Protein AF-0000000079815537 (afdb_homodimer)

InterPro domains:
  IPR002641 Patatin-like phospholipase domain [PF01734] (12-201)
  IPR002641 Patatin-like phospholipase domain [PS51635] (12-202)
  IPR016035 Acyl transferase/acyl hydrolase/lysophospholipase [SSF52151] (8-311)

Secondary structure (DSSP, 8-state):
----TTPPEEEEEE---GGGGHHHHHHHHHHHTTSSS-GGGG-SEEEE-THHHHHHHHHHTT--HHHHHHHHHHHHHHHHGGGTHHHH--GGGSS-HHHHHHHHHHHHHHHHHHHHHHHTT-BGGG-SSEEEEEEEETTTTEEEEEE-S-STT--SGGGSBHHHHHHHHH-----S-SS-TTS------THHHHSSTHHHHHHIIIIIS---GGGEEEEEE---EE--S-GGGTTSS-HHHHHHHHHHHHHHHHHHHHHHHHHTTTSSS--EEEE--EE-GGGTT--HHHHHHHHHHHHHHHHHHHHHHHHHHHSSSPPPPP--SS--/----TTPPEEEEEE---GGGGHHHHHHHHHHHTTSSS-GGGG-SEEEE-THHHHHHHHHHTT--HHHHHHHHHHHHHHHHSTTTHHHH--GGGSS-HHHHHHHHHHHHHHHHHHHHHHHTT-BGGG-SSEEEEEEEETTTTEEEEEE-S-STT--SGGGSBHHHHHHHHH-----S-SS-TTS------THHHHSSTHHHHHHIIIIIS---GGGEEEEEE---EE--S-GGGGGGS-HHHHHHHHHHHHHHHHHHHHHHHHHTTTSSS--EEEE--EE-GGGTT--HHHHHHHHHHHHHHHHHHHHHHHHHHHSSSPPPPP--SS--

Structure (mmCIF, N/CA/C/O backbone):
data_AF-0000000079815537-model_v1
#
loop_
_entity.id
_entity.type
_entity.pdbx_description
1 polymer 'Patatin-like phospholipase'
#
loop_
_atom_site.group_PDB
_atom_site.id
_atom_site.type_symbol
_atom_site.label_atom_id
_atom_site.label_alt_id
_atom_site.label_comp_id
_atom_site.label_asym_id
_atom_site.label_entity_id
_atom_site.label_seq_id
_atom_site.pdbx_PDB_ins_code
_atom_site.Cartn_x
_atom_site.Cartn_y
_atom_site.Cartn_z
_atom_site.occupancy
_atom_site.B_iso_or_equiv
_atom_site.auth_seq_id
_atom_site.auth_comp_id
_atom_site.auth_asym_id
_atom_site.auth_atom_id
_atom_site.pdbx_PDB_model_num
ATOM 1 N N . MET A 1 1 ? -26.375 -17.391 -9.938 1 33.81 1 MET A N 1
ATOM 2 C CA . MET A 1 1 ? -25.391 -18.281 -9.344 1 33.81 1 MET A CA 1
ATOM 3 C C . MET A 1 1 ? -25.594 -18.391 -7.836 1 33.81 1 MET A C 1
ATOM 5 O O . MET A 1 1 ? -25.844 -17.391 -7.16 1 33.81 1 MET A O 1
ATOM 9 N N . GLN A 1 2 ? -26.219 -19.375 -7.316 1 37.03 2 GLN A N 1
ATOM 10 C CA . GLN A 1 2 ? -26.547 -19.547 -5.906 1 37.03 2 GLN A CA 1
ATOM 11 C C . GLN A 1 2 ? -25.406 -19.078 -5.008 1 37.03 2 GLN A C 1
ATOM 13 O O . GLN A 1 2 ? -24.297 -19.594 -5.078 1 37.03 2 GLN A O 1
ATOM 18 N N . ASP A 1 3 ? -25.234 -17.828 -4.73 1 46.03 3 ASP A N 1
ATOM 19 C CA . ASP A 1 3 ? -24.312 -17.188 -3.795 1 46.03 3 ASP A CA 1
ATOM 20 C C . ASP A 1 3 ? -24.109 -18.047 -2.553 1 46.03 3 ASP A C 1
ATOM 22 O O . ASP A 1 3 ? -25.016 -18.203 -1.741 1 46.03 3 ASP A O 1
ATOM 26 N N . ASP A 1 4 ? -23.578 -19.25 -2.703 1 54.28 4 ASP A N 1
ATOM 27 C CA . ASP A 1 4 ? -23.312 -20.125 -1.562 1 54.28 4 ASP A CA 1
ATOM 28 C C . ASP A 1 4 ? -22.719 -19.344 -0.396 1 54.28 4 ASP A C 1
ATOM 30 O O . ASP A 1 4 ? -21.609 -18.812 -0.5 1 54.28 4 ASP A O 1
ATOM 34 N N . GLN A 1 5 ? -23.547 -18.766 0.473 1 61.19 5 GLN A N 1
ATOM 35 C CA . GLN A 1 5 ? -23.312 -17.969 1.667 1 61.19 5 GLN A CA 1
ATOM 36 C C . GLN A 1 5 ? -22.062 -18.453 2.42 1 61.19 5 GLN A C 1
ATOM 38 O O . GLN A 1 5 ? -21.453 -17.688 3.154 1 61.19 5 GLN A O 1
ATOM 43 N N . ASP A 1 6 ? -21.594 -19.688 2.15 1 68.62 6 ASP A N 1
ATOM 44 C CA . ASP A 1 6 ? -20.531 -20.234 2.982 1 68.62 6 ASP A CA 1
ATOM 45 C C . ASP A 1 6 ? -19.219 -20.344 2.203 1 68.62 6 ASP A C 1
ATOM 47 O O . ASP A 1 6 ? -18.219 -20.812 2.732 1 68.62 6 ASP A O 1
ATOM 51 N N . LYS A 1 7 ? -19.281 -19.719 0.992 1 87.06 7 LYS A N 1
ATOM 52 C CA . LYS A 1 7 ? -18.094 -19.906 0.176 1 87.06 7 LYS A CA 1
ATOM 53 C C . LYS A 1 7 ? -17 -18.906 0.561 1 87.06 7 LYS A C 1
ATOM 55 O O . LYS A 1 7 ? -17.281 -17.719 0.742 1 87.06 7 LYS A O 1
ATOM 60 N N . SER A 1 8 ? -15.758 -19.531 0.809 1 94.62 8 SER A N 1
ATOM 61 C CA . SER A 1 8 ? -14.57 -18.703 1.051 1 94.62 8 SER A CA 1
ATOM 62 C C . SER A 1 8 ? -13.727 -18.562 -0.21 1 94.62 8 SER A C 1
ATOM 64 O O . SER A 1 8 ? -13.773 -19.422 -1.093 1 94.62 8 SER A O 1
ATOM 66 N N . TYR A 1 9 ? -13.109 -17.469 -0.404 1 98.19 9 TYR A N 1
ATOM 67 C CA . TYR A 1 9 ? -12.156 -17.234 -1.479 1 98.19 9 TYR A CA 1
ATOM 68 C C . TYR A 1 9 ? -10.727 -17.297 -0.962 1 98.19 9 TYR A C 1
ATOM 70 O O . TYR A 1 9 ? -10.367 -16.594 -0.01 1 98.19 9 TYR A O 1
ATOM 78 N N . ARG A 1 10 ? -9.969 -18.156 -1.58 1 98.75 10 ARG A N 1
ATOM 79 C CA . ARG A 1 10 ? -8.609 -18.422 -1.104 1 98.75 10 ARG A CA 1
ATOM 80 C C . ARG A 1 10 ? -7.578 -17.719 -1.975 1 98.75 10 ARG A C 1
ATOM 82 O O . ARG A 1 10 ? -7.562 -17.891 -3.195 1 98.75 10 ARG A O 1
ATOM 89 N N . ILE A 1 11 ? -6.676 -16.938 -1.297 1 98.88 11 ILE A N 1
ATOM 90 C CA . ILE A 1 11 ? -5.656 -16.156 -1.987 1 98.88 11 ILE A CA 1
ATOM 91 C C . ILE A 1 11 ? -4.27 -16.594 -1.531 1 98.88 11 ILE A C 1
ATOM 93 O O . ILE A 1 11 ? -4.023 -16.75 -0.333 1 98.88 11 ILE A O 1
ATOM 97 N N . LEU A 1 12 ? -3.363 -16.875 -2.488 1 98.88 12 LEU A N 1
ATOM 98 C CA . LEU A 1 12 ? -1.956 -17.125 -2.203 1 98.88 12 LEU A CA 1
ATOM 99 C C . LEU A 1 12 ? -1.1 -15.914 -2.549 1 98.88 12 LEU A C 1
ATOM 101 O O . LEU A 1 12 ? -1.173 -15.391 -3.666 1 98.88 12 LEU A O 1
ATOM 105 N N . CYS A 1 13 ? -0.386 -15.422 -1.585 1 98.69 13 CYS A N 1
ATOM 106 C CA . CYS A 1 13 ? 0.53 -14.305 -1.8 1 98.69 13 CYS A CA 1
ATOM 107 C C . CYS A 1 13 ? 1.974 -14.734 -1.564 1 98.69 13 CYS A C 1
ATOM 109 O O . CYS A 1 13 ? 2.293 -15.312 -0.522 1 98.69 13 CYS A O 1
ATOM 111 N N . LEU A 1 14 ? 2.848 -14.398 -2.527 1 97.62 14 LEU A N 1
ATOM 112 C CA . LEU A 1 14 ? 4.25 -14.789 -2.473 1 97.62 14 LEU A CA 1
ATOM 113 C C . LEU A 1 14 ? 5.164 -13.578 -2.58 1 97.62 14 LEU A C 1
ATOM 115 O O . LEU A 1 14 ? 5.148 -12.867 -3.592 1 97.62 14 LEU A O 1
ATOM 119 N N . ASP A 1 15 ? 6.035 -13.367 -1.575 1 94.56 15 ASP A N 1
ATOM 120 C CA . ASP A 1 15 ? 6.914 -12.211 -1.509 1 94.56 15 ASP A CA 1
ATOM 121 C C . ASP A 1 15 ? 8.047 -12.32 -2.525 1 94.56 15 ASP A C 1
ATOM 123 O O . ASP A 1 15 ? 8.391 -13.422 -2.969 1 94.56 15 ASP A O 1
ATO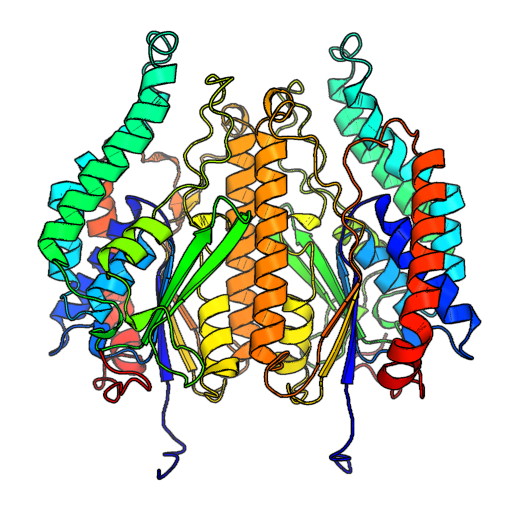M 127 N N . GLY A 1 16 ? 8.586 -11.172 -2.789 1 90 16 GLY A N 1
ATOM 128 C CA . GLY A 1 16 ? 9.875 -11.156 -3.459 1 90 16 GLY A CA 1
ATOM 129 C C . GLY A 1 16 ? 11.031 -11.461 -2.525 1 90 16 GLY A C 1
ATOM 130 O O . GLY A 1 16 ? 10.875 -11.453 -1.303 1 90 16 GLY A O 1
ATOM 131 N N . GLY A 1 17 ? 12.211 -11.797 -3.225 1 84.81 17 GLY A N 1
ATOM 132 C CA . GLY A 1 17 ? 13.352 -12.078 -2.361 1 84.81 17 GLY A CA 1
ATOM 133 C C . GLY A 1 17 ? 14.5 -12.75 -3.086 1 84.81 17 GLY A C 1
ATOM 134 O O . GLY A 1 17 ? 15.344 -13.398 -2.457 1 84.81 17 GLY A O 1
ATOM 135 N N . GLY A 1 18 ? 14.508 -12.695 -4.375 1 82.69 18 GLY A N 1
ATOM 136 C CA . GLY A 1 18 ? 15.586 -13.305 -5.137 1 82.69 18 GLY A CA 1
ATOM 137 C C . GLY A 1 18 ? 15.734 -14.789 -4.887 1 82.69 18 GLY A C 1
ATOM 138 O O . GLY A 1 18 ? 14.758 -15.539 -4.984 1 82.69 18 GLY A O 1
ATOM 139 N N . ILE A 1 19 ? 16.922 -15.188 -4.57 1 81.88 19 ILE A N 1
ATOM 140 C CA . ILE A 1 19 ? 17.219 -16.609 -4.402 1 81.88 19 ILE A CA 1
ATOM 141 C C . ILE A 1 19 ? 16.469 -17.156 -3.199 1 81.88 19 ILE A C 1
ATOM 143 O O . ILE A 1 19 ? 16.266 -18.375 -3.086 1 81.88 19 ILE A O 1
ATOM 147 N N . ARG A 1 20 ? 16.062 -16.281 -2.365 1 87.25 20 ARG A N 1
ATOM 148 C CA . ARG A 1 20 ? 15.328 -16.719 -1.181 1 87.25 20 ARG A CA 1
ATOM 149 C C . ARG A 1 20 ? 13.953 -17.25 -1.553 1 87.25 20 ARG A C 1
ATOM 151 O O . ARG A 1 20 ? 13.25 -17.812 -0.712 1 87.25 20 ARG A O 1
ATOM 158 N N . GLY A 1 21 ? 13.609 -17.109 -2.795 1 90.94 21 GLY A N 1
ATOM 159 C CA . GLY A 1 21 ? 12.398 -17.703 -3.32 1 90.94 21 GLY A CA 1
ATOM 160 C C . GLY A 1 21 ? 12.367 -19.219 -3.188 1 90.94 21 GLY A C 1
ATOM 161 O O . GLY A 1 21 ? 11.312 -19.844 -3.305 1 90.94 21 GLY A O 1
ATOM 162 N N . VAL A 1 22 ? 13.516 -19.766 -2.873 1 92.25 22 VAL A N 1
ATOM 163 C CA . VAL A 1 22 ? 13.602 -21.203 -2.623 1 92.25 22 VAL A CA 1
ATOM 164 C C . VAL A 1 22 ? 12.703 -21.578 -1.444 1 92.25 22 VAL A C 1
ATOM 166 O O . VAL A 1 22 ? 12.086 -22.641 -1.435 1 92.25 22 VAL A O 1
ATOM 169 N N . PHE A 1 23 ? 12.57 -20.719 -0.513 1 93.75 23 PHE A N 1
ATOM 170 C CA . PHE A 1 23 ? 11.789 -21.016 0.679 1 93.75 23 PHE A CA 1
ATOM 171 C C . PHE A 1 23 ? 10.32 -21.219 0.323 1 93.75 23 PHE A C 1
ATOM 173 O O . PHE A 1 23 ? 9.766 -22.297 0.548 1 93.75 23 PHE A O 1
ATOM 180 N N . PRO A 1 24 ? 9.641 -20.25 -0.268 1 96.75 24 PRO A N 1
ATOM 181 C CA . PRO A 1 24 ? 8.234 -20.484 -0.599 1 96.75 24 PRO A CA 1
ATOM 182 C C . PRO A 1 24 ? 8.055 -21.625 -1.597 1 96.75 24 PRO A C 1
ATOM 184 O O . PRO A 1 24 ? 7.062 -22.359 -1.525 1 96.75 24 PRO A O 1
ATOM 187 N N . ALA A 1 25 ? 8.969 -21.812 -2.504 1 96.88 25 ALA A N 1
ATOM 188 C CA . ALA A 1 25 ? 8.867 -22.922 -3.445 1 96.88 25 ALA A CA 1
ATOM 189 C C . ALA A 1 25 ? 8.93 -24.266 -2.719 1 96.88 25 ALA A C 1
ATOM 191 O O . ALA A 1 25 ? 8.109 -25.156 -2.965 1 96.88 25 ALA A O 1
ATOM 192 N N . ALA A 1 26 ? 9.875 -24.375 -1.815 1 96.94 26 ALA A N 1
ATOM 193 C CA . ALA A 1 26 ? 10.047 -25.609 -1.061 1 96.94 26 ALA A CA 1
ATOM 194 C C . ALA A 1 26 ? 8.883 -25.828 -0.103 1 96.94 26 ALA A C 1
ATOM 196 O O . ALA A 1 26 ? 8.43 -26.969 0.079 1 96.94 26 ALA A O 1
ATOM 197 N N . PHE A 1 27 ? 8.438 -24.766 0.521 1 97.69 27 PHE A N 1
ATOM 198 C CA . PHE A 1 27 ? 7.293 -24.828 1.426 1 97.69 27 PHE A CA 1
ATOM 199 C C . PHE A 1 27 ? 6.062 -25.375 0.71 1 97.69 27 PHE A C 1
ATOM 201 O O . PHE A 1 27 ? 5.43 -26.312 1.185 1 97.69 27 PHE A O 1
ATOM 208 N N . LEU A 1 28 ? 5.781 -24.875 -0.439 1 98.31 28 LEU A N 1
ATOM 209 C CA . LEU A 1 28 ? 4.621 -25.281 -1.219 1 98.31 28 LEU A CA 1
ATOM 210 C C . LEU A 1 28 ? 4.809 -26.703 -1.761 1 98.31 28 LEU A C 1
ATOM 212 O O . LEU A 1 28 ? 3.854 -27.484 -1.825 1 98.31 28 LEU A O 1
ATOM 216 N N . ALA A 1 29 ? 6.039 -27 -2.189 1 97.88 29 ALA A N 1
ATOM 217 C CA . ALA A 1 29 ? 6.32 -28.344 -2.695 1 97.88 29 ALA A CA 1
ATOM 218 C C . ALA A 1 29 ? 6.059 -29.391 -1.625 1 97.88 29 ALA A C 1
ATOM 220 O O . ALA A 1 29 ? 5.492 -30.453 -1.912 1 97.88 29 ALA A O 1
ATOM 221 N N . ARG A 1 30 ? 6.473 -29.031 -0.446 1 97.06 30 ARG A N 1
ATOM 222 C CA . ARG A 1 30 ? 6.254 -29.969 0.653 1 97.06 30 ARG A CA 1
ATOM 223 C C . ARG A 1 30 ? 4.766 -30.141 0.937 1 97.06 30 ARG A C 1
ATOM 225 O O . ARG A 1 30 ? 4.289 -31.266 1.127 1 97.06 30 ARG A O 1
ATOM 232 N N . LEU A 1 31 ? 4.02 -29.109 1.004 1 97.56 31 LEU A N 1
ATOM 233 C CA . LEU A 1 31 ? 2.576 -29.172 1.209 1 97.56 31 LEU A CA 1
ATOM 234 C C . LEU A 1 31 ? 1.911 -29.984 0.1 1 97.56 31 LEU A C 1
ATOM 236 O O . LEU A 1 31 ? 0.981 -30.75 0.358 1 97.56 31 LEU A O 1
ATOM 240 N N . GLU A 1 32 ? 2.383 -29.734 -1.065 1 96.94 32 GLU A N 1
ATOM 241 C CA . GLU A 1 32 ? 1.809 -30.359 -2.258 1 96.94 32 GLU A CA 1
ATOM 242 C C . GLU A 1 32 ? 1.885 -31.875 -2.182 1 96.94 32 GLU A C 1
ATOM 244 O O . GLU A 1 32 ? 1.058 -32.562 -2.771 1 96.94 32 GLU A O 1
ATOM 249 N N . GLU A 1 33 ? 2.824 -32.438 -1.496 1 95.31 33 GLU A N 1
ATOM 250 C CA . GLU A 1 33 ? 2.975 -33.875 -1.329 1 95.31 33 GLU A CA 1
ATOM 251 C C . GLU A 1 33 ? 1.778 -34.469 -0.593 1 95.31 33 GLU A C 1
ATOM 253 O O . GLU A 1 33 ? 1.546 -35.688 -0.654 1 95.31 33 GLU A O 1
ATOM 258 N N . TYR A 1 34 ? 1.045 -33.656 0.079 1 93.38 34 TYR A N 1
ATOM 259 C CA . TYR A 1 34 ? -0.023 -34.156 0.931 1 93.38 34 TYR A CA 1
ATOM 260 C C . TYR A 1 34 ? -1.39 -33.906 0.312 1 93.38 34 TYR A C 1
ATOM 262 O O . TYR A 1 34 ? -2.42 -34.062 0.966 1 93.38 34 TYR A O 1
ATOM 270 N N . ILE A 1 35 ? -1.403 -33.375 -0.85 1 92.25 35 ILE A N 1
ATOM 271 C CA . ILE A 1 35 ? -2.68 -33.062 -1.495 1 92.25 35 ILE A CA 1
ATOM 272 C C . ILE A 1 35 ? -2.711 -33.688 -2.885 1 92.25 35 ILE A C 1
ATOM 274 O O . ILE A 1 35 ? -1.675 -34.125 -3.412 1 92.25 35 ILE A O 1
ATOM 278 N N . GLU A 1 36 ? -3.834 -33.75 -3.586 1 88.06 36 GLU A N 1
ATOM 279 C CA . GLU A 1 36 ? -4.07 -34.594 -4.75 1 88.06 36 GLU A CA 1
ATOM 280 C C . GLU A 1 36 ? -3.861 -33.844 -6.051 1 88.06 36 GLU A C 1
ATOM 282 O O . GLU A 1 36 ? -3.689 -34.438 -7.113 1 88.06 36 GLU A O 1
ATOM 287 N N . HIS A 1 37 ? -3.943 -32.531 -6.008 1 88.81 37 HIS A N 1
ATOM 288 C CA . HIS A 1 37 ? -3.852 -31.688 -7.188 1 88.81 37 HIS A CA 1
ATOM 289 C C . HIS A 1 37 ? -2.711 -30.688 -7.055 1 88.81 37 HIS A C 1
ATOM 291 O O . HIS A 1 37 ? -2.234 -30.422 -5.949 1 88.81 37 HIS A O 1
ATOM 297 N N . PRO A 1 38 ? -2.287 -30.219 -8.258 1 94.12 38 PRO A N 1
ATOM 298 C CA . PRO A 1 38 ? -1.325 -29.125 -8.148 1 94.12 38 PRO A CA 1
ATOM 299 C C . PRO A 1 38 ? -1.799 -28.016 -7.203 1 94.12 38 PRO A C 1
ATOM 301 O O . PRO A 1 38 ? -2.965 -27.625 -7.25 1 94.12 38 PRO A O 1
ATOM 304 N N . ILE A 1 39 ? -0.929 -27.578 -6.379 1 97.69 39 ILE A N 1
ATOM 305 C CA . ILE A 1 39 ? -1.314 -26.75 -5.242 1 97.69 39 ILE A CA 1
ATOM 306 C C . ILE A 1 39 ? -1.902 -25.438 -5.734 1 97.69 39 ILE A C 1
ATOM 308 O O . ILE A 1 39 ? -2.764 -24.844 -5.078 1 97.69 39 ILE A O 1
ATOM 312 N N . GLY A 1 40 ? -1.471 -24.938 -6.93 1 97.88 40 GLY A N 1
ATOM 313 C CA . GLY A 1 40 ? -2.023 -23.719 -7.492 1 97.88 40 GLY A CA 1
ATOM 314 C C . GLY A 1 40 ? -3.527 -23.781 -7.688 1 97.88 40 GLY A C 1
ATOM 315 O O . GLY A 1 40 ? -4.203 -22.75 -7.656 1 97.88 40 GLY A O 1
ATOM 316 N N . GLN A 1 41 ? -4.102 -24.953 -7.832 1 97 41 GLN A N 1
ATOM 317 C CA . GLN A 1 41 ? -5.516 -25.156 -8.133 1 97 41 GLN A CA 1
ATOM 318 C C . GLN A 1 41 ? -6.371 -25 -6.879 1 97 41 GLN A C 1
ATOM 320 O O . GLN A 1 41 ? -7.602 -24.969 -6.957 1 97 41 GLN A O 1
ATOM 325 N N . TYR A 1 42 ? -5.793 -24.906 -5.793 1 97.94 42 TYR A N 1
ATOM 326 C CA . TYR A 1 42 ? -6.547 -24.781 -4.555 1 97.94 42 TYR A CA 1
ATOM 327 C C . TYR A 1 42 ? -6.777 -23.312 -4.207 1 97.94 42 TYR A C 1
ATOM 329 O O . TYR A 1 42 ? -7.473 -23 -3.238 1 97.94 42 TYR A O 1
ATOM 337 N N . PHE A 1 43 ? -6.215 -22.406 -5.016 1 98.62 43 PHE A N 1
ATOM 338 C CA . PHE A 1 43 ? -6.363 -20.969 -4.773 1 98.62 43 PHE A CA 1
ATOM 339 C C . PHE A 1 43 ? -7.207 -20.328 -5.863 1 98.62 43 PHE A C 1
ATOM 341 O O . PHE A 1 43 ? -7.133 -20.719 -7.031 1 98.62 43 PHE A O 1
ATOM 348 N N . ASP A 1 44 ? -8 -19.344 -5.457 1 98.69 44 ASP A N 1
ATOM 349 C CA . ASP A 1 44 ? -8.828 -18.578 -6.391 1 98.69 44 ASP A CA 1
ATOM 350 C C . ASP A 1 44 ? -8.016 -17.453 -7.043 1 98.69 44 ASP A C 1
ATOM 352 O O . ASP A 1 44 ? -8.344 -17.016 -8.148 1 98.69 44 ASP A O 1
ATOM 356 N N . LEU A 1 45 ? -7.031 -17 -6.375 1 98.81 45 LEU A N 1
ATOM 357 C CA . LEU A 1 45 ? -6.141 -15.93 -6.816 1 98.81 45 LEU A CA 1
ATOM 358 C C . LEU A 1 45 ? -4.73 -16.141 -6.27 1 98.81 45 LEU A C 1
ATOM 360 O O . LEU A 1 45 ? -4.562 -16.484 -5.098 1 98.81 45 LEU A O 1
ATOM 364 N N . ILE A 1 46 ? -3.715 -16 -7.117 1 98.88 46 ILE A N 1
ATOM 365 C CA . ILE A 1 46 ? -2.32 -16.047 -6.695 1 98.88 46 ILE A CA 1
ATOM 366 C C . ILE A 1 46 ? -1.627 -14.734 -7.066 1 98.88 46 ILE A C 1
ATOM 368 O O . ILE A 1 46 ? -1.695 -14.297 -8.211 1 98.88 46 ILE A O 1
ATOM 372 N N . ALA A 1 47 ? -1.054 -14.078 -6.105 1 98.62 47 ALA A N 1
ATOM 373 C CA . ALA A 1 47 ? -0.248 -12.875 -6.305 1 98.62 47 ALA A CA 1
ATOM 374 C C . ALA A 1 47 ? 1.205 -13.117 -5.906 1 98.62 47 ALA A C 1
ATOM 376 O O . ALA A 1 47 ? 1.478 -13.773 -4.898 1 98.62 47 ALA A O 1
ATOM 377 N N . GLY A 1 48 ? 2.117 -12.602 -6.719 1 97.44 48 GLY A N 1
ATOM 378 C CA . GLY A 1 48 ? 3.529 -12.75 -6.406 1 97.44 48 GLY A CA 1
ATOM 379 C C . GLY A 1 48 ? 4.383 -11.633 -6.969 1 97.44 48 GLY A C 1
ATOM 380 O O . GLY A 1 48 ? 4.109 -11.117 -8.055 1 97.44 48 GLY A O 1
ATOM 381 N N . THR A 1 49 ? 5.383 -11.352 -6.238 1 93.94 49 THR A N 1
ATOM 382 C CA . THR A 1 49 ? 6.316 -10.305 -6.656 1 93.94 49 THR A CA 1
ATOM 383 C C . THR A 1 49 ? 7.723 -10.875 -6.82 1 93.94 49 THR A C 1
ATOM 385 O O . THR A 1 49 ? 8.219 -11.578 -5.945 1 93.94 49 THR A O 1
ATOM 388 N N . SER A 1 50 ? 8.414 -10.438 -7.941 1 91.12 50 SER A N 1
ATOM 389 C CA . SER A 1 50 ? 9.773 -10.898 -8.211 1 91.12 50 SER A CA 1
ATOM 390 C C . SER A 1 50 ? 9.844 -12.422 -8.211 1 91.12 50 SER A C 1
ATOM 392 O O . SER A 1 50 ? 9.125 -13.086 -8.969 1 91.12 50 SER A O 1
ATOM 394 N N . THR A 1 51 ? 10.68 -12.969 -7.367 1 91.62 51 THR A N 1
ATOM 395 C CA . THR A 1 51 ? 10.75 -14.422 -7.336 1 91.62 51 THR A CA 1
ATOM 396 C C . THR A 1 51 ? 9.391 -15.023 -7 1 91.62 51 THR A C 1
ATOM 398 O O . THR A 1 51 ? 9.023 -16.078 -7.527 1 91.62 51 THR A O 1
ATOM 401 N N . GLY A 1 52 ? 8.617 -14.352 -6.16 1 95.56 52 GLY A N 1
ATOM 402 C CA . GLY A 1 52 ? 7.254 -14.789 -5.91 1 95.56 52 GLY A CA 1
ATOM 403 C C . GLY A 1 52 ? 6.375 -14.742 -7.148 1 95.56 52 GLY A C 1
ATOM 404 O O . GLY A 1 52 ? 5.461 -15.555 -7.297 1 95.56 52 GLY A O 1
ATOM 405 N N . GLY A 1 53 ? 6.648 -13.734 -7.961 1 96.44 53 GLY A N 1
ATOM 406 C CA . GLY A 1 53 ? 5.945 -13.648 -9.227 1 96.44 53 GLY A CA 1
ATOM 407 C C . GLY A 1 53 ? 6.266 -14.797 -10.172 1 96.44 53 GLY A C 1
ATOM 408 O O . GLY A 1 53 ? 5.375 -15.305 -10.852 1 96.44 53 GLY A O 1
ATOM 409 N N . ILE A 1 54 ? 7.488 -15.211 -10.188 1 95.44 54 ILE A N 1
ATOM 410 C CA . ILE A 1 54 ? 7.898 -16.359 -10.992 1 95.44 54 ILE A CA 1
ATOM 411 C C . ILE A 1 54 ? 7.152 -17.609 -10.531 1 95.44 54 ILE A C 1
ATOM 413 O O . ILE A 1 54 ? 6.586 -18.328 -11.352 1 95.44 54 ILE A O 1
ATOM 417 N N . ILE A 1 55 ? 7.125 -17.797 -9.234 1 97.94 55 ILE A N 1
ATOM 418 C CA . ILE A 1 55 ? 6.438 -18.953 -8.664 1 97.94 55 ILE A CA 1
ATOM 419 C C . ILE A 1 55 ? 4.949 -18.891 -8.984 1 97.94 55 ILE A C 1
ATOM 421 O O . ILE A 1 55 ? 4.348 -19.875 -9.398 1 97.94 55 ILE A O 1
ATOM 425 N N . ALA A 1 56 ? 4.375 -17.703 -8.867 1 98.69 56 ALA A N 1
ATOM 426 C CA . ALA A 1 56 ? 2.951 -17.5 -9.125 1 98.69 56 ALA A CA 1
ATOM 427 C C . ALA A 1 56 ? 2.598 -17.844 -10.57 1 98.69 56 ALA A C 1
ATOM 429 O O . ALA A 1 56 ? 1.618 -18.547 -10.828 1 98.69 56 ALA A O 1
ATOM 430 N N . VAL A 1 57 ? 3.422 -17.359 -11.461 1 98.44 57 VAL A N 1
ATOM 431 C CA . VAL A 1 57 ? 3.184 -17.609 -12.875 1 98.44 57 VAL A CA 1
ATOM 432 C C . VAL A 1 57 ? 3.252 -19.109 -13.148 1 98.44 57 VAL A C 1
ATOM 434 O O . VAL A 1 57 ? 2.381 -19.672 -13.82 1 98.44 57 VAL A O 1
ATOM 437 N N . GLY A 1 58 ? 4.262 -19.766 -12.617 1 98.12 58 GLY A N 1
ATOM 438 C CA . GLY A 1 58 ? 4.383 -21.203 -12.781 1 98.12 58 GLY A CA 1
ATOM 439 C C . GLY A 1 58 ? 3.184 -21.969 -12.25 1 98.12 58 GLY A C 1
ATOM 440 O O . GLY A 1 58 ? 2.629 -22.828 -12.938 1 98.12 58 GLY A O 1
ATOM 441 N N . LEU A 1 59 ? 2.754 -21.641 -11.023 1 98.56 59 LEU A N 1
ATOM 442 C CA . LEU A 1 59 ? 1.608 -22.297 -10.406 1 98.56 59 LEU A CA 1
ATOM 443 C C . LEU A 1 59 ? 0.344 -22.078 -11.227 1 98.56 59 LEU A C 1
ATOM 445 O O . LEU A 1 59 ? -0.44 -23 -11.438 1 98.56 59 LEU A O 1
ATOM 449 N N . GLY A 1 60 ? 0.148 -20.844 -11.664 1 98.31 60 GLY A N 1
ATOM 450 C CA . GLY A 1 60 ? -1.028 -20.516 -12.453 1 98.31 60 GLY A CA 1
ATOM 451 C C . GLY A 1 60 ? -1.117 -21.312 -13.742 1 98.31 60 GLY A C 1
ATOM 452 O O . GLY A 1 60 ? -2.213 -21.641 -14.195 1 98.31 60 GLY A O 1
ATOM 453 N N . LEU A 1 61 ? 0.018 -21.594 -14.312 1 97.62 61 LEU A N 1
ATOM 454 C CA . LEU A 1 61 ? 0.055 -22.297 -15.594 1 97.62 61 LEU A CA 1
ATOM 455 C C . LEU A 1 61 ? 0.046 -23.797 -15.391 1 97.62 61 LEU A C 1
ATOM 457 O O . LEU A 1 61 ? 0.229 -24.562 -16.344 1 97.62 61 LEU A O 1
ATOM 461 N N . GLY A 1 62 ? -0.083 -24.234 -14.164 1 95.69 62 GLY A N 1
ATOM 462 C CA . GLY A 1 62 ? -0.35 -25.641 -13.891 1 95.69 62 GLY A CA 1
ATOM 463 C C . GLY A 1 62 ? 0.889 -26.406 -13.477 1 95.69 62 GLY A C 1
ATOM 464 O O . GLY A 1 62 ? 0.834 -27.625 -13.289 1 95.69 62 GLY A O 1
ATOM 465 N N . LEU A 1 63 ? 1.985 -25.734 -13.344 1 96.38 63 LEU A N 1
ATOM 466 C CA . LEU A 1 63 ? 3.174 -26.406 -12.844 1 96.38 63 LEU A CA 1
ATOM 467 C C . LEU A 1 63 ? 3.023 -26.75 -11.367 1 96.38 63 LEU A C 1
ATOM 469 O O . LEU A 1 63 ? 2.428 -25.984 -10.609 1 96.38 63 LEU A O 1
ATOM 473 N N . SER A 1 64 ? 3.631 -27.922 -11.055 1 96.75 64 SER A N 1
ATOM 474 C CA . SER A 1 64 ? 3.674 -28.25 -9.633 1 96.75 64 SER A CA 1
ATOM 475 C C . SER A 1 64 ? 4.719 -27.406 -8.906 1 96.75 64 SER A C 1
ATOM 477 O O . SER A 1 64 ? 5.676 -26.938 -9.516 1 96.75 64 SER A O 1
ATOM 479 N N . ALA A 1 65 ? 4.465 -27.219 -7.602 1 97.62 65 ALA A N 1
ATOM 480 C CA . ALA A 1 65 ? 5.461 -26.516 -6.801 1 97.62 65 ALA A CA 1
ATOM 481 C C . ALA A 1 65 ? 6.809 -27.234 -6.848 1 97.62 65 ALA A C 1
ATOM 483 O O . ALA A 1 65 ? 7.863 -26.594 -6.828 1 97.62 65 ALA A O 1
ATOM 484 N N . ASN A 1 66 ? 6.762 -28.516 -6.93 1 95.44 66 ASN A N 1
ATOM 485 C CA . ASN A 1 66 ? 7.984 -29.312 -7.004 1 95.44 66 ASN A CA 1
ATOM 486 C C . ASN A 1 66 ? 8.758 -29.016 -8.289 1 95.44 66 ASN A C 1
ATOM 488 O O . ASN A 1 66 ? 9.992 -28.922 -8.266 1 95.44 66 ASN A O 1
ATOM 492 N N . GLU A 1 67 ? 8.086 -28.938 -9.391 1 94.81 67 GLU A N 1
ATOM 493 C CA . GLU A 1 67 ? 8.734 -28.562 -10.648 1 94.81 67 GLU A CA 1
ATOM 494 C C . GLU A 1 67 ? 9.391 -27.188 -10.555 1 94.81 67 GLU A C 1
ATOM 496 O O . GLU A 1 67 ? 10.5 -27 -11.062 1 94.81 67 GLU A O 1
ATOM 501 N N . ILE A 1 68 ? 8.742 -26.312 -9.914 1 95.62 68 ILE A N 1
ATOM 502 C CA . ILE A 1 68 ? 9.258 -24.953 -9.758 1 95.62 68 ILE A CA 1
ATOM 503 C C . ILE A 1 68 ? 10.484 -24.969 -8.844 1 95.62 68 ILE A C 1
ATOM 505 O O . ILE A 1 68 ? 11.484 -24.312 -9.125 1 95.62 68 ILE A O 1
ATOM 509 N N . LEU A 1 69 ? 10.383 -25.703 -7.766 1 95.44 69 LEU A N 1
ATOM 510 C CA . LEU A 1 69 ? 11.5 -25.844 -6.836 1 95.44 69 LEU A CA 1
ATOM 511 C C . LEU A 1 69 ? 12.742 -26.359 -7.543 1 95.44 69 LEU A C 1
ATOM 513 O O . LEU A 1 69 ? 13.852 -25.891 -7.297 1 95.44 69 LEU A O 1
ATOM 517 N N . LYS A 1 70 ? 12.609 -27.281 -8.398 1 93.38 70 LYS A N 1
ATOM 518 C CA . LYS A 1 70 ? 13.719 -27.859 -9.148 1 93.38 70 LYS A CA 1
ATOM 519 C C . LYS A 1 70 ? 14.422 -26.797 -9.984 1 93.38 70 LYS A C 1
ATOM 521 O O . LYS A 1 70 ? 15.648 -26.812 -10.117 1 93.38 70 LYS A O 1
ATOM 526 N N . LEU A 1 71 ? 13.625 -25.906 -10.523 1 88.88 71 LEU A N 1
ATOM 527 C CA . LEU A 1 71 ? 14.211 -24.797 -11.266 1 88.88 71 LEU A CA 1
ATOM 528 C C . LEU A 1 71 ? 15.156 -24 -10.383 1 88.88 71 LEU A C 1
ATOM 530 O O . LEU A 1 71 ? 16.266 -23.641 -10.812 1 88.88 71 LEU A O 1
ATOM 534 N N . TYR A 1 72 ? 14.781 -23.719 -9.18 1 87.88 72 TYR A N 1
ATOM 535 C CA . TYR A 1 72 ? 15.602 -22.938 -8.258 1 87.88 72 TYR A CA 1
ATOM 536 C C . TYR A 1 72 ? 16.828 -23.734 -7.824 1 87.88 72 TYR A C 1
ATOM 538 O O . TYR A 1 72 ? 17.922 -23.172 -7.672 1 87.88 72 TYR A O 1
ATOM 546 N N . GLU A 1 73 ? 16.656 -24.984 -7.629 1 89.06 73 GLU A N 1
ATOM 547 C CA . GLU A 1 73 ? 17.766 -25.844 -7.188 1 89.06 73 GLU A CA 1
ATOM 548 C C . GLU A 1 73 ? 18.812 -26.016 -8.289 1 89.06 73 GLU A C 1
ATOM 550 O O . GLU A 1 73 ? 20.016 -25.984 -8.031 1 89.06 73 GLU A O 1
ATOM 555 N N . GLU A 1 74 ? 18.359 -26.156 -9.453 1 87.12 74 GLU A N 1
ATOM 556 C CA . GLU A 1 74 ? 19.25 -26.484 -10.555 1 87.12 74 GLU A CA 1
ATOM 557 C C . GLU A 1 74 ? 19.844 -25.219 -11.18 1 87.12 74 GLU A C 1
ATOM 559 O O . GLU A 1 74 ? 21.016 -25.203 -11.555 1 87.12 74 GLU A O 1
ATOM 564 N N . ARG A 1 75 ? 19.047 -24.156 -11.266 1 83.56 75 ARG A N 1
ATOM 565 C CA . ARG A 1 75 ? 19.484 -22.984 -12.023 1 83.56 75 ARG A CA 1
ATOM 566 C C . ARG A 1 75 ? 19.672 -21.781 -11.102 1 83.56 75 ARG A C 1
ATOM 568 O O . ARG A 1 75 ? 20.312 -20.797 -11.492 1 83.56 75 ARG A O 1
ATOM 575 N N . GLY A 1 76 ? 19.141 -21.828 -9.945 1 78.12 76 GLY A N 1
ATOM 576 C CA . GLY A 1 76 ? 19.156 -20.719 -9 1 78.12 76 GLY A CA 1
ATOM 577 C C . GLY A 1 76 ? 20.547 -20.156 -8.758 1 78.12 76 GLY A C 1
ATOM 578 O O . GLY A 1 76 ? 20.75 -18.953 -8.891 1 78.12 76 GLY A O 1
ATOM 579 N N . PRO A 1 77 ? 21.516 -21.047 -8.438 1 72.44 77 PRO A N 1
ATOM 580 C CA . PRO A 1 77 ? 22.859 -20.531 -8.172 1 72.44 77 PRO A CA 1
ATOM 581 C C . PRO A 1 77 ? 23.438 -19.734 -9.344 1 72.44 77 PRO A C 1
ATOM 583 O O . PRO A 1 77 ? 24.109 -18.719 -9.133 1 72.44 77 PRO A O 1
ATOM 586 N N . ALA A 1 78 ? 23.156 -20.156 -10.508 1 69.62 78 ALA A N 1
ATOM 587 C CA . ALA A 1 78 ? 23.688 -19.484 -11.695 1 69.62 78 ALA A CA 1
ATOM 588 C C . ALA A 1 78 ? 22.953 -18.172 -11.945 1 69.62 78 ALA A C 1
ATOM 590 O O . ALA A 1 78 ? 23.562 -17.203 -12.422 1 69.62 78 ALA A O 1
ATOM 591 N N . ILE A 1 79 ? 21.688 -18.141 -11.602 1 68.5 79 ILE A N 1
ATOM 592 C CA . ILE A 1 79 ? 20.828 -17 -11.914 1 68.5 79 ILE A CA 1
ATOM 593 C C . ILE A 1 79 ? 20.984 -15.922 -10.852 1 68.5 79 ILE A C 1
ATOM 595 O O . ILE A 1 79 ? 21.031 -14.734 -11.172 1 68.5 79 ILE A O 1
ATOM 599 N N . PHE A 1 80 ? 21.141 -16.438 -9.602 1 64.44 80 PHE A N 1
ATOM 600 C CA . PHE A 1 80 ? 21.078 -15.461 -8.531 1 64.44 80 PHE A CA 1
ATOM 601 C C . PHE A 1 80 ? 22.469 -15.25 -7.926 1 64.44 80 PHE A C 1
ATOM 603 O O . PHE A 1 80 ? 22.609 -14.523 -6.934 1 64.44 80 PHE A O 1
ATOM 610 N N . ASP A 1 81 ? 23.656 -16.125 -8.227 1 54.69 81 ASP A N 1
ATOM 611 C CA . ASP A 1 81 ? 25.031 -16.062 -7.727 1 54.69 81 ASP A CA 1
ATOM 612 C C . ASP A 1 81 ? 25.578 -14.648 -7.859 1 54.69 81 ASP A C 1
ATOM 614 O O . ASP A 1 81 ? 26.328 -14.18 -6.996 1 54.69 81 ASP A O 1
ATOM 618 N N . GLN A 1 82 ? 25.562 -14.195 -9.031 1 43.91 82 GLN A N 1
ATOM 619 C CA . GLN A 1 82 ? 26.406 -13.023 -9.219 1 43.91 82 GLN A CA 1
ATOM 620 C C . GLN A 1 82 ? 25.891 -11.828 -8.422 1 43.91 82 GLN A C 1
ATOM 622 O O . GLN A 1 82 ? 26.562 -10.805 -8.328 1 43.91 82 GLN A O 1
ATOM 627 N N . GLN A 1 83 ? 24.859 -12.047 -7.852 1 40.22 83 GLN A N 1
ATOM 628 C CA . GLN A 1 83 ? 24.375 -10.93 -7.051 1 40.22 83 GLN A CA 1
ATOM 629 C C . GLN A 1 83 ? 25.203 -10.758 -5.781 1 40.22 83 GLN A C 1
ATOM 631 O O . GLN A 1 83 ? 25.328 -9.641 -5.266 1 40.22 83 GLN A O 1
ATOM 636 N N . HIS A 1 84 ? 25.844 -11.852 -5.234 1 39.53 84 HIS A N 1
ATOM 637 C CA . HIS A 1 84 ? 26.609 -11.797 -3.992 1 39.53 84 HIS A CA 1
ATOM 638 C C . HIS A 1 84 ? 28.078 -11.508 -4.266 1 39.53 84 HIS A C 1
ATOM 640 O O . HIS A 1 84 ? 28.859 -11.305 -3.332 1 39.53 84 HIS A O 1
ATOM 646 N N . GLY A 1 85 ? 28.703 -11.852 -5.48 1 33.56 85 GLY A N 1
ATOM 647 C CA . GLY A 1 85 ? 30.156 -11.789 -5.559 1 33.56 85 GLY A CA 1
ATOM 648 C C . GLY A 1 85 ? 30.719 -10.43 -5.215 1 33.56 85 GLY A C 1
ATOM 649 O O . GLY A 1 85 ? 31.938 -10.234 -5.188 1 33.56 85 GLY A O 1
ATOM 650 N N . THR A 1 86 ? 29.922 -9.477 -5.402 1 32.56 86 THR A N 1
ATOM 651 C CA . THR A 1 86 ? 30.641 -8.219 -5.285 1 32.56 86 THR A CA 1
ATOM 652 C C . THR A 1 86 ? 30.969 -7.918 -3.822 1 32.56 86 THR A C 1
ATOM 654 O O . THR A 1 86 ? 31.547 -6.875 -3.51 1 32.56 86 THR A O 1
ATOM 657 N N . ILE A 1 87 ? 30.438 -8.648 -2.887 1 30.52 87 ILE A N 1
ATOM 658 C CA . ILE A 1 87 ? 30.922 -8.234 -1.577 1 30.52 87 ILE A CA 1
ATOM 659 C C . ILE A 1 87 ? 32.406 -8.641 -1.43 1 30.52 87 ILE A C 1
ATOM 661 O O . ILE A 1 87 ? 33.156 -7.965 -0.74 1 30.52 87 ILE A O 1
ATOM 665 N N . GLY A 1 88 ? 32.906 -9.828 -1.849 1 30.3 88 GLY A N 1
ATOM 666 C CA . GLY A 1 88 ? 34.281 -10.188 -1.547 1 30.3 88 GLY A CA 1
ATOM 667 C C . GLY A 1 88 ? 35.281 -9.398 -2.359 1 30.3 88 GLY A C 1
ATOM 668 O O . GLY A 1 88 ? 36.406 -9.195 -1.92 1 30.3 88 GLY A O 1
ATOM 669 N N . ASN A 1 89 ? 35.438 -9.523 -3.686 1 28.06 89 ASN A N 1
ATOM 670 C CA . ASN A 1 89 ? 36.656 -9.062 -4.355 1 28.06 89 ASN A CA 1
ATOM 671 C C . ASN A 1 89 ? 36.594 -7.562 -4.621 1 28.06 89 ASN A C 1
ATOM 673 O O . ASN A 1 89 ? 35.938 -7.109 -5.559 1 28.06 89 ASN A O 1
ATOM 677 N N . TRP A 1 90 ? 36.781 -6.703 -3.711 1 30.05 90 TRP A N 1
ATOM 678 C CA . TRP A 1 90 ? 37 -5.262 -3.699 1 30.05 90 TRP A CA 1
ATOM 679 C C . TRP A 1 90 ? 37.969 -4.844 -4.812 1 30.05 90 TRP A C 1
ATOM 681 O O . TRP A 1 90 ? 37.781 -3.785 -5.426 1 30.05 90 TRP A O 1
ATOM 691 N N . LEU A 1 91 ? 39.219 -5.574 -4.965 1 28.48 91 LEU A N 1
ATOM 692 C CA . LEU A 1 91 ? 40.344 -5.188 -5.805 1 28.48 91 LEU A CA 1
ATOM 693 C C . LEU A 1 91 ? 39.938 -5.121 -7.27 1 28.48 91 LEU A C 1
ATOM 695 O O . LEU A 1 91 ? 40.438 -4.289 -8.023 1 28.48 91 LEU A O 1
ATOM 699 N N . ARG A 1 92 ? 39.375 -6.129 -7.867 1 30.17 92 ARG A N 1
ATOM 700 C CA . ARG A 1 92 ? 39.219 -6.148 -9.32 1 30.17 92 ARG A CA 1
ATOM 701 C C . ARG A 1 92 ? 38.062 -5.238 -9.766 1 30.17 92 ARG A C 1
ATOM 703 O O . ARG A 1 92 ? 37.438 -5.48 -10.797 1 30.17 92 ARG A O 1
ATOM 710 N N . GLN A 1 93 ? 37.594 -4.324 -9.055 1 31.09 93 GLN A N 1
ATOM 711 C CA . GLN A 1 93 ? 36.344 -3.557 -9.156 1 31.09 93 GLN A CA 1
ATOM 712 C C . GLN A 1 93 ? 36.438 -2.5 -10.258 1 31.09 93 GLN A C 1
ATOM 714 O O . GLN A 1 93 ? 35.469 -1.859 -10.594 1 31.09 93 GLN A O 1
ATOM 719 N N . ARG A 1 94 ? 37.625 -1.906 -10.422 1 34.78 94 ARG A N 1
ATOM 720 C CA . ARG A 1 94 ? 37.781 -0.863 -11.438 1 34.78 94 ARG A CA 1
ATOM 721 C C . ARG A 1 94 ? 37.344 -1.372 -12.812 1 34.78 94 ARG A C 1
ATOM 723 O O . ARG A 1 94 ? 36.938 -0.588 -13.664 1 34.78 94 ARG A O 1
ATOM 730 N N . TRP A 1 95 ? 37.906 -2.463 -13.227 1 29.44 95 TRP A N 1
ATOM 731 C CA . TRP A 1 95 ? 37.656 -2.975 -14.57 1 29.44 95 TRP A CA 1
ATOM 732 C C . TRP A 1 95 ? 36.219 -3.453 -14.727 1 29.44 95 TRP A C 1
ATOM 734 O O . TRP A 1 95 ? 35.781 -3.775 -15.836 1 29.44 95 TRP A O 1
ATOM 744 N N . ARG A 1 96 ? 35.344 -3.754 -13.609 1 33.91 96 ARG A N 1
ATOM 745 C CA . ARG A 1 96 ? 34.062 -4.469 -13.695 1 33.91 96 ARG A CA 1
ATOM 746 C C . ARG A 1 96 ? 32.906 -3.496 -13.789 1 33.91 96 ARG A C 1
ATOM 748 O O . ARG A 1 96 ? 31.75 -3.898 -13.672 1 33.91 96 ARG A O 1
ATOM 755 N N . SER A 1 97 ? 33 -2.307 -13.789 1 35.88 97 SER A N 1
ATOM 756 C CA . SER A 1 97 ? 31.906 -1.385 -14.047 1 35.88 97 SER A CA 1
ATOM 757 C C . SER A 1 97 ? 31.094 -1.81 -15.266 1 35.88 97 SER A C 1
ATOM 759 O O . SER A 1 97 ? 29.859 -1.748 -15.266 1 35.88 97 SER A O 1
ATOM 761 N N . ALA A 1 98 ? 31.734 -2.068 -16.328 1 34.69 98 ALA A N 1
ATOM 762 C CA . ALA A 1 98 ? 31.156 -2.604 -17.562 1 34.69 98 ALA A CA 1
ATOM 763 C C . ALA A 1 98 ? 30.531 -3.973 -17.328 1 34.69 98 ALA A C 1
ATOM 765 O O . ALA A 1 98 ? 29.531 -4.324 -17.969 1 34.69 98 ALA A O 1
ATOM 766 N N . ARG A 1 99 ? 30.938 -4.727 -16.375 1 36.09 99 ARG A N 1
ATOM 767 C CA . ARG A 1 99 ? 30.516 -6.09 -16.094 1 36.09 99 ARG A CA 1
ATOM 768 C C . ARG A 1 99 ? 29.219 -6.102 -15.281 1 36.09 99 ARG A C 1
ATOM 770 O O . ARG A 1 99 ? 28.438 -7.051 -15.359 1 36.09 99 ARG A O 1
ATOM 777 N N . HIS A 1 100 ? 29 -5.086 -14.414 1 40.62 100 HIS A N 1
ATOM 778 C CA . HIS A 1 100 ? 27.75 -5.004 -13.664 1 40.62 100 HIS A CA 1
ATOM 779 C C . HIS A 1 100 ? 26.547 -4.844 -14.594 1 40.62 100 HIS A C 1
ATOM 781 O O . HIS A 1 100 ? 25.5 -5.453 -14.375 1 40.62 100 HIS A O 1
ATOM 787 N N . TRP A 1 101 ? 26.766 -3.869 -15.602 1 40.72 101 TRP A N 1
ATOM 788 C CA . TRP A 1 101 ? 25.75 -3.822 -16.656 1 40.72 101 TRP A CA 1
ATOM 789 C C . TRP A 1 101 ? 25.672 -5.152 -17.391 1 40.72 101 TRP A C 1
ATOM 791 O O . TRP A 1 101 ? 24.578 -5.621 -17.734 1 40.72 101 TRP A O 1
ATOM 801 N N . VAL A 1 102 ? 26.859 -5.707 -17.531 1 38.22 102 VAL A N 1
ATOM 802 C CA . VAL A 1 102 ? 26.938 -6.992 -18.219 1 38.22 102 VAL A CA 1
ATOM 803 C C . VAL A 1 102 ? 26.406 -8.094 -17.312 1 38.22 102 VAL A C 1
ATOM 805 O O . VAL A 1 102 ? 25.75 -9.031 -17.766 1 38.22 102 VAL A O 1
ATOM 808 N N . GLY A 1 103 ? 26.609 -7.992 -16.016 1 39.53 103 GLY A N 1
ATOM 809 C CA . GLY A 1 103 ? 26.125 -8.969 -15.062 1 39.53 103 GLY A CA 1
ATOM 810 C C . GLY A 1 103 ? 24.609 -9 -14.969 1 39.53 103 GLY A C 1
ATOM 811 O O . GLY A 1 103 ? 24 -10.07 -15.023 1 39.53 103 GLY A O 1
ATOM 812 N N . SER A 1 104 ? 24.047 -7.676 -14.906 1 54.12 104 SER A N 1
ATOM 813 C CA . SER A 1 104 ? 22.594 -7.605 -14.859 1 54.12 104 SER A CA 1
ATOM 814 C C . SER A 1 104 ? 21.969 -8.148 -16.141 1 54.12 104 SER A C 1
ATOM 816 O O . SER A 1 104 ? 20.984 -8.883 -16.094 1 54.12 104 SER A O 1
ATOM 818 N N . LYS A 1 105 ? 22.797 -7.922 -17.203 1 50.81 105 LYS A N 1
ATOM 819 C CA . LYS A 1 105 ? 22.297 -8.422 -18.484 1 50.81 105 LYS A CA 1
ATOM 820 C C . LYS A 1 105 ? 22.484 -9.938 -18.578 1 50.81 105 LYS A C 1
ATOM 822 O O . LYS A 1 105 ? 21.594 -10.641 -19.078 1 50.81 105 LYS A O 1
ATOM 827 N N . TYR A 1 106 ? 23.516 -10.453 -18.109 1 48.06 106 TYR A N 1
ATOM 828 C CA . TYR A 1 106 ? 23.797 -11.883 -18.125 1 48.06 106 TYR A CA 1
ATOM 829 C C . TYR A 1 106 ? 22.812 -12.633 -17.219 1 48.06 106 TYR A C 1
ATOM 831 O O . TYR A 1 106 ? 22.281 -13.672 -17.609 1 48.06 106 TYR A O 1
ATOM 839 N N . GLU A 1 107 ? 22.531 -12.07 -16.156 1 65.94 107 GLU A N 1
ATOM 840 C CA . GLU A 1 107 ? 21.578 -12.68 -15.219 1 65.94 107 GLU A CA 1
ATOM 841 C C . GLU A 1 107 ? 20.172 -12.711 -15.812 1 65.94 107 GLU A C 1
ATOM 843 O O . GLU A 1 107 ? 19.453 -13.703 -15.664 1 65.94 107 GLU A O 1
ATOM 848 N N . ALA A 1 108 ? 19.984 -11.719 -16.609 1 76 108 ALA A N 1
ATOM 849 C CA . ALA A 1 108 ? 18.672 -11.672 -17.234 1 76 108 ALA A CA 1
ATOM 850 C C . ALA A 1 108 ? 18.547 -12.695 -18.359 1 76 108 ALA A C 1
ATOM 852 O O . ALA A 1 108 ? 17.516 -13.344 -18.516 1 76 108 ALA A O 1
ATOM 853 N N . THR A 1 109 ? 19.609 -12.891 -19 1 80.62 109 THR A N 1
ATOM 854 C CA . THR A 1 109 ? 19.609 -13.844 -20.094 1 80.62 109 THR A CA 1
ATOM 855 C C . THR A 1 109 ? 19.516 -15.273 -19.578 1 80.62 109 THR A C 1
ATOM 857 O O . THR A 1 109 ? 18.766 -16.094 -20.109 1 80.62 109 THR A O 1
ATOM 860 N N . GLU A 1 110 ? 20.219 -15.57 -18.562 1 83.25 110 GLU A N 1
ATOM 861 C CA . GLU A 1 110 ? 20.188 -16.906 -17.984 1 83.25 110 GLU A CA 1
ATOM 862 C C . GLU A 1 110 ? 18.828 -17.203 -17.359 1 83.25 110 GLU A C 1
ATOM 864 O O . GLU A 1 110 ? 18.328 -18.328 -17.469 1 83.25 110 GLU A O 1
ATOM 869 N N . LEU A 1 111 ? 18.297 -16.219 -16.75 1 86.31 111 LEU A N 1
ATOM 870 C CA . LEU A 1 111 ? 16.969 -16.375 -16.156 1 86.31 111 LEU A CA 1
ATOM 871 C C . LEU A 1 111 ? 15.922 -16.625 -17.234 1 86.31 111 LEU A C 1
ATOM 873 O O . LEU A 1 111 ? 15.07 -17.5 -17.109 1 86.31 111 LEU A O 1
ATOM 877 N N . ARG A 1 112 ? 16.031 -15.875 -18.281 1 90.19 112 ARG A N 1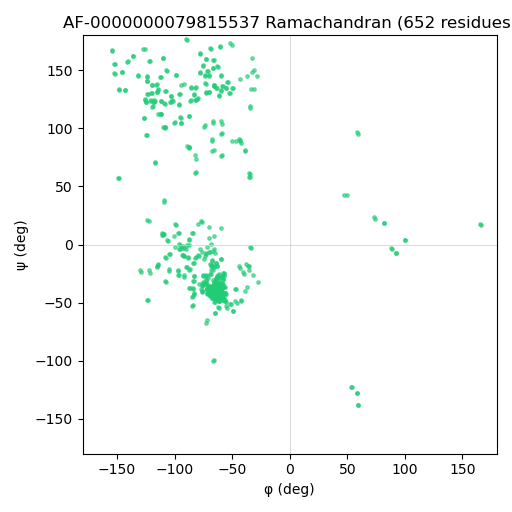
ATOM 878 C CA . ARG A 1 112 ? 15.062 -16.047 -19.359 1 90.19 112 ARG A CA 1
ATOM 879 C C . ARG A 1 112 ? 15.156 -17.453 -19.953 1 90.19 112 ARG A C 1
ATOM 881 O O . ARG A 1 112 ? 14.133 -18.078 -20.219 1 90.19 112 ARG A O 1
ATOM 888 N N . ALA A 1 113 ? 16.328 -17.891 -20.156 1 89.81 113 ALA A N 1
ATOM 889 C CA . ALA A 1 113 ? 16.516 -19.219 -20.719 1 89.81 113 ALA A CA 1
ATOM 890 C C . ALA A 1 113 ? 15.914 -20.297 -19.812 1 89.81 113 ALA A C 1
ATOM 892 O O . ALA A 1 113 ? 15.258 -21.219 -20.297 1 89.81 113 ALA A O 1
ATOM 893 N N . ALA A 1 114 ? 16.156 -20.172 -18.578 1 88.62 114 ALA A N 1
ATOM 894 C CA . ALA A 1 114 ? 15.617 -21.125 -17.609 1 88.62 114 ALA A CA 1
ATOM 895 C C . ALA A 1 114 ? 14.086 -21.109 -17.625 1 88.62 114 ALA A C 1
ATOM 897 O O . ALA A 1 114 ? 13.445 -22.156 -17.609 1 88.62 114 ALA A O 1
ATOM 898 N N . LEU A 1 115 ? 13.539 -19.938 -17.672 1 92.69 115 LEU A N 1
ATOM 899 C CA . LEU A 1 115 ? 12.086 -19.781 -17.641 1 92.69 115 LEU A CA 1
ATOM 900 C C . LEU A 1 115 ? 11.469 -20.266 -18.953 1 92.69 115 LEU A C 1
ATOM 902 O O . LEU A 1 115 ? 10.383 -20.844 -18.953 1 92.69 115 LEU A O 1
ATOM 906 N N . ASP A 1 116 ? 12.195 -20.031 -20.016 1 92.62 116 ASP A N 1
ATOM 907 C CA . ASP A 1 116 ? 11.727 -20.516 -21.312 1 92.62 116 ASP A CA 1
ATOM 908 C C . ASP A 1 116 ? 11.625 -22.031 -21.312 1 92.62 116 ASP A C 1
ATOM 910 O O . ASP A 1 116 ? 10.727 -22.594 -21.953 1 92.62 116 ASP A O 1
ATOM 914 N N . GLY A 1 117 ? 12.516 -22.656 -20.672 1 91.06 117 GLY A N 1
ATOM 915 C CA . GLY A 1 117 ? 12.523 -24.109 -20.594 1 91.06 117 GLY A CA 1
ATOM 916 C C . GLY A 1 117 ? 11.289 -24.688 -19.922 1 91.06 117 GLY A C 1
ATOM 917 O O . GLY A 1 117 ? 10.82 -25.766 -20.266 1 91.06 117 GLY A O 1
ATOM 918 N N . ILE A 1 118 ? 10.711 -23.922 -19 1 91.75 118 ILE A N 1
ATOM 919 C CA . ILE A 1 118 ? 9.625 -24.484 -18.203 1 91.75 118 ILE A CA 1
ATOM 920 C C . ILE A 1 118 ? 8.297 -23.859 -18.625 1 91.75 118 ILE A C 1
ATOM 922 O O . ILE A 1 118 ? 7.25 -24.516 -18.531 1 91.75 118 ILE A O 1
ATOM 926 N N . LEU A 1 119 ? 8.273 -22.641 -19.062 1 95.31 119 LEU A N 1
ATOM 927 C CA . LEU A 1 119 ? 7.039 -21.953 -19.406 1 95.31 119 LEU A CA 1
ATOM 928 C C . LEU A 1 119 ? 6.773 -22.031 -20.906 1 95.31 119 LEU A C 1
ATOM 930 O O . LEU A 1 119 ? 5.629 -21.922 -21.344 1 95.31 119 LEU A O 1
ATOM 934 N N . GLY A 1 120 ? 7.883 -22.172 -21.672 1 93.94 120 GLY A N 1
ATOM 935 C CA . GLY A 1 120 ? 7.734 -22.203 -23.109 1 93.94 120 GLY A CA 1
ATOM 936 C C . GLY A 1 120 ? 7.098 -20.953 -23.688 1 93.94 120 GLY A C 1
ATOM 937 O O . GLY A 1 120 ? 7.449 -19.844 -23.281 1 93.94 120 GLY A O 1
ATOM 938 N N . GLU A 1 121 ? 6.168 -21.156 -24.672 1 96.12 121 GLU A N 1
ATOM 939 C CA . GLU A 1 121 ? 5.523 -20.047 -25.359 1 96.12 121 GLU A CA 1
ATOM 940 C C . GLU A 1 121 ? 4.141 -19.766 -24.766 1 96.12 121 GLU A C 1
ATOM 942 O O . GLU A 1 121 ? 3.314 -19.109 -25.406 1 96.12 121 GLU A O 1
ATOM 947 N N . ARG A 1 122 ? 3.939 -20.281 -23.609 1 97.62 122 ARG A N 1
ATOM 948 C CA . ARG A 1 122 ? 2.631 -20.078 -23 1 97.62 122 ARG A CA 1
ATOM 949 C C . ARG A 1 122 ? 2.395 -18.625 -22.656 1 97.62 122 ARG A C 1
ATOM 951 O O . ARG A 1 122 ? 3.342 -17.875 -22.391 1 97.62 122 ARG A O 1
ATOM 958 N N . ARG A 1 123 ? 1.136 -18.281 -22.672 1 98.06 123 ARG A N 1
ATOM 959 C CA . ARG A 1 123 ? 0.716 -16.922 -22.391 1 98.06 123 ARG A CA 1
ATOM 960 C C . ARG A 1 123 ? -0.005 -16.844 -21.047 1 98.06 123 ARG A C 1
ATOM 962 O O . ARG A 1 123 ? -0.478 -17.859 -20.531 1 98.06 123 ARG A O 1
ATOM 969 N N . LEU A 1 124 ? -0.089 -15.672 -20.484 1 97.62 124 LEU A N 1
ATOM 970 C CA . LEU A 1 124 ? -0.774 -15.461 -19.219 1 97.62 124 LEU A CA 1
ATOM 971 C C . LEU A 1 124 ? -2.229 -15.914 -19.297 1 97.62 124 LEU A C 1
ATOM 973 O O . LEU A 1 124 ? -2.791 -16.406 -18.312 1 97.62 124 LEU A O 1
ATOM 977 N N . GLY A 1 125 ? -2.773 -15.797 -20.5 1 97.88 125 GLY A N 1
ATOM 978 C CA . GLY A 1 125 ? -4.16 -16.172 -20.719 1 97.88 125 GLY A CA 1
ATOM 979 C C . GLY A 1 125 ? -4.402 -17.672 -20.578 1 97.88 125 GLY A C 1
ATOM 980 O O . GLY A 1 125 ? -5.551 -18.109 -20.484 1 97.88 125 GLY A O 1
ATOM 981 N N . GLU A 1 126 ? -3.365 -18.453 -20.547 1 98 126 GLU A N 1
ATOM 982 C CA . GLU A 1 126 ? -3.486 -19.906 -20.406 1 98 126 GLU A CA 1
ATOM 983 C C . GLU A 1 126 ? -3.486 -20.312 -18.938 1 98 126 GLU A C 1
ATOM 985 O O . GLU A 1 126 ? -3.641 -21.484 -18.609 1 98 126 GLU A O 1
ATOM 990 N N . SER A 1 127 ? -3.375 -19.312 -18.031 1 98.06 127 SER A N 1
ATOM 991 C CA . SER A 1 127 ? -3.344 -19.625 -16.609 1 98.06 127 SER A CA 1
ATOM 992 C C . SER A 1 127 ? -4.672 -20.219 -16.141 1 98.06 127 SER A C 1
ATOM 994 O O . SER A 1 127 ? -5.738 -19.719 -16.5 1 98.06 127 SER A O 1
ATOM 996 N N . ALA A 1 128 ? -4.586 -21.25 -15.352 1 97.19 128 ALA A N 1
ATOM 997 C CA . ALA A 1 128 ? -5.77 -21.891 -14.797 1 97.19 128 ALA A CA 1
ATOM 998 C C . ALA A 1 128 ? -6.258 -21.172 -13.547 1 97.19 128 ALA A C 1
ATOM 1000 O O . ALA A 1 128 ? -7.379 -21.391 -13.086 1 97.19 128 ALA A O 1
ATOM 1001 N N . THR A 1 129 ? -5.438 -20.344 -12.969 1 98.25 129 THR A N 1
ATOM 1002 C CA . THR A 1 129 ? -5.746 -19.578 -11.773 1 98.25 129 THR A CA 1
ATOM 1003 C C . THR A 1 129 ? -5.547 -18.094 -12.016 1 98.25 129 THR A C 1
ATOM 1005 O O . THR A 1 129 ? -4.676 -17.688 -12.797 1 98.25 129 THR A O 1
ATOM 1008 N N . ARG A 1 130 ? -6.418 -17.25 -11.375 1 98.75 130 ARG A N 1
ATOM 1009 C CA . ARG A 1 130 ? -6.219 -15.805 -11.469 1 98.75 130 ARG A CA 1
ATOM 1010 C C . ARG A 1 130 ? -4.844 -15.406 -10.938 1 98.75 130 ARG A C 1
ATOM 1012 O O . ARG A 1 130 ? -4.406 -15.906 -9.906 1 98.75 130 ARG A O 1
ATOM 1019 N N . LEU A 1 131 ? -4.191 -14.492 -11.703 1 98.81 131 LEU A N 1
ATOM 1020 C CA . LEU A 1 131 ? -2.846 -14.078 -11.336 1 98.81 131 LEU A CA 1
ATOM 1021 C C . LEU A 1 131 ? -2.771 -12.562 -11.18 1 98.81 131 LEU A C 1
ATOM 1023 O O . LEU A 1 131 ? -3.398 -11.82 -11.938 1 98.81 131 LEU A O 1
ATOM 1027 N N . LEU A 1 132 ? -2.051 -12.109 -10.211 1 98 132 LEU A N 1
ATOM 1028 C CA . LEU A 1 132 ? -1.651 -10.727 -9.969 1 98 132 LEU A CA 1
ATOM 1029 C C . LEU A 1 132 ? -0.139 -10.625 -9.805 1 98 132 LEU A C 1
ATOM 1031 O O . LEU A 1 132 ? 0.406 -11.039 -8.781 1 98 132 LEU A O 1
ATOM 1035 N N . ILE A 1 133 ? 0.57 -10.023 -10.844 1 96.44 133 ILE A N 1
ATOM 1036 C CA . ILE A 1 133 ? 2.029 -10.047 -10.875 1 96.44 133 ILE A CA 1
ATOM 1037 C C . ILE A 1 133 ? 2.568 -8.625 -10.969 1 96.44 133 ILE A C 1
ATOM 1039 O O . ILE A 1 133 ? 2.732 -8.086 -12.07 1 96.44 133 ILE A O 1
ATOM 1043 N N . PRO A 1 134 ? 2.889 -8.039 -9.797 1 93.06 134 PRO A N 1
ATOM 1044 C CA . PRO A 1 134 ? 3.469 -6.691 -9.836 1 93.06 134 PRO A CA 1
ATOM 1045 C C . PRO A 1 134 ? 4.844 -6.66 -10.492 1 93.06 134 PRO A C 1
ATOM 1047 O O . PRO A 1 134 ? 5.652 -7.57 -10.289 1 93.06 134 PRO A O 1
ATOM 1050 N N . ALA A 1 135 ? 5.012 -5.625 -11.328 1 88.12 135 ALA A N 1
ATOM 1051 C CA . ALA A 1 135 ? 6.285 -5.355 -11.984 1 88.12 135 ALA A CA 1
ATOM 1052 C C . ALA A 1 135 ? 6.566 -3.857 -12.047 1 88.12 135 ALA A C 1
ATOM 1054 O O . ALA A 1 135 ? 5.656 -3.043 -11.883 1 88.12 135 ALA A O 1
ATOM 1055 N N . TRP A 1 136 ? 7.836 -3.557 -12.172 1 77.62 136 TRP A N 1
ATOM 1056 C CA . TRP A 1 136 ? 8.227 -2.158 -12.312 1 77.62 136 TRP A CA 1
ATOM 1057 C C . TRP A 1 136 ? 8.391 -1.783 -13.781 1 77.62 136 TRP A C 1
ATOM 1059 O O . TRP A 1 136 ? 9.031 -2.51 -14.547 1 77.62 136 TRP A O 1
ATOM 1069 N N . HIS A 1 137 ? 7.719 -0.676 -14.07 1 70.94 137 HIS A N 1
ATOM 1070 C CA . HIS A 1 137 ? 7.953 -0.1 -15.391 1 70.94 137 HIS A CA 1
ATOM 1071 C C . HIS A 1 137 ? 9.023 0.981 -15.336 1 70.94 137 HIS A C 1
ATOM 1073 O O . HIS A 1 137 ? 8.766 2.1 -14.883 1 70.94 137 HIS A O 1
ATOM 1079 N N . PRO A 1 138 ? 10.18 0.678 -15.797 1 60.53 138 PRO A N 1
ATOM 1080 C CA . PRO A 1 138 ? 11.32 1.561 -15.57 1 60.53 138 PRO A CA 1
ATOM 1081 C C . PRO A 1 138 ? 11.164 2.918 -16.25 1 60.53 138 PRO A C 1
ATOM 1083 O O . PRO A 1 138 ? 11.617 3.936 -15.727 1 60.53 138 PRO A O 1
ATOM 1086 N N . ILE A 1 139 ? 10.516 2.955 -17.391 1 58.88 139 ILE A N 1
ATOM 1087 C CA . ILE A 1 139 ? 10.406 4.199 -18.141 1 58.88 139 ILE A CA 1
ATOM 1088 C C . ILE A 1 139 ? 9.375 5.113 -17.484 1 58.88 139 ILE A C 1
ATOM 1090 O O . ILE A 1 139 ? 9.625 6.301 -17.281 1 58.88 139 ILE A O 1
ATOM 1094 N N . LEU A 1 140 ? 8.367 4.535 -17.078 1 60.19 140 LEU A N 1
ATOM 1095 C CA . LEU A 1 140 ? 7.297 5.352 -16.516 1 60.19 140 LEU A CA 1
ATOM 1096 C C . LEU A 1 140 ? 7.445 5.477 -15.008 1 60.19 140 LEU A C 1
ATOM 1098 O O . LEU A 1 140 ? 6.695 6.219 -14.359 1 60.19 140 LEU A O 1
ATOM 1102 N N . GLU A 1 141 ? 8.445 4.828 -14.492 1 63.75 141 GLU A N 1
ATOM 1103 C CA . GLU A 1 141 ? 8.703 4.836 -13.055 1 63.75 141 GLU A CA 1
ATOM 1104 C C . GLU A 1 141 ? 7.43 4.559 -12.258 1 63.75 141 GLU A C 1
ATOM 1106 O O . GLU A 1 141 ? 7.105 5.289 -11.32 1 63.75 141 GLU A O 1
ATOM 1111 N N . ARG A 1 142 ? 6.742 3.551 -12.875 1 70.31 142 ARG A N 1
ATOM 1112 C CA . ARG A 1 142 ? 5.52 3.182 -12.172 1 70.31 142 ARG A CA 1
ATOM 1113 C C . ARG A 1 142 ? 5.371 1.665 -12.086 1 70.31 142 ARG A C 1
ATOM 1115 O O . ARG A 1 142 ? 6.035 0.931 -12.82 1 70.31 142 ARG A O 1
ATOM 1122 N N . VAL A 1 143 ? 4.5 1.318 -11.141 1 74.88 143 VAL A N 1
ATOM 1123 C CA . VAL A 1 143 ? 4.211 -0.099 -10.945 1 74.88 143 VAL A CA 1
ATOM 1124 C C . VAL A 1 143 ? 3.186 -0.563 -11.977 1 74.88 143 VAL A C 1
ATOM 1126 O O . VAL A 1 143 ? 2.189 0.123 -12.219 1 74.88 143 VAL A O 1
ATOM 1129 N N . TYR A 1 144 ? 3.584 -1.579 -12.688 1 85.31 144 TYR A N 1
ATOM 1130 C CA . TYR A 1 144 ? 2.643 -2.275 -13.555 1 85.31 144 TYR A CA 1
ATOM 1131 C C . TYR A 1 144 ? 2.293 -3.648 -12.992 1 85.31 144 TYR A C 1
ATOM 1133 O O . TYR A 1 144 ? 3.172 -4.379 -12.531 1 85.31 144 TYR A O 1
ATOM 1141 N N . ILE A 1 145 ? 1.025 -3.947 -12.945 1 92.5 145 ILE A N 1
ATOM 1142 C CA . ILE A 1 145 ? 0.599 -5.242 -12.422 1 92.5 145 ILE A CA 1
ATOM 1143 C C . ILE A 1 145 ? 0.017 -6.086 -13.555 1 92.5 145 ILE A C 1
ATOM 1145 O O . ILE A 1 145 ? -1.035 -5.758 -14.102 1 92.5 145 ILE A O 1
ATOM 1149 N N . TYR A 1 146 ? 0.733 -7.195 -13.914 1 94.75 146 TYR A N 1
ATOM 1150 C CA . TYR A 1 146 ? 0.184 -8.164 -14.859 1 94.75 146 TYR A CA 1
ATOM 1151 C C . TYR A 1 146 ? -0.963 -8.945 -14.234 1 94.75 146 TYR A C 1
ATOM 1153 O O . TYR A 1 146 ? -0.851 -9.43 -13.109 1 94.75 146 TYR A O 1
ATOM 1161 N N . LYS A 1 147 ? -2.02 -8.984 -15 1 97.56 147 LYS A N 1
ATOM 1162 C CA . LYS A 1 147 ? -3.211 -9.664 -14.508 1 97.56 147 LYS A CA 1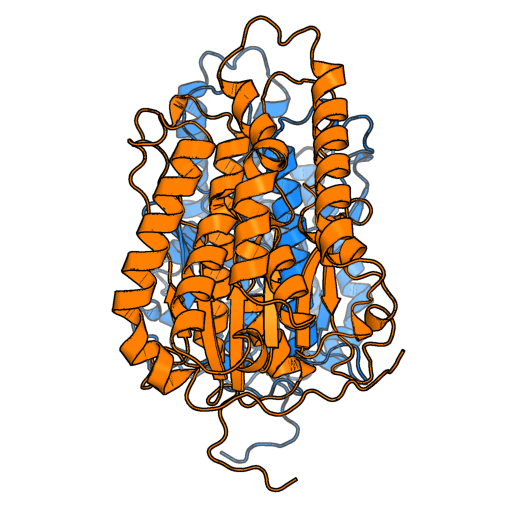
ATOM 1163 C C . LYS A 1 147 ? -3.779 -10.617 -15.555 1 97.56 147 LYS A C 1
ATOM 1165 O O . LYS A 1 147 ? -3.723 -10.328 -16.75 1 97.56 147 LYS A O 1
ATOM 1170 N N . THR A 1 148 ? -4.336 -11.719 -15.062 1 98.31 148 THR A N 1
ATOM 1171 C CA . THR A 1 148 ? -5.184 -12.5 -15.953 1 98.31 148 THR A CA 1
ATOM 1172 C C . THR A 1 148 ? -6.477 -11.758 -16.266 1 98.31 148 THR A C 1
ATOM 1174 O O . THR A 1 148 ? -6.785 -10.742 -15.633 1 98.31 148 THR A O 1
ATOM 1177 N N . ALA A 1 149 ? -7.195 -12.305 -17.25 1 98 149 ALA A N 1
ATOM 1178 C CA . ALA A 1 149 ? -8.438 -11.656 -17.656 1 98 149 ALA A CA 1
ATOM 1179 C C . ALA A 1 149 ? -9.586 -12.031 -16.734 1 98 149 ALA A C 1
ATOM 1181 O O . ALA A 1 149 ? -10.633 -12.508 -17.172 1 98 149 ALA A O 1
ATOM 1182 N N . HIS A 1 150 ? -9.5 -11.711 -15.5 1 98.38 150 HIS A N 1
ATOM 1183 C CA . HIS A 1 150 ? -10.508 -12.102 -14.516 1 98.38 150 HIS A CA 1
ATOM 1184 C C . HIS A 1 150 ? -11.523 -10.992 -14.289 1 98.38 150 HIS A C 1
ATOM 1186 O O . HIS A 1 150 ? -12.266 -11.016 -13.305 1 98.38 150 HIS A O 1
ATOM 1192 N N . HIS A 1 151 ? -11.492 -10 -15.078 1 96.62 151 HIS A N 1
ATOM 1193 C CA . HIS A 1 151 ? -12.477 -8.922 -15.172 1 96.62 151 HIS A CA 1
ATOM 1194 C C . HIS A 1 151 ? -12.625 -8.43 -16.609 1 96.62 151 HIS A C 1
ATOM 1196 O O . HIS A 1 151 ? -11.656 -8.438 -17.375 1 96.62 151 HIS A O 1
ATOM 1202 N N . PRO A 1 152 ? -13.789 -7.977 -17 1 95.62 152 PRO A N 1
ATOM 1203 C CA . PRO A 1 152 ? -14 -7.57 -18.391 1 95.62 152 PRO A CA 1
ATOM 1204 C C . PRO A 1 152 ? -13.062 -6.457 -18.844 1 95.62 152 PRO A C 1
ATOM 1206 O O . PRO A 1 152 ? -12.711 -6.371 -20.016 1 95.62 152 PRO A O 1
ATOM 1209 N N . ARG A 1 153 ? -12.625 -5.676 -18 1 93.19 153 ARG A N 1
ATOM 1210 C CA . ARG A 1 153 ? -11.805 -4.527 -18.359 1 93.19 153 ARG A CA 1
ATOM 1211 C C . ARG A 1 153 ? -10.352 -4.938 -18.562 1 93.19 153 ARG A C 1
ATOM 1213 O O . ARG A 1 153 ? -9.531 -4.137 -19.016 1 93.19 153 ARG A O 1
ATOM 1220 N N . LEU A 1 154 ? -10.047 -6.133 -18.188 1 95.94 154 LEU A N 1
ATOM 1221 C CA . LEU A 1 154 ? -8.672 -6.621 -18.312 1 95.94 154 LEU A CA 1
ATOM 1222 C C . LEU A 1 154 ? -8.453 -7.262 -19.672 1 95.94 154 LEU A C 1
ATOM 1224 O O . LEU A 1 154 ? -8.344 -8.484 -19.781 1 95.94 154 LEU A O 1
ATOM 1228 N N . GLU A 1 155 ? -8.133 -6.434 -20.688 1 95.5 155 GLU A N 1
ATOM 1229 C CA . GLU A 1 155 ? -8.188 -6.859 -22.078 1 95.5 155 GLU A CA 1
ATOM 1230 C C . GLU A 1 155 ? -6.793 -6.969 -22.688 1 95.5 155 GLU A C 1
ATOM 1232 O O . GLU A 1 155 ? -6.645 -7.188 -23.891 1 95.5 155 GLU A O 1
ATOM 1237 N N . THR A 1 156 ? -5.738 -6.848 -21.906 1 93.81 156 THR A N 1
ATOM 1238 C CA . THR A 1 156 ? -4.438 -6.668 -22.547 1 93.81 156 THR A CA 1
ATOM 1239 C C . THR A 1 156 ? -3.467 -7.758 -22.094 1 93.81 156 THR A C 1
ATOM 1241 O O . THR A 1 156 ? -2.896 -8.461 -22.938 1 93.81 156 THR A O 1
ATOM 1244 N N . ASP A 1 157 ? -3.338 -8.047 -20.875 1 95.31 157 ASP A N 1
ATOM 1245 C CA . ASP A 1 157 ? -2.238 -8.828 -20.328 1 95.31 157 ASP A CA 1
ATOM 1246 C C . ASP A 1 157 ? -2.35 -10.297 -20.719 1 95.31 157 ASP A C 1
ATOM 1248 O O . ASP A 1 157 ? -1.339 -10.992 -20.844 1 95.31 157 ASP A O 1
ATOM 1252 N N . PHE A 1 158 ? -3.547 -10.766 -20.953 1 96.31 158 PHE A N 1
ATOM 1253 C CA . PHE A 1 158 ? -3.748 -12.195 -21.172 1 96.31 158 PHE A CA 1
ATOM 1254 C C . PHE A 1 158 ? -3.031 -12.648 -22.438 1 96.31 158 PHE A C 1
ATOM 1256 O O . PHE A 1 158 ? -2.771 -13.844 -22.609 1 96.31 158 PHE A O 1
ATOM 1263 N N . ARG A 1 159 ? -2.627 -11.719 -23.312 1 96.69 159 ARG A N 1
ATOM 1264 C CA . ARG A 1 159 ? -1.981 -12.055 -24.578 1 96.69 159 ARG A CA 1
ATOM 1265 C C . ARG A 1 159 ? -0.465 -12.094 -24.422 1 96.69 159 ARG A C 1
ATOM 1267 O O . ARG A 1 159 ? 0.242 -12.586 -25.312 1 96.69 159 ARG A O 1
ATOM 1274 N N . GLN A 1 160 ? 0.004 -11.656 -23.328 1 96.31 160 GLN A N 1
ATOM 1275 C CA . GLN A 1 160 ? 1.446 -11.578 -23.125 1 96.31 160 GLN A CA 1
ATOM 1276 C C . GLN A 1 160 ? 2.031 -12.945 -22.797 1 96.31 160 GLN A C 1
ATOM 1278 O O . GLN A 1 160 ? 1.361 -13.789 -22.188 1 96.31 160 GLN A O 1
ATOM 1283 N N . LEU A 1 161 ? 3.291 -13.07 -23.25 1 97 161 LEU A N 1
ATOM 1284 C CA . LEU A 1 161 ? 3.998 -14.289 -22.875 1 97 161 LEU A CA 1
ATOM 1285 C C . LEU A 1 161 ? 4.195 -14.352 -21.359 1 97 161 LEU A C 1
ATOM 1287 O O . LEU A 1 161 ? 4.543 -13.352 -20.734 1 97 161 LEU A O 1
ATOM 1291 N N . ALA A 1 162 ? 3.914 -15.531 -20.828 1 97.81 162 ALA A N 1
ATOM 1292 C CA . ALA A 1 162 ? 4.105 -15.727 -19.391 1 97.81 162 ALA A CA 1
ATOM 1293 C C . ALA A 1 162 ? 5.547 -15.43 -18.984 1 97.81 162 ALA A C 1
ATOM 1295 O O . ALA A 1 162 ? 5.789 -14.836 -17.938 1 97.81 162 ALA A O 1
ATOM 1296 N N . VAL A 1 163 ? 6.48 -15.773 -19.844 1 96.44 163 VAL A N 1
ATOM 1297 C CA . VAL A 1 163 ? 7.895 -15.562 -19.562 1 96.44 163 VAL A CA 1
ATOM 1298 C C . VAL A 1 163 ? 8.18 -14.062 -19.484 1 96.44 163 VAL A C 1
ATOM 1300 O O . VAL A 1 163 ? 9.016 -13.625 -18.672 1 96.44 163 VAL A O 1
ATOM 1303 N N . ASP A 1 164 ? 7.512 -13.289 -20.25 1 93.81 164 ASP A N 1
ATOM 1304 C CA . ASP A 1 164 ? 7.715 -11.844 -20.203 1 93.81 164 ASP A CA 1
ATOM 1305 C C . ASP A 1 164 ? 7.23 -11.258 -18.891 1 93.81 164 ASP A C 1
ATOM 1307 O O . ASP A 1 164 ? 7.887 -10.391 -18.312 1 93.81 164 ASP A O 1
ATOM 1311 N N . ALA A 1 165 ? 6.094 -11.719 -18.406 1 93.81 165 ALA A N 1
ATOM 1312 C CA . ALA A 1 165 ? 5.594 -11.273 -17.109 1 93.81 165 ALA A CA 1
ATOM 1313 C C . ALA A 1 165 ? 6.539 -11.68 -15.992 1 93.81 165 ALA A C 1
ATOM 1315 O O . ALA A 1 165 ? 6.824 -10.891 -15.094 1 93.81 165 ALA A O 1
ATOM 1316 N N . ALA A 1 166 ? 7.012 -12.891 -16.078 1 94.19 166 ALA A N 1
ATOM 1317 C CA . ALA A 1 166 ? 7.945 -13.398 -15.086 1 94.19 166 ALA A CA 1
ATOM 1318 C C . ALA A 1 166 ? 9.242 -12.594 -15.086 1 94.19 166 ALA A C 1
ATOM 1320 O O . ALA A 1 166 ? 9.766 -12.242 -14.023 1 94.19 166 ALA A O 1
ATOM 1321 N N . MET A 1 167 ? 9.742 -12.266 -16.266 1 90.38 167 MET A N 1
ATOM 1322 C CA . MET A 1 167 ? 10.961 -11.469 -16.391 1 90.38 167 MET A CA 1
ATOM 1323 C C . MET A 1 167 ? 10.75 -10.055 -15.875 1 90.38 167 MET A C 1
ATOM 1325 O O . MET A 1 167 ? 11.617 -9.492 -15.203 1 90.38 167 MET A O 1
ATOM 1329 N N . ALA A 1 168 ? 9.617 -9.523 -16.172 1 88.19 168 ALA A N 1
ATOM 1330 C CA . ALA A 1 168 ? 9.312 -8.148 -15.781 1 88.19 168 ALA A CA 1
ATOM 1331 C C . ALA A 1 168 ? 9.273 -8.008 -14.258 1 88.19 168 ALA A C 1
ATOM 1333 O O . ALA A 1 168 ? 9.812 -7.051 -13.703 1 88.19 168 ALA A O 1
ATOM 1334 N N . THR A 1 169 ? 8.602 -8.938 -13.594 1 90.38 169 THR A N 1
ATOM 1335 C CA . THR A 1 169 ? 8.477 -8.852 -12.141 1 90.38 169 THR A CA 1
ATOM 1336 C C . THR A 1 169 ? 9.828 -9.086 -11.469 1 90.38 169 THR A C 1
ATOM 1338 O O . THR A 1 169 ? 10.07 -8.578 -10.375 1 90.38 169 THR A O 1
ATOM 1341 N N . ALA A 1 170 ? 10.727 -9.797 -12.109 1 85.06 170 ALA A N 1
ATOM 1342 C CA . ALA A 1 170 ? 12.023 -10.141 -11.531 1 85.06 170 ALA A CA 1
ATOM 1343 C C . ALA A 1 170 ? 13.055 -9.062 -11.82 1 85.06 170 ALA A C 1
ATOM 1345 O O . ALA A 1 170 ? 14.148 -9.062 -11.234 1 85.06 170 ALA A O 1
ATOM 1346 N N . ALA A 1 171 ? 12.656 -8.156 -12.711 1 77.56 171 ALA A N 1
ATOM 1347 C CA . ALA A 1 171 ? 13.609 -7.137 -13.133 1 77.56 171 ALA A CA 1
ATOM 1348 C C . ALA A 1 171 ? 13.836 -6.105 -12.031 1 77.56 171 ALA A C 1
ATOM 1350 O O . ALA A 1 171 ? 12.891 -5.699 -11.352 1 77.56 171 ALA A O 1
ATOM 1351 N N . ALA A 1 172 ? 15.164 -5.848 -11.789 1 63.97 172 ALA A N 1
ATOM 1352 C CA . ALA A 1 172 ? 15.484 -4.781 -10.844 1 63.97 172 ALA A CA 1
ATOM 1353 C C . ALA A 1 172 ? 15.234 -3.408 -11.461 1 63.97 172 ALA A C 1
ATOM 1355 O O . ALA A 1 172 ? 15.391 -3.225 -12.672 1 63.97 172 ALA A O 1
ATOM 1356 N N . PRO A 1 173 ? 14.789 -2.418 -10.609 1 59.19 173 PRO A N 1
ATOM 1357 C CA . PRO A 1 173 ? 14.633 -1.072 -11.164 1 59.19 173 PRO A CA 1
ATOM 1358 C C . PRO A 1 173 ? 15.938 -0.514 -11.727 1 59.19 173 PRO A C 1
ATOM 1360 O O . PRO A 1 173 ? 17 -0.669 -11.109 1 59.19 173 PRO A O 1
ATOM 1363 N N . THR A 1 174 ? 16.234 -0.39 -13.117 1 50.25 174 THR A N 1
ATOM 1364 C CA . THR A 1 174 ? 17.438 0.007 -13.828 1 50.25 174 THR A CA 1
ATOM 1365 C C . THR A 1 174 ? 17.781 1.467 -13.539 1 50.25 174 THR A C 1
ATOM 1367 O O . THR A 1 174 ? 18.781 1.985 -14.039 1 50.25 174 THR A O 1
ATOM 1370 N N . PHE A 1 175 ? 17.125 2.355 -12.898 1 45.97 175 PHE A N 1
ATOM 1371 C CA . PHE A 1 175 ? 17.516 3.758 -12.891 1 45.97 175 PHE A CA 1
ATOM 1372 C C . PHE A 1 175 ? 18.828 3.947 -12.133 1 45.97 175 PHE A C 1
ATOM 1374 O O . PHE A 1 175 ? 19.281 5.078 -11.93 1 45.97 175 PHE A O 1
ATOM 1381 N N . LEU A 1 176 ? 19.359 2.988 -11.664 1 45.47 176 LEU A N 1
ATOM 1382 C CA . LEU A 1 176 ? 20.547 3.312 -10.891 1 45.47 176 LEU A CA 1
ATOM 1383 C C . LEU A 1 176 ? 21.703 3.684 -11.812 1 45.47 176 LEU A C 1
ATOM 1385 O O . LEU A 1 176 ? 22.016 2.947 -12.75 1 45.47 176 LEU A O 1
ATOM 1389 N N . PRO A 1 177 ? 21.875 5.062 -11.867 1 40.12 177 PRO A N 1
ATOM 1390 C CA . PRO A 1 177 ? 23 5.441 -12.719 1 40.12 177 PRO A CA 1
ATOM 1391 C C . PRO A 1 177 ? 24.156 4.441 -12.656 1 40.12 177 PRO A C 1
ATOM 1393 O O . PRO A 1 177 ? 24.453 3.896 -11.586 1 40.12 177 PRO A O 1
ATOM 1396 N N . ALA A 1 178 ? 24.438 3.871 -13.711 1 34.88 178 ALA A N 1
ATOM 1397 C CA . ALA A 1 178 ? 25.625 3.027 -13.93 1 34.88 178 ALA A CA 1
ATOM 1398 C C . ALA A 1 178 ? 26.859 3.664 -13.328 1 34.88 178 ALA A C 1
ATOM 1400 O O . ALA A 1 178 ? 27.953 3.088 -13.391 1 34.88 178 ALA A O 1
ATOM 1401 N N . HIS A 1 179 ? 26.891 4.973 -13.062 1 34.31 179 HIS A N 1
ATOM 1402 C CA . HIS A 1 179 ? 28.25 5.449 -12.875 1 34.31 179 HIS A CA 1
ATOM 1403 C C . HIS A 1 179 ? 28.891 4.84 -11.633 1 34.31 179 HIS A C 1
ATOM 1405 O O . HIS A 1 179 ? 30 4.324 -11.688 1 34.31 179 HIS A O 1
ATOM 1411 N N . ASN A 1 180 ? 28.828 5.828 -10.414 1 32.53 180 ASN A N 1
ATOM 1412 C CA . ASN A 1 180 ? 29.812 5.582 -9.375 1 32.53 180 ASN A CA 1
ATOM 1413 C C . ASN A 1 180 ? 29.578 4.254 -8.672 1 32.53 180 ASN A C 1
ATOM 1415 O O . ASN A 1 180 ? 28.578 4.09 -7.969 1 32.53 180 ASN A O 1
ATOM 1419 N N . THR A 1 181 ? 30.016 3.197 -9.258 1 34.16 181 THR A N 1
ATOM 1420 C CA . THR A 1 181 ? 30.172 1.773 -8.984 1 34.16 181 THR A CA 1
ATOM 1421 C C . THR A 1 181 ? 30.531 1.538 -7.523 1 34.16 181 THR A C 1
ATOM 1423 O O . THR A 1 181 ? 30.75 0.397 -7.109 1 34.16 181 THR A O 1
ATOM 1426 N N . SER A 1 182 ? 31.062 2.588 -6.918 1 32.75 182 SER A N 1
ATOM 1427 C CA . SER A 1 182 ? 31.594 2.121 -5.641 1 32.75 182 SER A CA 1
ATOM 1428 C C . SER A 1 182 ? 30.469 1.589 -4.742 1 32.75 182 SER A C 1
ATOM 1430 O O . SER A 1 182 ? 30.734 0.823 -3.811 1 32.75 182 SER A O 1
ATOM 1432 N N . ASP A 1 183 ? 29.422 2.365 -4.727 1 34.28 183 ASP A N 1
ATOM 1433 C CA . ASP A 1 183 ? 28.484 1.937 -3.682 1 34.28 183 ASP A CA 1
ATOM 1434 C C . ASP A 1 183 ? 27.531 0.875 -4.207 1 34.28 183 ASP A C 1
ATOM 1436 O O . ASP A 1 183 ? 26.797 1.109 -5.18 1 34.28 183 ASP A O 1
ATOM 1440 N N . GLN A 1 184 ? 28 -0.351 -4.203 1 31.83 184 GLN A N 1
ATOM 1441 C CA . GLN A 1 184 ? 27.328 -1.603 -4.543 1 31.83 184 GLN A CA 1
ATOM 1442 C C . GLN A 1 184 ? 25.859 -1.57 -4.137 1 31.83 184 GLN A C 1
ATOM 1444 O O . GLN A 1 184 ? 25.531 -1.586 -2.947 1 31.83 184 GLN A O 1
ATOM 1449 N N . VAL A 1 185 ? 25.156 -0.622 -4.656 1 35.66 185 VAL A N 1
ATOM 1450 C CA . VAL A 1 185 ? 23.75 -0.74 -4.297 1 35.66 185 VAL A CA 1
ATOM 1451 C C . VAL A 1 185 ? 23.156 -1.979 -4.957 1 35.66 185 VAL A C 1
ATOM 1453 O O . VAL A 1 185 ? 23.156 -2.105 -6.184 1 35.66 185 VAL A O 1
ATOM 1456 N N . GLU A 1 186 ? 23.188 -3.062 -4.336 1 36.5 186 GLU A N 1
ATOM 1457 C CA . GLU A 1 186 ? 22.453 -4.281 -4.668 1 36.5 186 GLU A CA 1
ATOM 1458 C C . GLU A 1 186 ? 21.094 -3.963 -5.285 1 36.5 186 GLU A C 1
ATOM 1460 O O . GLU A 1 186 ? 20.5 -2.938 -4.969 1 36.5 186 GLU A O 1
ATOM 1465 N N . LEU A 1 187 ? 20.766 -4.68 -6.41 1 36.38 187 LEU A N 1
ATOM 1466 C CA . LEU A 1 187 ? 19.625 -4.715 -7.316 1 36.38 187 LEU A CA 1
ATOM 1467 C C . LEU A 1 187 ? 18.312 -4.684 -6.543 1 36.38 187 LEU A C 1
ATOM 1469 O O . LEU A 1 187 ? 18.125 -5.469 -5.609 1 36.38 187 LEU A O 1
ATOM 1473 N N . ILE A 1 188 ? 17.859 -3.549 -6.344 1 42 188 ILE A N 1
ATOM 1474 C CA . ILE A 1 188 ? 16.484 -3.365 -5.875 1 42 188 ILE A CA 1
ATOM 1475 C C . ILE A 1 188 ? 15.516 -3.975 -6.879 1 42 188 ILE A C 1
ATOM 1477 O O . ILE A 1 188 ? 15.438 -3.533 -8.031 1 42 188 ILE A O 1
ATOM 1481 N N . ASP A 1 189 ? 15.32 -5.383 -6.965 1 44.59 189 ASP A N 1
ATOM 1482 C CA . ASP A 1 189 ? 14.359 -6.047 -7.836 1 44.59 189 ASP A CA 1
ATOM 1483 C C . ASP A 1 189 ? 12.961 -5.453 -7.664 1 44.59 189 ASP A C 1
ATOM 1485 O O . ASP A 1 189 ? 12.766 -4.547 -6.852 1 44.59 189 ASP A O 1
ATOM 1489 N N . GLY A 1 190 ? 11.914 -5.852 -8.508 1 42.94 190 GLY A N 1
ATOM 1490 C CA . GLY A 1 190 ? 10.516 -5.473 -8.508 1 42.94 190 GLY A CA 1
ATOM 1491 C C . GLY A 1 190 ? 9.953 -5.242 -7.113 1 42.94 190 GLY A C 1
ATOM 1492 O O . GLY A 1 190 ? 8.789 -4.883 -6.961 1 42.94 190 GLY A O 1
ATOM 1493 N N . GLY A 1 191 ? 10.883 -5.48 -6.133 1 47.97 191 GLY A N 1
ATOM 1494 C CA . GLY A 1 191 ? 10.453 -5.449 -4.746 1 47.97 191 GLY A CA 1
ATOM 1495 C C . GLY A 1 191 ? 10.281 -4.043 -4.207 1 47.97 191 GLY A C 1
ATOM 1496 O O . GLY A 1 191 ? 10.117 -3.85 -3 1 47.97 191 GLY A O 1
ATOM 1497 N N . VAL A 1 192 ? 10.617 -3.059 -5.043 1 52.5 192 VAL A N 1
ATOM 1498 C CA . VAL A 1 192 ? 10.609 -1.709 -4.488 1 52.5 192 VAL A CA 1
ATOM 1499 C C . VAL A 1 192 ? 9.195 -1.333 -4.059 1 52.5 192 VAL A C 1
ATOM 1501 O O . VAL A 1 192 ? 9.008 -0.679 -3.027 1 52.5 192 VAL A O 1
ATOM 1504 N N . TRP A 1 193 ? 8.125 -1.919 -4.715 1 59.38 193 TRP A N 1
ATOM 1505 C CA . TRP A 1 193 ? 6.832 -1.309 -4.41 1 59.38 193 TRP A CA 1
ATOM 1506 C C . TRP A 1 193 ? 5.859 -2.342 -3.85 1 59.38 193 TRP A C 1
ATOM 1508 O O . TRP A 1 193 ? 4.871 -1.984 -3.207 1 59.38 193 TRP A O 1
ATOM 1518 N N . ALA A 1 194 ? 6.113 -3.529 -4.133 1 74.06 194 ALA A N 1
ATOM 1519 C CA . ALA A 1 194 ? 5.195 -4.551 -3.637 1 74.06 194 ALA A CA 1
ATOM 1520 C C . ALA A 1 194 ? 5.93 -5.863 -3.365 1 74.06 194 ALA A C 1
ATOM 1522 O O . ALA A 1 194 ? 5.492 -6.926 -3.809 1 74.06 194 ALA A O 1
ATOM 1523 N N . ASN A 1 195 ? 6.902 -5.609 -2.506 1 83 195 ASN A N 1
ATOM 1524 C CA . ASN A 1 195 ? 7.613 -6.844 -2.199 1 83 195 ASN A CA 1
ATOM 1525 C C . ASN A 1 195 ? 6.691 -7.879 -1.558 1 83 195 ASN A C 1
ATOM 1527 O O . ASN A 1 195 ? 6.797 -9.07 -1.845 1 83 195 ASN A O 1
ATOM 1531 N N . ASN A 1 196 ? 5.875 -7.348 -0.686 1 92.38 196 ASN A N 1
ATOM 1532 C CA . ASN A 1 196 ? 4.754 -8.117 -0.156 1 92.38 196 ASN A CA 1
ATOM 1533 C C . ASN A 1 196 ? 3.449 -7.762 -0.866 1 92.38 196 ASN A C 1
ATOM 1535 O O . ASN A 1 196 ? 2.865 -6.707 -0.614 1 92.38 196 ASN A O 1
ATOM 1539 N N . PRO A 1 197 ? 3.002 -8.641 -1.725 1 96 197 PRO A N 1
ATOM 1540 C CA . PRO A 1 197 ? 1.883 -8.25 -2.586 1 96 197 PRO A CA 1
ATOM 1541 C C . PRO A 1 197 ? 0.525 -8.453 -1.916 1 96 197 PRO A C 1
ATOM 1543 O O . PRO A 1 197 ? -0.514 -8.328 -2.568 1 96 197 PRO A O 1
ATOM 1546 N N . ILE A 1 198 ? 0.444 -8.75 -0.633 1 97.75 198 ILE A N 1
ATOM 1547 C CA . ILE A 1 198 ? -0.792 -9.125 0.043 1 97.75 198 ILE A CA 1
ATOM 1548 C C . ILE A 1 198 ? -1.792 -7.977 -0.027 1 97.75 198 ILE A C 1
ATOM 1550 O O . ILE A 1 198 ? -2.992 -8.195 -0.21 1 97.75 198 ILE A O 1
ATOM 1554 N N . GLY A 1 199 ? -1.318 -6.758 0.128 1 96.62 199 GLY A N 1
ATOM 1555 C CA . GLY A 1 199 ? -2.213 -5.617 0.028 1 96.62 199 GLY A CA 1
ATOM 1556 C C . GLY A 1 199 ? -2.869 -5.492 -1.334 1 96.62 199 GLY A C 1
ATOM 1557 O O . GLY A 1 199 ? -4.086 -5.324 -1.429 1 96.62 199 GLY A O 1
ATOM 1558 N N . ALA A 1 200 ? -2.051 -5.578 -2.359 1 96.19 200 ALA A N 1
ATOM 1559 C CA . ALA A 1 200 ? -2.557 -5.5 -3.727 1 96.19 200 ALA A CA 1
ATOM 1560 C C . ALA A 1 200 ? -3.535 -6.637 -4.016 1 96.19 200 ALA A C 1
ATOM 1562 O O . ALA A 1 200 ? -4.551 -6.434 -4.684 1 96.19 200 ALA A O 1
ATOM 1563 N N . ALA A 1 201 ? -3.252 -7.785 -3.48 1 98.44 201 ALA A N 1
ATOM 1564 C CA . ALA A 1 201 ? -4.094 -8.953 -3.725 1 98.44 201 ALA A CA 1
ATOM 1565 C C . ALA A 1 201 ? -5.469 -8.781 -3.086 1 98.44 201 ALA A C 1
ATOM 1567 O O . ALA A 1 201 ? -6.492 -9.047 -3.721 1 98.44 201 ALA A O 1
ATOM 1568 N N . VAL A 1 202 ? -5.492 -8.344 -1.869 1 98.5 202 VAL A N 1
ATOM 1569 C CA . VAL A 1 202 ? -6.758 -8.18 -1.163 1 98.5 202 VAL A CA 1
ATOM 1570 C C . VAL A 1 202 ? -7.551 -7.031 -1.778 1 98.5 202 VAL A C 1
ATOM 1572 O O . VAL A 1 202 ? -8.773 -7.125 -1.937 1 98.5 202 VAL A O 1
ATOM 1575 N N . VAL A 1 203 ? -6.852 -5.98 -2.172 1 97.81 203 VAL A N 1
ATOM 1576 C CA . VAL A 1 203 ? -7.492 -4.863 -2.857 1 97.81 203 VAL A CA 1
ATOM 1577 C C . VAL A 1 203 ? -8.125 -5.348 -4.16 1 97.81 203 VAL A C 1
ATOM 1579 O O . VAL A 1 203 ? -9.258 -4.988 -4.484 1 97.81 203 VAL A O 1
ATOM 1582 N N . GLU A 1 204 ? -7.414 -6.168 -4.891 1 97.88 204 GLU A N 1
ATOM 1583 C CA . GLU A 1 204 ? -7.926 -6.734 -6.133 1 97.88 204 GLU A CA 1
ATOM 1584 C C . GLU A 1 204 ? -9.156 -7.605 -5.879 1 97.88 204 GLU A C 1
ATOM 1586 O O . GLU A 1 204 ? -10.148 -7.508 -6.598 1 97.88 204 GLU A O 1
ATOM 1591 N N . ALA A 1 205 ? -9.109 -8.406 -4.867 1 98.44 205 ALA A N 1
ATOM 1592 C CA . ALA A 1 205 ? -10.188 -9.328 -4.527 1 98.44 205 ALA A CA 1
ATOM 1593 C C . ALA A 1 205 ? -11.461 -8.562 -4.168 1 98.44 205 ALA A C 1
ATOM 1595 O O . ALA A 1 205 ? -12.539 -8.875 -4.676 1 98.44 205 ALA A O 1
ATOM 1596 N N . VAL A 1 206 ? -11.289 -7.52 -3.4 1 97.25 206 VAL A N 1
ATOM 1597 C CA . VAL A 1 206 ? -12.438 -6.777 -2.908 1 97.25 206 VAL A CA 1
ATOM 1598 C C . VAL A 1 206 ? -12.906 -5.781 -3.971 1 97.25 206 VAL A C 1
ATOM 1600 O O . VAL A 1 206 ? -14.102 -5.688 -4.262 1 97.25 206 VAL A O 1
ATOM 1603 N N . GLY A 1 207 ? -12.023 -5.109 -4.605 1 95.94 207 GLY A N 1
ATOM 1604 C CA . GLY A 1 207 ? -12.359 -4.012 -5.496 1 95.94 207 GLY A CA 1
ATOM 1605 C C . GLY A 1 207 ? -12.727 -4.469 -6.895 1 95.94 207 GLY A C 1
ATOM 1606 O O . GLY A 1 207 ? -13.789 -4.113 -7.41 1 95.94 207 GLY A O 1
ATOM 1607 N N . THR A 1 208 ? -11.891 -5.254 -7.5 1 96 208 THR A N 1
ATOM 1608 C CA . THR A 1 208 ? -12.062 -5.66 -8.891 1 96 208 THR A CA 1
ATOM 1609 C C . THR A 1 208 ? -12.984 -6.871 -8.984 1 96 208 THR A C 1
ATOM 1611 O O . THR A 1 208 ? -13.93 -6.883 -9.773 1 96 208 THR A O 1
ATOM 1614 N N . LEU A 1 209 ? -12.742 -7.836 -8.102 1 97.31 209 LEU A N 1
ATOM 1615 C CA . LEU A 1 209 ? -13.469 -9.102 -8.211 1 97.31 209 LEU A CA 1
ATOM 1616 C C . LEU A 1 209 ? -14.766 -9.055 -7.414 1 97.31 209 LEU A C 1
ATOM 1618 O O . LEU A 1 209 ? -15.641 -9.898 -7.602 1 97.31 209 LEU A O 1
ATOM 1622 N N . GLY A 1 210 ? -14.852 -8.109 -6.465 1 95.56 210 GLY A N 1
ATOM 1623 C CA . GLY A 1 210 ? -16.078 -7.922 -5.711 1 95.56 210 GLY A CA 1
ATOM 1624 C C . GLY A 1 210 ? -16.328 -9.023 -4.695 1 95.56 210 GLY A C 1
ATOM 1625 O O . GLY A 1 210 ? -17.469 -9.305 -4.34 1 95.56 210 GLY A O 1
ATOM 1626 N N . TRP A 1 211 ? -15.273 -9.719 -4.25 1 96.75 211 TRP A N 1
ATOM 1627 C CA . TRP A 1 211 ? -15.43 -10.766 -3.248 1 96.75 211 TRP A CA 1
ATOM 1628 C C . TRP A 1 211 ? -15.688 -10.172 -1.87 1 96.75 211 TRP A C 1
ATOM 1630 O O . TRP A 1 211 ? -15.078 -9.164 -1.498 1 96.75 211 TRP A O 1
ATOM 1640 N N . PRO A 1 212 ? -16.609 -10.789 -1.119 1 95.12 212 PRO A N 1
ATOM 1641 C CA . PRO A 1 212 ? -16.812 -10.289 0.244 1 95.12 212 PRO A CA 1
ATOM 1642 C C . PRO A 1 212 ? -15.555 -10.414 1.105 1 95.12 212 PRO A C 1
ATOM 1644 O O . PRO A 1 212 ? -15 -11.508 1.247 1 95.12 212 PRO A O 1
ATOM 1647 N N . ALA A 1 213 ? -15.203 -9.336 1.684 1 95.12 213 ALA A N 1
ATOM 1648 C CA . ALA A 1 213 ? -13.953 -9.258 2.434 1 95.12 213 ALA A CA 1
ATOM 1649 C C . ALA A 1 213 ? -13.93 -10.289 3.561 1 95.12 213 ALA A C 1
ATOM 1651 O O . ALA A 1 213 ? -12.883 -10.891 3.834 1 95.12 213 ALA A O 1
ATOM 1652 N N . LYS A 1 214 ? -15.023 -10.523 4.176 1 93.19 214 LYS A N 1
ATOM 1653 C CA . LYS A 1 214 ? -15.109 -11.398 5.34 1 93.19 214 LYS A CA 1
ATOM 1654 C C . LYS A 1 214 ? -14.961 -12.867 4.941 1 93.19 214 LYS A C 1
ATOM 1656 O O . LYS A 1 214 ? -14.789 -13.734 5.801 1 93.19 214 LYS A O 1
ATOM 1661 N N . ARG A 1 215 ? -14.945 -13.133 3.656 1 96.5 215 ARG A N 1
ATOM 1662 C CA . ARG A 1 215 ? -14.883 -14.508 3.176 1 96.5 215 ARG A CA 1
ATOM 1663 C C . ARG A 1 215 ? -13.523 -14.805 2.549 1 96.5 215 ARG A C 1
ATOM 1665 O O . ARG A 1 215 ? -13.328 -15.852 1.93 1 96.5 215 ARG A O 1
ATOM 1672 N N . LEU A 1 216 ? -12.664 -13.883 2.732 1 98.12 216 LEU A N 1
ATOM 1673 C CA . LEU A 1 216 ? -11.328 -14.078 2.184 1 98.12 216 LEU A CA 1
ATOM 1674 C C . LEU A 1 216 ? -10.453 -14.867 3.154 1 98.12 216 LEU A C 1
ATOM 1676 O O . LEU A 1 216 ? -10.492 -14.633 4.363 1 98.12 216 LEU A O 1
ATOM 1680 N N . LYS A 1 217 ? -9.734 -15.836 2.637 1 98.5 217 LYS A N 1
ATOM 1681 C CA . LYS A 1 217 ? -8.617 -16.516 3.307 1 98.5 217 LYS A CA 1
ATOM 1682 C C . LYS A 1 217 ? -7.316 -16.312 2.535 1 98.5 217 LYS A C 1
ATOM 1684 O O . LYS A 1 217 ? -7.23 -16.672 1.359 1 98.5 217 LYS A O 1
ATOM 1689 N N . VAL A 1 218 ? -6.355 -15.75 3.238 1 98.81 218 VAL A N 1
ATOM 1690 C CA . VAL A 1 218 ? -5.121 -15.391 2.547 1 98.81 218 VAL A CA 1
ATOM 1691 C C . VAL A 1 218 ? -3.947 -16.156 3.16 1 98.81 218 VAL A C 1
ATOM 1693 O O . VAL A 1 218 ? -3.689 -16.047 4.359 1 98.81 218 VAL A O 1
ATOM 1696 N N . LEU A 1 219 ? -3.289 -16.969 2.367 1 98.69 219 LEU A N 1
ATOM 1697 C CA . LEU A 1 219 ? -1.994 -17.531 2.725 1 98.69 219 LEU A CA 1
ATOM 1698 C C . LEU A 1 219 ? -0.855 -16.703 2.148 1 98.69 219 LEU A C 1
ATOM 1700 O O . LEU A 1 219 ? -0.691 -16.625 0.928 1 98.69 219 LEU A O 1
ATOM 1704 N N . SER A 1 220 ? -0.161 -16.031 2.996 1 98 220 SER A N 1
ATOM 1705 C CA . SER A 1 220 ? 0.949 -15.164 2.605 1 98 220 SER A CA 1
ATOM 1706 C C . SER A 1 220 ? 2.287 -15.758 3.037 1 98 220 SER A C 1
ATOM 1708 O O . SER A 1 220 ? 2.512 -15.992 4.227 1 98 220 SER A O 1
ATOM 1710 N N . ILE A 1 221 ? 3.18 -15.992 2.055 1 97.31 221 ILE A N 1
ATOM 1711 C CA . ILE A 1 221 ? 4.449 -16.656 2.344 1 97.31 221 ILE A CA 1
ATOM 1712 C C . ILE A 1 221 ? 5.605 -15.711 2.018 1 97.31 221 ILE A C 1
ATOM 1714 O O . ILE A 1 221 ? 5.707 -15.211 0.896 1 97.31 221 ILE A O 1
ATOM 1718 N N . GLY A 1 222 ? 6.441 -15.477 2.99 1 93.94 222 GLY A N 1
ATOM 1719 C CA . GLY A 1 222 ? 7.625 -14.648 2.812 1 93.94 222 GLY A CA 1
ATOM 1720 C C . GLY A 1 222 ? 8.844 -15.43 2.373 1 93.94 222 GLY A C 1
ATOM 1721 O O . GLY A 1 222 ? 8.734 -16.609 2.033 1 93.94 222 GLY A O 1
ATOM 1722 N N . THR A 1 223 ? 10.023 -14.719 2.098 1 85.44 223 THR A N 1
ATOM 1723 C CA . THR A 1 223 ? 11.273 -15.352 1.674 1 85.44 223 THR A CA 1
ATOM 1724 C C . THR A 1 223 ? 12.312 -15.289 2.785 1 85.44 223 THR A C 1
ATOM 1726 O O . THR A 1 223 ? 13.492 -15.547 2.549 1 85.44 223 THR A O 1
ATOM 1729 N N . ILE A 1 224 ? 12.062 -15.406 3.967 1 66.25 224 ILE A N 1
ATOM 1730 C CA . ILE A 1 224 ? 12.906 -15.383 5.156 1 66.25 224 ILE A CA 1
ATOM 1731 C C . ILE A 1 224 ? 13.641 -14.047 5.242 1 66.25 224 ILE A C 1
ATOM 1733 O O . ILE A 1 224 ? 14.469 -13.734 4.379 1 66.25 224 ILE A O 1
ATOM 1737 N N . ALA A 1 225 ? 13.203 -13.102 5.914 1 56.28 225 ALA A N 1
ATOM 1738 C CA . ALA A 1 225 ? 13.82 -11.789 6.094 1 56.28 225 ALA A CA 1
ATOM 1739 C C . ALA A 1 225 ? 15.117 -11.898 6.883 1 56.28 225 ALA A C 1
ATOM 1741 O O . ALA A 1 225 ? 15.195 -12.633 7.871 1 56.28 225 ALA A O 1
ATOM 1742 N N . GLU A 1 226 ? 16.328 -11.75 6.227 1 48.69 226 GLU A N 1
ATOM 1743 C CA . GLU A 1 226 ? 17.547 -11.703 7.016 1 48.69 226 GLU A CA 1
ATOM 1744 C C . GLU A 1 226 ? 17.516 -10.547 8.016 1 48.69 226 GLU A C 1
ATOM 1746 O O . GLU A 1 226 ? 17.25 -9.406 7.641 1 48.69 226 GLU A O 1
ATOM 1751 N N . VAL A 1 227 ? 17.156 -10.758 9.172 1 42.16 227 VAL A N 1
ATOM 1752 C CA . VAL A 1 227 ? 17.469 -9.695 10.133 1 42.16 227 VAL A CA 1
ATOM 1753 C C . VAL A 1 227 ? 18.938 -9.312 10.023 1 42.16 227 VAL A C 1
ATOM 1755 O O . VAL A 1 227 ? 19.812 -10.172 10.141 1 42.16 227 VAL A O 1
ATOM 1758 N N . ASN A 1 228 ? 19.266 -8.352 9.156 1 41.06 228 ASN A N 1
ATOM 1759 C CA . ASN A 1 228 ? 20.672 -7.957 9.242 1 41.06 228 ASN A CA 1
ATOM 1760 C C . ASN A 1 228 ? 21.203 -8.062 10.664 1 41.06 228 ASN A C 1
ATOM 1762 O O . ASN A 1 228 ? 20.422 -7.996 11.625 1 41.06 228 ASN A O 1
ATOM 1766 N N . ALA A 1 229 ? 22.641 -8.414 10.836 1 37.59 229 ALA A N 1
ATOM 1767 C CA . ALA A 1 229 ? 23.422 -8.328 12.062 1 37.59 229 ALA A CA 1
ATOM 1768 C C . ALA A 1 229 ? 23.031 -7.102 12.883 1 37.59 229 ALA A C 1
ATOM 1770 O O . ALA A 1 229 ? 22.625 -6.086 12.32 1 37.59 229 ALA A O 1
ATOM 1771 N N . PRO A 1 230 ? 23.047 -7.172 14.172 1 37.62 230 PRO A N 1
ATOM 1772 C CA . PRO A 1 230 ? 22.906 -6.039 15.086 1 37.62 230 PRO A CA 1
ATOM 1773 C C . PRO A 1 230 ? 23.469 -4.742 14.508 1 37.62 230 PRO A C 1
ATOM 1775 O O . PRO A 1 230 ? 24.344 -4.777 13.641 1 37.62 230 PRO A O 1
ATOM 1778 N N . PRO A 1 231 ? 22.875 -3.598 14.93 1 37.97 231 PRO A N 1
ATOM 1779 C CA . PRO A 1 231 ? 23.344 -2.236 14.672 1 37.97 231 PRO A CA 1
ATOM 1780 C C . PRO A 1 231 ? 24.875 -2.152 14.57 1 37.97 231 PRO A C 1
ATOM 1782 O O . PRO A 1 231 ? 25.406 -1.157 14.078 1 37.97 231 PRO A O 1
ATOM 1785 N N . ARG A 1 232 ? 25.547 -3.02 15.188 1 35.31 232 ARG A N 1
ATOM 1786 C CA . ARG A 1 232 ? 26.984 -2.801 15.219 1 35.31 232 ARG A CA 1
ATOM 1787 C C . ARG A 1 232 ? 27.594 -2.908 13.82 1 35.31 232 ARG A C 1
ATOM 1789 O O . ARG A 1 232 ? 28.703 -2.428 13.578 1 35.31 232 ARG A O 1
ATOM 1796 N N . TRP A 1 233 ? 27.125 -3.752 13.047 1 35.56 233 TRP A N 1
ATOM 1797 C CA . TRP A 1 233 ? 27.719 -3.848 11.719 1 35.56 233 TRP A CA 1
ATOM 1798 C C . TRP A 1 233 ? 26.938 -3.02 10.711 1 35.56 233 TRP A C 1
ATOM 1800 O O . TRP A 1 233 ? 27.141 -3.154 9.5 1 35.56 233 TRP A O 1
ATOM 1810 N N . ALA A 1 234 ? 25.797 -2.369 11.016 1 43 234 ALA A N 1
ATOM 1811 C CA . ALA A 1 234 ? 25.031 -1.322 10.352 1 43 234 ALA A CA 1
ATOM 1812 C C . ALA A 1 234 ? 25.938 -0.268 9.734 1 43 234 ALA A C 1
ATOM 1814 O O . ALA A 1 234 ? 25.562 0.412 8.781 1 43 234 ALA A O 1
ATOM 1815 N N . GLY A 1 235 ? 27.031 -0.2 10.297 1 43.31 235 GLY A N 1
ATOM 1816 C CA . GLY A 1 235 ? 28.047 0.757 9.883 1 43.31 235 GLY A CA 1
ATOM 1817 C C . GLY A 1 235 ? 28.594 0.474 8.492 1 43.31 235 GLY A C 1
ATOM 1818 O O . GLY A 1 235 ? 29.219 1.342 7.883 1 43.31 235 GLY A O 1
ATOM 1819 N N . LYS A 1 236 ? 28.484 -0.865 7.922 1 51.47 236 LYS A N 1
ATOM 1820 C CA . LYS A 1 236 ? 29.266 -1.117 6.715 1 51.47 236 LYS A CA 1
ATOM 1821 C C . LYS A 1 236 ? 28.375 -1.146 5.477 1 51.47 236 LYS A C 1
ATOM 1823 O O . LYS A 1 236 ? 28.875 -1.148 4.348 1 51.47 236 LYS A O 1
ATOM 1828 N N . LEU A 1 237 ? 27.016 -1.117 5.637 1 57.91 237 LEU A N 1
ATOM 1829 C CA . LEU A 1 237 ? 26.188 -1.132 4.434 1 57.91 237 LEU A CA 1
ATOM 1830 C C . LEU A 1 237 ? 26.078 0.266 3.832 1 57.91 237 LEU A C 1
ATOM 1832 O O . LEU A 1 237 ? 25.969 1.253 4.562 1 57.91 237 LEU A O 1
ATOM 1836 N N . PRO A 1 238 ? 26.25 0.171 2.498 1 64.75 238 PRO A N 1
ATOM 1837 C CA . PRO A 1 238 ? 26 1.461 1.849 1 64.75 238 PRO A CA 1
ATOM 1838 C C . PRO A 1 238 ? 24.641 2.039 2.188 1 64.75 238 PRO A C 1
ATOM 1840 O O . PRO A 1 238 ? 23.703 1.29 2.482 1 64.75 238 PRO A O 1
ATOM 1843 N N . MET A 1 239 ? 24.609 3.18 2.377 1 69.62 239 MET A N 1
ATOM 1844 C CA . MET A 1 239 ? 23.391 3.893 2.758 1 69.62 239 MET A CA 1
ATOM 1845 C C . MET A 1 239 ? 22.219 3.492 1.864 1 69.62 239 MET A C 1
ATOM 1847 O O . MET A 1 239 ? 21.094 3.352 2.338 1 69.62 239 MET A O 1
ATOM 1851 N N . ALA A 1 240 ? 22.453 3.297 0.645 1 72.56 240 ALA A N 1
ATOM 1852 C CA . ALA A 1 240 ? 21.422 2.898 -0.302 1 72.56 240 ALA A CA 1
ATOM 1853 C C . ALA A 1 240 ? 20.797 1.557 0.091 1 72.56 240 ALA A C 1
ATOM 1855 O O . ALA A 1 240 ? 19.594 1.352 -0.061 1 72.56 240 ALA A O 1
ATOM 1856 N N . ALA A 1 241 ? 21.578 0.717 0.622 1 71.94 241 ALA A N 1
ATOM 1857 C CA . ALA A 1 241 ? 21.094 -0.592 1.054 1 71.94 241 ALA A CA 1
ATOM 1858 C C . ALA A 1 241 ? 20.219 -0.47 2.301 1 71.94 241 ALA A C 1
ATOM 1860 O O . ALA A 1 241 ? 19.203 -1.169 2.434 1 71.94 241 ALA A O 1
ATOM 1861 N N . HIS A 1 242 ? 20.625 0.355 3.09 1 72.69 242 HIS A N 1
ATOM 1862 C CA . HIS A 1 242 ? 19.859 0.589 4.301 1 72.69 242 HIS A CA 1
ATOM 1863 C C . HIS A 1 242 ? 18.484 1.177 3.975 1 72.69 242 HIS A C 1
ATOM 1865 O O . HIS A 1 242 ? 17.469 0.729 4.512 1 72.69 242 HIS A O 1
ATOM 1871 N N . VAL A 1 243 ? 18.469 2.086 3.062 1 75.69 243 VAL A N 1
ATOM 1872 C CA . VAL A 1 243 ? 17.234 2.75 2.66 1 75.69 243 VAL A CA 1
ATOM 1873 C C . VAL A 1 243 ? 16.312 1.746 1.986 1 75.69 243 VAL A C 1
ATOM 1875 O O . VAL A 1 243 ? 15.102 1.723 2.264 1 75.69 243 VAL A O 1
ATOM 1878 N N . THR A 1 244 ? 16.844 0.961 1.301 1 78.31 244 THR A N 1
ATOM 1879 C CA . THR A 1 244 ? 16.062 -0.059 0.609 1 78.31 244 THR A CA 1
ATOM 1880 C C . THR A 1 244 ? 15.398 -1 1.607 1 78.31 244 THR A C 1
ATOM 1882 O O . THR A 1 244 ? 14.211 -1.301 1.485 1 78.31 244 THR A O 1
ATOM 1885 N N . ARG A 1 245 ? 16.156 -1.413 2.529 1 76.31 245 ARG A N 1
ATOM 1886 C CA . ARG A 1 245 ? 15.641 -2.328 3.539 1 76.31 245 ARG A CA 1
ATOM 1887 C C . ARG A 1 245 ? 14.5 -1.685 4.328 1 76.31 245 ARG A C 1
ATOM 1889 O O . ARG A 1 245 ? 13.492 -2.334 4.621 1 76.31 245 ARG A O 1
ATOM 1896 N N . LEU A 1 246 ? 14.695 -0.544 4.574 1 76.75 246 LEU A N 1
ATOM 1897 C CA . LEU A 1 246 ? 13.695 0.181 5.352 1 76.75 246 LEU A CA 1
ATOM 1898 C C . LEU A 1 246 ? 12.398 0.319 4.57 1 76.75 246 LEU A C 1
ATOM 1900 O O . LEU A 1 246 ? 11.312 0.087 5.113 1 76.75 246 LEU A O 1
ATOM 1904 N N . PHE A 1 247 ? 12.516 0.653 3.346 1 79.81 247 PHE A N 1
ATOM 1905 C CA . PHE A 1 247 ? 11.336 0.848 2.52 1 79.81 247 PHE A CA 1
ATOM 1906 C C . PHE A 1 247 ? 10.609 -0.475 2.289 1 79.81 247 PHE A C 1
ATOM 1908 O O . PHE A 1 247 ? 9.383 -0.526 2.305 1 79.81 247 PHE A O 1
ATOM 1915 N N . MET A 1 248 ? 11.367 -1.448 2.17 1 80.5 248 MET A N 1
ATOM 1916 C CA . MET A 1 248 ? 10.758 -2.756 1.941 1 80.5 248 MET A CA 1
ATOM 1917 C C . MET A 1 248 ? 10.023 -3.24 3.189 1 80.5 248 MET A C 1
ATOM 1919 O O . MET A 1 248 ? 8.93 -3.797 3.096 1 80.5 248 MET A O 1
ATOM 1923 N N . ALA A 1 249 ? 10.641 -3.07 4.301 1 78.94 249 ALA A N 1
ATOM 1924 C CA . ALA A 1 249 ? 10 -3.441 5.562 1 78.94 249 ALA A CA 1
ATOM 1925 C C . ALA A 1 249 ? 8.727 -2.639 5.785 1 78.94 249 ALA A C 1
ATOM 1927 O O . ALA A 1 249 ? 7.703 -3.191 6.195 1 78.94 249 ALA A O 1
ATOM 1928 N N . GLY A 1 250 ? 8.836 -1.395 5.527 1 81.5 250 GLY A N 1
ATOM 1929 C CA . GLY A 1 250 ? 7.664 -0.54 5.656 1 81.5 250 GLY A CA 1
ATOM 1930 C C . GLY A 1 250 ? 6.543 -0.919 4.707 1 81.5 250 GLY A C 1
ATOM 1931 O O . GLY A 1 250 ? 5.375 -0.953 5.102 1 81.5 250 GLY A O 1
ATOM 1932 N N . GLN A 1 251 ? 6.941 -1.154 3.516 1 84 251 GLN A N 1
ATOM 1933 C CA . GLN A 1 251 ? 5.957 -1.561 2.52 1 84 251 GLN A CA 1
ATOM 1934 C C . GLN A 1 251 ? 5.27 -2.861 2.924 1 84 251 GLN A C 1
ATOM 1936 O O . GLN A 1 251 ? 4.051 -2.996 2.783 1 84 251 GLN A O 1
ATOM 1941 N N . SER A 1 252 ? 6.016 -3.789 3.371 1 86.94 252 SER A N 1
ATOM 1942 C CA . SER A 1 252 ? 5.449 -5.07 3.779 1 86.94 252 SER A CA 1
ATOM 1943 C C . SER A 1 252 ? 4.488 -4.898 4.949 1 86.94 252 SER A C 1
ATOM 1945 O O . SER A 1 252 ? 3.391 -5.465 4.945 1 86.94 252 SER A O 1
ATOM 1947 N N . HIS A 1 253 ? 4.891 -4.191 5.879 1 86.44 253 HIS A N 1
ATOM 1948 C CA . HIS A 1 253 ? 4.043 -3.943 7.039 1 86.44 253 HIS A CA 1
ATOM 1949 C C . HIS A 1 253 ? 2.754 -3.238 6.645 1 86.44 253 HIS A C 1
ATOM 1951 O O . HIS A 1 253 ? 1.671 -3.611 7.102 1 86.44 253 HIS A O 1
ATOM 1957 N N . SER A 1 254 ? 2.883 -2.24 5.812 1 88.94 254 SER A N 1
ATOM 1958 C CA . SER A 1 254 ? 1.71 -1.498 5.359 1 88.94 254 SER A CA 1
ATOM 1959 C C . SER A 1 254 ? 0.773 -2.385 4.547 1 88.94 254 SER A C 1
ATOM 1961 O O . SER A 1 254 ? -0.449 -2.297 4.688 1 88.94 254 SER A O 1
ATOM 1963 N N . ALA A 1 255 ? 1.35 -3.166 3.709 1 92.44 255 ALA A N 1
ATOM 1964 C CA . ALA A 1 255 ? 0.55 -4.078 2.896 1 92.44 255 ALA A CA 1
ATOM 1965 C C . ALA A 1 255 ? -0.215 -5.066 3.775 1 92.44 255 ALA A C 1
ATOM 1967 O O . ALA A 1 255 ? -1.406 -5.305 3.561 1 92.44 255 ALA A O 1
ATOM 1968 N N . LEU A 1 256 ? 0.466 -5.594 4.75 1 93.12 256 LEU A N 1
ATOM 1969 C CA . LEU A 1 256 ? -0.178 -6.508 5.688 1 93.12 256 LEU A CA 1
ATOM 1970 C C . LEU A 1 256 ? -1.268 -5.793 6.48 1 93.12 256 LEU A C 1
ATOM 1972 O O . LEU A 1 256 ? -2.355 -6.34 6.676 1 93.12 256 LEU A O 1
ATOM 1976 N N . GLY A 1 257 ? -0.956 -4.625 6.906 1 92.69 257 GLY A N 1
ATOM 1977 C CA . GLY A 1 257 ? -1.946 -3.838 7.625 1 92.69 257 GLY A CA 1
ATOM 1978 C C . GLY A 1 257 ? -3.205 -3.582 6.816 1 92.69 257 GLY A C 1
ATOM 1979 O O . GLY A 1 257 ? -4.316 -3.721 7.332 1 92.69 257 GLY A O 1
ATOM 1980 N N . ALA A 1 258 ? -3.02 -3.209 5.578 1 94.5 258 ALA A N 1
ATOM 1981 C CA . ALA A 1 258 ? -4.16 -2.965 4.699 1 94.5 258 ALA A CA 1
ATOM 1982 C C . ALA A 1 258 ? -5.008 -4.223 4.539 1 94.5 258 ALA A C 1
ATOM 1984 O O . ALA A 1 258 ? -6.238 -4.164 4.59 1 94.5 258 ALA A O 1
ATOM 1985 N N . ALA A 1 259 ? -4.332 -5.297 4.383 1 97.56 259 ALA A N 1
ATOM 1986 C CA . ALA A 1 259 ? -5.043 -6.566 4.238 1 97.56 259 ALA A CA 1
ATOM 1987 C C . ALA A 1 259 ? -5.828 -6.902 5.504 1 97.56 259 ALA A C 1
ATOM 1989 O O . ALA A 1 259 ? -6.977 -7.34 5.426 1 97.56 259 ALA A O 1
ATOM 1990 N N . LYS A 1 260 ? -5.215 -6.684 6.625 1 96.94 260 LYS A N 1
ATOM 1991 C CA . LYS A 1 260 ? -5.879 -6.961 7.895 1 96.94 260 LYS A CA 1
ATOM 1992 C C . LYS A 1 260 ? -7.109 -6.078 8.078 1 96.94 260 LYS A C 1
ATOM 1994 O O . LYS A 1 260 ? -8.172 -6.555 8.492 1 96.94 260 LYS A O 1
ATOM 1999 N N . ILE A 1 261 ? -6.977 -4.852 7.707 1 96.25 261 ILE A N 1
ATOM 2000 C CA . ILE A 1 261 ? -8.062 -3.893 7.875 1 96.25 261 ILE A CA 1
ATOM 2001 C C . ILE A 1 261 ? -9.227 -4.262 6.953 1 96.25 261 ILE A C 1
ATOM 2003 O O . ILE A 1 261 ? -10.383 -4.262 7.375 1 96.25 261 ILE A O 1
ATOM 2007 N N . LEU A 1 262 ? -8.953 -4.621 5.773 1 97.44 262 LEU A N 1
ATOM 2008 C CA . LEU A 1 262 ? -10.008 -4.91 4.801 1 97.44 262 LEU A CA 1
ATOM 2009 C C . LEU A 1 262 ? -10.711 -6.223 5.137 1 97.44 262 LEU A C 1
ATOM 2011 O O . LEU A 1 262 ? -11.93 -6.32 5.023 1 97.44 262 LEU A O 1
ATOM 2015 N N . THR A 1 263 ? -9.953 -7.191 5.59 1 97.31 263 THR A N 1
ATOM 2016 C CA . THR A 1 263 ? -10.531 -8.508 5.812 1 97.31 263 THR A CA 1
ATOM 2017 C C . THR A 1 263 ? -11.141 -8.609 7.211 1 97.31 263 THR A C 1
ATOM 2019 O O . THR A 1 263 ? -11.922 -9.516 7.492 1 97.31 263 THR A O 1
ATOM 2022 N N . GLY A 1 264 ? -10.672 -7.734 8.07 1 94.62 264 GLY A N 1
ATOM 2023 C CA . GLY A 1 264 ? -11.094 -7.816 9.461 1 94.62 264 GLY A CA 1
ATOM 2024 C C . GLY A 1 264 ? -10.32 -8.852 10.258 1 94.62 264 GLY A C 1
ATOM 2025 O O . GLY A 1 264 ? -10.781 -9.305 11.305 1 94.62 264 GLY A O 1
ATOM 2026 N N . ASP A 1 265 ? -9.18 -9.234 9.742 1 96.31 265 ASP A N 1
ATOM 2027 C CA . ASP A 1 265 ? -8.344 -10.211 10.422 1 96.31 265 ASP A CA 1
ATOM 2028 C C . ASP A 1 265 ? -8.016 -9.758 11.844 1 96.31 265 ASP A C 1
ATOM 2030 O O . ASP A 1 265 ? -7.594 -8.617 12.055 1 96.31 265 ASP A O 1
ATOM 2034 N N . GLY A 1 266 ? -8.141 -10.672 12.758 1 90.25 266 GLY A N 1
ATOM 2035 C CA . GLY A 1 266 ? -7.797 -10.383 14.141 1 90.25 266 GLY A CA 1
ATOM 2036 C C . GLY A 1 266 ? -8.961 -9.828 14.945 1 90.25 266 GLY A C 1
ATOM 2037 O O . GLY A 1 266 ? -8.828 -9.578 16.141 1 90.25 266 GLY A O 1
ATOM 2038 N N . HIS A 1 267 ? -10.023 -9.609 14.336 1 88.56 267 HIS A N 1
ATOM 2039 C CA . HIS A 1 267 ? -11.195 -9.086 15.023 1 88.56 267 HIS A CA 1
ATOM 2040 C C . HIS A 1 267 ? -12.352 -10.086 14.969 1 88.56 267 HIS A C 1
ATOM 2042 O O . HIS A 1 267 ? -13.359 -9.836 14.305 1 88.56 267 HIS A O 1
ATOM 2048 N N . GLY A 1 268 ? -12.219 -11.141 15.68 1 85.44 268 GLY A N 1
ATOM 2049 C CA . GLY A 1 268 ? -13.242 -12.164 15.82 1 85.44 268 GLY A CA 1
ATOM 2050 C C . GLY A 1 268 ? -13.109 -13.281 14.805 1 85.44 268 GLY A C 1
ATOM 2051 O O . GLY A 1 268 ? -13.945 -14.188 14.766 1 85.44 268 GLY A O 1
ATOM 2052 N N . HIS A 1 269 ? -12.234 -13.141 13.867 1 90.12 269 HIS A N 1
ATOM 2053 C CA . HIS A 1 269 ? -11.961 -14.227 12.938 1 90.12 269 HIS A CA 1
ATOM 2054 C C . HIS A 1 269 ? -10.547 -14.125 12.367 1 90.12 269 HIS A C 1
ATOM 2056 O O . HIS A 1 269 ? -9.875 -13.102 12.547 1 90.12 269 HIS A O 1
ATOM 2062 N N . GLN A 1 270 ? -10.062 -15.203 11.703 1 96.06 270 GLN A N 1
ATOM 2063 C CA . GLN A 1 270 ? -8.766 -15.227 11.047 1 96.06 270 GLN A CA 1
ATOM 2064 C C . GLN A 1 270 ? -8.914 -15.297 9.531 1 96.06 270 GLN A C 1
ATOM 2066 O O . GLN A 1 270 ? -9.602 -16.172 9.008 1 96.06 270 GLN A O 1
ATOM 2071 N N . ALA A 1 271 ? -8.336 -14.359 8.906 1 98 271 ALA A N 1
ATOM 2072 C CA . ALA A 1 271 ? -8.406 -14.312 7.445 1 98 271 ALA A CA 1
ATOM 2073 C C . ALA A 1 271 ? -7.02 -14.5 6.828 1 98 271 ALA A C 1
ATOM 2075 O O . ALA A 1 271 ? -6.902 -14.875 5.66 1 98 271 ALA A O 1
ATOM 2076 N N . ILE A 1 272 ? -5.98 -14.281 7.629 1 98.38 272 ILE A N 1
ATOM 2077 C CA . ILE A 1 272 ? -4.641 -14.227 7.055 1 98.38 272 ILE A CA 1
ATOM 2078 C C . ILE A 1 272 ? -3.729 -15.219 7.785 1 98.38 272 ILE A C 1
ATOM 2080 O O . ILE A 1 272 ? -3.68 -15.234 9.016 1 98.38 272 ILE A O 1
ATOM 2084 N N . TRP A 1 273 ? -3.115 -16.078 7.07 1 97.62 273 TRP A N 1
ATOM 2085 C CA . TRP A 1 273 ? -2.043 -16.953 7.52 1 97.62 273 TRP A CA 1
ATOM 2086 C C . TRP A 1 273 ? -0.708 -16.547 6.91 1 97.62 273 TRP A C 1
ATOM 2088 O O . TRP A 1 273 ? -0.435 -16.828 5.742 1 97.62 273 TRP A O 1
ATOM 2098 N N . ARG A 1 274 ? 0.087 -15.852 7.703 1 95.88 274 ARG A N 1
ATOM 2099 C CA . ARG A 1 274 ? 1.39 -15.375 7.246 1 95.88 274 ARG A CA 1
ATOM 2100 C C . ARG A 1 274 ? 2.5 -16.328 7.672 1 95.88 274 ARG A C 1
ATOM 2102 O O . ARG A 1 274 ? 2.633 -16.656 8.852 1 95.88 274 ARG A O 1
ATOM 2109 N N . VAL A 1 275 ? 3.217 -16.875 6.723 1 94.88 275 VAL A N 1
ATOM 2110 C CA . VAL A 1 275 ? 4.375 -17.719 6.961 1 94.88 275 VAL A CA 1
ATOM 2111 C C . VAL A 1 275 ? 5.652 -16.984 6.582 1 94.88 275 VAL A C 1
ATOM 2113 O O . VAL A 1 275 ? 5.941 -16.781 5.398 1 94.88 275 VAL A O 1
ATOM 2116 N N . ASP A 1 276 ? 6.281 -16.5 7.586 1 88.25 276 ASP A N 1
ATOM 2117 C CA . ASP A 1 276 ? 7.527 -15.758 7.383 1 88.25 276 ASP A CA 1
ATOM 2118 C C . ASP A 1 276 ? 8.516 -16.047 8.516 1 88.25 276 ASP A C 1
ATOM 2120 O O . ASP A 1 276 ? 8.117 -16.266 9.656 1 88.25 276 ASP A O 1
ATOM 2124 N N . GLN A 1 277 ? 9.773 -16.344 8.188 1 78.31 277 GLN A N 1
ATOM 2125 C CA . GLN A 1 277 ? 10.773 -16.594 9.219 1 78.31 277 GLN A CA 1
ATOM 2126 C C . GLN A 1 277 ? 11.859 -15.531 9.211 1 78.31 277 GLN A C 1
ATOM 2128 O O . GLN A 1 277 ? 12.133 -14.922 8.172 1 78.31 277 GLN A O 1
ATOM 2133 N N . ILE A 1 278 ? 12.156 -15.055 10.391 1 61.03 278 ILE A N 1
ATOM 2134 C CA . ILE A 1 278 ? 13.336 -14.195 10.531 1 61.03 278 ILE A CA 1
ATOM 2135 C C . ILE A 1 278 ? 14.57 -15.062 10.781 1 61.03 278 ILE A C 1
ATOM 2137 O O . ILE A 1 278 ? 14.578 -15.891 11.688 1 61.03 278 ILE A O 1
ATOM 2141 N N . ALA A 1 279 ? 15.492 -15.094 9.734 1 56.66 279 ALA A N 1
ATOM 2142 C CA . ALA A 1 279 ? 16.703 -15.852 10 1 56.66 279 ALA A CA 1
ATOM 2143 C C . ALA A 1 279 ? 17.766 -14.984 10.688 1 56.66 279 ALA A C 1
ATOM 2145 O O . ALA A 1 279 ? 17.953 -13.82 10.312 1 56.66 279 ALA A O 1
ATOM 2146 N N . PRO A 1 280 ? 18.266 -15.391 11.875 1 48.41 280 PRO A N 1
ATOM 2147 C CA . PRO A 1 280 ? 19.344 -14.641 12.516 1 48.41 280 PRO A CA 1
ATOM 2148 C C . PRO A 1 280 ? 20.531 -14.398 11.594 1 48.41 280 PRO A C 1
ATOM 2150 O O . PRO A 1 280 ? 20.781 -15.195 10.688 1 48.41 280 PRO A O 1
ATOM 2153 N N . SER A 1 281 ? 21.109 -13.102 11.43 1 47.84 281 SER A N 1
ATOM 2154 C CA . SER A 1 281 ? 22.219 -12.633 10.602 1 47.84 281 SER A CA 1
ATOM 2155 C C . SER A 1 281 ? 23.344 -13.648 10.562 1 47.84 281 SER A C 1
ATOM 2157 O O . SER A 1 281 ? 24.078 -13.742 9.578 1 47.84 281 SER A O 1
ATOM 2159 N N . GLY A 1 282 ? 23.672 -14.25 11.484 1 42 282 GLY A N 1
ATOM 2160 C CA . GLY A 1 282 ? 24.984 -14.852 11.703 1 42 282 GLY A CA 1
ATOM 2161 C C . GLY A 1 282 ? 25.266 -16 10.766 1 42 282 GLY A C 1
ATOM 2162 O O . GLY A 1 282 ? 26.406 -16.5 10.719 1 42 282 GLY A O 1
ATOM 2163 N N . ARG A 1 283 ? 24.422 -16.562 10.188 1 43.56 283 ARG A N 1
ATOM 2164 C CA . ARG A 1 283 ? 24.812 -17.844 9.625 1 43.56 283 ARG A CA 1
ATOM 2165 C C . ARG A 1 283 ? 25.125 -17.719 8.141 1 43.56 283 ARG A C 1
ATOM 2167 O O . ARG A 1 283 ? 25.297 -18.734 7.449 1 43.56 283 ARG A O 1
ATOM 2174 N N . TYR A 1 284 ? 24.984 -16.578 7.543 1 45.56 284 TYR A N 1
ATOM 2175 C CA . TYR A 1 284 ? 24.984 -16.578 6.086 1 45.56 284 TYR A CA 1
ATOM 2176 C C . TYR A 1 284 ? 26.406 -16.656 5.539 1 45.56 284 TYR A C 1
ATOM 2178 O O . TYR A 1 284 ? 26.703 -16.062 4.5 1 45.56 284 TYR A O 1
ATOM 2186 N N . THR A 1 285 ? 27.297 -17.031 6.293 1 46.97 285 THR A N 1
ATOM 2187 C CA . THR A 1 285 ? 28.547 -17.312 5.609 1 46.97 285 THR A CA 1
ATOM 2188 C C . THR A 1 285 ? 28.375 -18.406 4.562 1 46.97 285 THR A C 1
ATOM 2190 O O . THR A 1 285 ? 29.359 -18.875 3.979 1 46.97 285 THR A O 1
ATOM 2193 N N . LEU A 1 286 ? 27.172 -18.703 4.246 1 50.69 286 LEU A N 1
ATOM 2194 C CA . LEU A 1 286 ? 27.031 -19.844 3.352 1 50.69 286 LEU A CA 1
ATOM 2195 C C . LEU A 1 286 ? 27.016 -19.391 1.894 1 50.69 286 LEU A C 1
ATOM 2197 O O . LEU A 1 286 ? 26.594 -18.281 1.587 1 50.69 286 LEU A O 1
ATOM 2201 N N . ASP A 1 287 ? 27.688 -20.094 1.043 1 60.12 287 ASP A N 1
ATOM 2202 C CA . ASP A 1 287 ? 27.547 -19.875 -0.396 1 60.12 287 ASP A CA 1
ATOM 2203 C C . ASP A 1 287 ? 26.109 -20.109 -0.854 1 60.12 287 ASP A C 1
ATOM 2205 O O . ASP A 1 287 ? 25.25 -20.453 -0.047 1 60.12 287 ASP A O 1
ATOM 2209 N N . ASN A 1 288 ? 25.797 -19.797 -2.029 1 65.94 288 ASN A N 1
ATOM 2210 C CA . ASN A 1 288 ? 24.438 -19.859 -2.559 1 65.94 288 ASN A CA 1
ATOM 2211 C C . ASN A 1 288 ? 23.844 -21.266 -2.398 1 65.94 288 ASN A C 1
ATOM 2213 O O . ASN A 1 288 ? 22.672 -21.406 -2.084 1 65.94 288 ASN A O 1
ATOM 2217 N N . ALA A 1 289 ? 24.703 -22.219 -2.682 1 66.44 289 ALA A N 1
ATOM 2218 C CA . ALA A 1 289 ? 24.234 -23.594 -2.535 1 66.44 289 ALA A CA 1
ATOM 2219 C C . ALA A 1 289 ? 23.844 -23.891 -1.089 1 66.44 289 ALA A C 1
ATOM 2221 O O . ALA A 1 289 ? 22.828 -24.531 -0.83 1 66.44 289 ALA A O 1
ATOM 2222 N N . GLY A 1 290 ? 24.719 -23.531 -0.214 1 73.06 290 GLY A N 1
ATOM 2223 C CA . GLY A 1 290 ? 24.422 -23.703 1.198 1 73.06 290 GLY A CA 1
ATOM 2224 C C . GLY A 1 290 ? 23.172 -22.969 1.64 1 73.06 290 GLY A C 1
ATOM 2225 O O 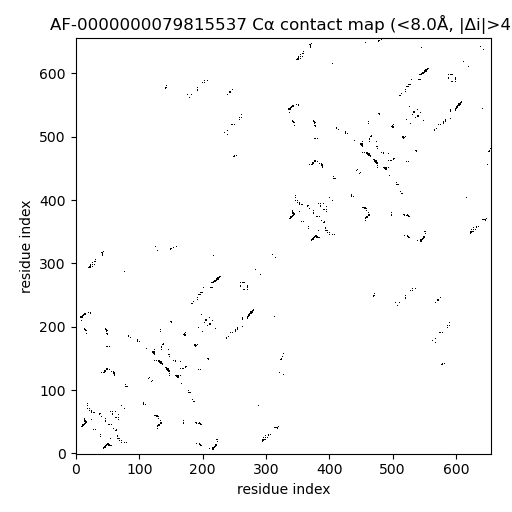. GLY A 1 290 ? 22.375 -23.5 2.414 1 73.06 290 GLY A O 1
ATOM 2226 N N . ARG A 1 291 ? 22.938 -21.844 1.121 1 74.75 291 ARG A N 1
ATOM 2227 C CA . ARG A 1 291 ? 21.75 -21.047 1.435 1 74.75 291 ARG A CA 1
ATOM 2228 C C . ARG A 1 291 ? 20.484 -21.75 0.937 1 74.75 291 ARG A C 1
ATOM 2230 O O . ARG A 1 291 ? 19.469 -21.766 1.625 1 74.75 291 ARG A O 1
ATOM 2237 N N . ILE A 1 292 ? 20.625 -22.328 -0.18 1 82 292 ILE A N 1
ATOM 2238 C CA . ILE A 1 292 ? 19.484 -23.016 -0.779 1 82 292 ILE A CA 1
ATOM 2239 C C . ILE A 1 292 ? 19.094 -24.203 0.086 1 82 292 ILE A C 1
ATOM 2241 O O . ILE A 1 292 ? 17.922 -24.391 0.401 1 82 292 ILE A O 1
ATOM 2245 N N . ALA A 1 293 ? 20.094 -24.984 0.411 1 84.94 293 ALA A N 1
ATOM 2246 C CA . ALA A 1 293 ? 19.828 -26.156 1.229 1 84.94 293 ALA A CA 1
ATOM 2247 C C . ALA A 1 293 ? 19.219 -25.766 2.57 1 84.94 293 ALA A C 1
ATOM 2249 O O . ALA A 1 293 ? 18.266 -26.422 3.039 1 84.94 293 ALA A O 1
ATOM 2250 N N . GLU A 1 294 ? 19.719 -24.812 3.117 1 84.69 294 GLU A N 1
ATOM 2251 C CA . GLU A 1 294 ? 19.203 -24.359 4.402 1 84.69 294 GLU A CA 1
ATOM 2252 C C . GLU A 1 294 ? 17.75 -23.875 4.273 1 84.69 294 GLU A C 1
ATOM 2254 O O . GLU A 1 294 ? 16.906 -24.219 5.098 1 84.69 294 GLU A O 1
ATOM 2259 N N . MET A 1 295 ? 17.469 -23.109 3.301 1 87.38 295 MET A N 1
ATOM 2260 C CA . MET A 1 295 ? 16.125 -22.578 3.094 1 87.38 295 MET A CA 1
ATOM 2261 C C . MET A 1 295 ? 15.133 -23.703 2.828 1 87.38 295 MET A C 1
ATOM 2263 O O . MET A 1 295 ? 14.008 -23.672 3.322 1 87.38 295 MET A O 1
ATOM 2267 N N . LYS A 1 296 ? 15.633 -24.594 2.072 1 91.25 296 LYS A N 1
ATOM 2268 C CA . LYS A 1 296 ? 14.789 -25.75 1.791 1 91.25 296 LYS A CA 1
ATOM 2269 C C . LYS A 1 296 ? 14.445 -26.5 3.072 1 91.25 296 LYS A C 1
ATOM 2271 O O . LYS A 1 296 ? 13.281 -26.859 3.299 1 91.25 296 LYS A O 1
ATOM 2276 N N . ASN A 1 297 ? 15.43 -26.75 3.875 1 91.5 297 ASN A N 1
ATOM 2277 C CA . ASN A 1 297 ? 15.203 -27.484 5.125 1 91.5 297 ASN A CA 1
ATOM 2278 C C . ASN A 1 297 ? 14.25 -26.719 6.043 1 91.5 297 ASN A C 1
ATOM 2280 O O . ASN A 1 297 ? 13.344 -27.328 6.629 1 91.5 297 ASN A O 1
ATOM 2284 N N . ARG A 1 298 ? 14.414 -25.469 6.125 1 90.62 298 ARG A N 1
ATOM 2285 C CA . ARG A 1 298 ? 13.523 -24.641 6.941 1 90.62 298 ARG A CA 1
ATOM 2286 C C . ARG A 1 298 ? 12.094 -24.703 6.414 1 90.62 298 ARG A C 1
ATOM 2288 O O . ARG A 1 298 ? 11.141 -24.781 7.195 1 90.62 298 ARG A O 1
ATOM 2295 N N . ALA A 1 299 ? 12 -24.609 5.145 1 94.25 299 ALA A N 1
ATOM 2296 C CA . ALA A 1 299 ? 10.688 -24.609 4.504 1 94.25 299 ALA A CA 1
ATOM 2297 C C . ALA A 1 299 ? 9.953 -25.922 4.781 1 94.25 299 ALA A C 1
ATOM 2299 O O . ALA A 1 299 ? 8.758 -25.922 5.078 1 94.25 299 ALA A O 1
ATOM 2300 N N . VAL A 1 300 ? 10.688 -27.031 4.707 1 94.12 300 VAL A N 1
ATOM 2301 C CA . VAL A 1 300 ? 10.102 -28.344 4.898 1 94.12 300 VAL A CA 1
ATOM 2302 C C . VAL A 1 300 ? 9.602 -28.484 6.336 1 94.12 300 VAL A C 1
ATOM 2304 O O . VAL A 1 300 ? 8.484 -28.953 6.57 1 94.12 300 VAL A O 1
ATOM 2307 N N . VAL A 1 301 ? 10.359 -28.062 7.297 1 93.75 301 VAL A N 1
ATOM 2308 C CA . VAL A 1 301 ? 9.984 -28.125 8.703 1 93.75 301 VAL A CA 1
ATOM 2309 C C . VAL A 1 301 ? 8.758 -27.25 8.961 1 93.75 301 VAL A C 1
ATOM 2311 O O . VAL A 1 301 ? 7.805 -27.688 9.609 1 93.75 301 VAL A O 1
ATOM 2314 N N . GLU A 1 302 ? 8.797 -26.062 8.383 1 94.31 302 GLU A N 1
ATOM 2315 C CA . GLU A 1 302 ? 7.684 -25.141 8.555 1 94.31 302 GLU A CA 1
ATOM 2316 C C . GLU A 1 302 ? 6.398 -25.688 7.945 1 94.31 302 GLU A C 1
ATOM 2318 O O . GLU A 1 302 ? 5.324 -25.578 8.539 1 94.31 302 GLU A O 1
ATOM 2323 N N . ALA A 1 303 ? 6.512 -26.297 6.777 1 96.06 303 ALA A N 1
ATOM 2324 C CA . ALA A 1 303 ? 5.352 -26.875 6.098 1 96.06 303 ALA A CA 1
ATOM 2325 C C . ALA A 1 303 ? 4.723 -27.984 6.93 1 96.06 303 ALA A C 1
ATOM 2327 O O . ALA A 1 303 ? 3.498 -28.062 7.039 1 96.06 303 ALA A O 1
ATOM 2328 N N . ARG A 1 304 ? 5.535 -28.812 7.504 1 94.62 304 ARG A N 1
ATOM 2329 C CA . ARG A 1 304 ? 5.039 -29.906 8.344 1 94.62 304 ARG A CA 1
ATOM 2330 C C . ARG A 1 304 ? 4.289 -29.375 9.555 1 94.62 304 ARG A C 1
ATOM 2332 O O . ARG A 1 304 ? 3.223 -29.875 9.906 1 94.62 304 ARG A O 1
ATOM 2339 N N . GLU A 1 305 ? 4.844 -28.359 10.109 1 95.19 305 GLU A N 1
ATOM 2340 C CA . GLU A 1 305 ? 4.246 -27.781 11.312 1 95.19 305 GLU A CA 1
ATOM 2341 C C . GLU A 1 305 ? 2.908 -27.125 10.992 1 95.19 305 GLU A C 1
ATOM 2343 O O . GLU A 1 305 ? 1.975 -27.172 11.789 1 95.19 305 GLU A O 1
ATOM 2348 N N . LYS A 1 306 ? 2.807 -26.516 9.852 1 96.06 306 LYS A N 1
ATOM 2349 C CA . LYS A 1 306 ? 1.628 -25.719 9.523 1 96.06 306 LYS A CA 1
ATOM 2350 C C . LYS A 1 306 ? 0.592 -26.562 8.773 1 96.06 306 LYS A C 1
ATOM 2352 O O . LYS A 1 306 ? -0.543 -26.125 8.578 1 96.06 306 LYS A O 1
ATOM 2357 N N . LEU A 1 307 ? 0.928 -27.75 8.383 1 95.56 307 LEU A N 1
ATOM 2358 C CA . LEU A 1 307 ? 0.111 -28.594 7.504 1 95.56 307 LEU A CA 1
ATOM 2359 C C . LEU A 1 307 ? -1.286 -28.781 8.086 1 95.56 307 LEU A C 1
ATOM 2361 O O . LEU A 1 307 ? -2.285 -28.594 7.387 1 95.56 307 LEU A O 1
ATOM 2365 N N . PRO A 1 308 ? -1.472 -29.141 9.352 1 95.19 308 PRO A N 1
ATOM 2366 C CA . PRO A 1 308 ? -2.828 -29.375 9.852 1 95.19 308 PRO A CA 1
ATOM 2367 C C . PRO A 1 308 ? -3.734 -28.156 9.711 1 95.19 308 PRO A C 1
ATOM 2369 O O . PRO A 1 308 ? -4.879 -28.281 9.273 1 95.19 308 PRO A O 1
ATOM 2372 N N . GLU A 1 309 ? -3.221 -27.016 10.023 1 96.25 309 GLU A N 1
ATOM 2373 C CA . GLU A 1 309 ? -3.998 -25.781 9.945 1 96.25 309 GLU A CA 1
ATOM 2374 C C . GLU A 1 309 ? -4.289 -25.406 8.492 1 96.25 309 GLU A C 1
ATOM 2376 O O . GLU A 1 309 ? -5.414 -25.031 8.156 1 96.25 309 GLU A O 1
ATOM 2381 N N . LEU A 1 310 ? -3.293 -25.531 7.656 1 97.06 310 LEU A N 1
ATOM 2382 C CA . LEU A 1 310 ? -3.449 -25.109 6.266 1 97.06 310 LEU A CA 1
ATOM 2383 C C . LEU A 1 310 ? -4.34 -26.078 5.504 1 97.06 310 LEU A C 1
ATOM 2385 O O . LEU A 1 310 ? -5.078 -25.688 4.602 1 97.06 310 LEU A O 1
ATOM 2389 N N . ARG A 1 311 ? -4.273 -27.344 5.863 1 95.06 311 ARG A N 1
ATOM 2390 C CA . ARG A 1 311 ? -5.141 -28.344 5.227 1 95.06 311 ARG A CA 1
ATOM 2391 C C . ARG A 1 311 ? -6.609 -28.016 5.473 1 95.06 311 ARG A C 1
ATOM 2393 O O . ARG A 1 311 ? -7.434 -28.109 4.562 1 95.06 311 ARG A O 1
ATOM 2400 N N . ARG A 1 312 ? -6.91 -27.547 6.641 1 94.56 312 ARG A N 1
ATOM 2401 C CA . ARG A 1 312 ? -8.281 -27.25 7.035 1 94.56 312 ARG A CA 1
ATOM 2402 C C . ARG A 1 312 ? -8.789 -26 6.328 1 94.56 312 ARG A C 1
ATOM 2404 O O . ARG A 1 312 ? -9.977 -25.906 5.992 1 94.56 312 ARG A O 1
ATOM 2411 N N . ASN A 1 313 ? -7.934 -25.078 6.02 1 96.25 313 ASN A N 1
ATOM 2412 C CA . ASN A 1 313 ? -8.391 -23.766 5.578 1 96.25 313 ASN A CA 1
ATOM 2413 C C . ASN A 1 313 ? -8.211 -23.578 4.074 1 96.25 313 ASN A C 1
ATOM 2415 O O . ASN A 1 313 ? -8.922 -22.797 3.451 1 96.25 313 ASN A O 1
ATOM 2419 N N . PHE A 1 314 ? -7.301 -24.391 3.475 1 97.62 314 PHE A N 1
ATOM 2420 C CA . PHE A 1 314 ? -6.969 -24.047 2.094 1 97.62 314 PHE A CA 1
ATOM 2421 C C . PHE A 1 314 ? -7.066 -25.281 1.204 1 97.62 314 PHE A C 1
ATOM 2423 O O . PHE A 1 314 ? -7.262 -25.172 -0.008 1 97.62 314 PHE A O 1
ATOM 2430 N N . PHE A 1 315 ? -6.969 -26.516 1.762 1 96.56 315 PHE A N 1
ATOM 2431 C CA . PHE A 1 315 ? -6.691 -27.641 0.873 1 96.56 315 PHE A CA 1
ATOM 2432 C C . PHE A 1 315 ? -7.766 -28.719 1.005 1 96.56 315 PHE A C 1
ATOM 2434 O O . PHE A 1 315 ? -7.523 -29.891 0.696 1 96.56 315 PHE A O 1
ATOM 2441 N N . ASP A 1 316 ? -8.883 -28.359 1.487 1 92.31 316 ASP A N 1
ATOM 2442 C CA . ASP A 1 316 ? -9.984 -29.312 1.619 1 92.31 316 ASP A CA 1
ATOM 2443 C C . ASP A 1 316 ? -10.531 -29.719 0.25 1 92.31 316 ASP A C 1
ATOM 2445 O O . ASP A 1 316 ? -10.914 -30.875 0.047 1 92.31 316 ASP A O 1
ATOM 2449 N N . LYS A 1 317 ? -10.586 -28.766 -0.625 1 93.5 317 LYS A N 1
ATOM 2450 C CA . LYS A 1 317 ? -11.016 -29 -2 1 93.5 317 LYS A CA 1
ATOM 2451 C C . LYS A 1 317 ? -10.391 -27.984 -2.949 1 93.5 317 LYS A C 1
ATOM 2453 O O . LYS A 1 317 ? -10.023 -26.875 -2.533 1 93.5 317 LYS A O 1
ATOM 2458 N N . PRO A 1 318 ? -10.289 -28.359 -4.18 1 95.69 318 PRO A N 1
ATOM 2459 C CA . PRO A 1 318 ? -9.797 -27.375 -5.145 1 95.69 318 PRO A CA 1
ATOM 2460 C C . PRO A 1 318 ? -10.727 -26.172 -5.289 1 95.69 318 PRO A C 1
ATOM 2462 O O . PRO A 1 318 ? -11.922 -26.281 -4.992 1 95.69 318 PRO A O 1
ATOM 2465 N N . ALA A 1 319 ? -10.133 -25.062 -5.668 1 96.56 319 ALA A N 1
ATOM 2466 C CA . ALA A 1 319 ? -10.93 -23.875 -5.957 1 96.56 319 ALA A CA 1
ATOM 2467 C C . ALA A 1 319 ? -11.805 -24.078 -7.188 1 96.56 319 ALA A C 1
ATOM 2469 O O . ALA A 1 319 ? -11.555 -24.984 -7.988 1 96.56 319 ALA A O 1
ATOM 2470 N N . ASP A 1 320 ? -12.867 -23.281 -7.309 1 95.62 320 ASP A N 1
ATOM 2471 C CA . ASP A 1 320 ? -13.688 -23.328 -8.516 1 95.62 320 ASP A CA 1
ATOM 2472 C C . ASP A 1 320 ? -12.859 -22.984 -9.75 1 95.62 320 ASP A C 1
ATOM 2474 O O . ASP A 1 320 ? -11.961 -22.141 -9.688 1 95.62 320 ASP A O 1
ATOM 2478 N N . LYS A 1 321 ? -13.18 -23.594 -10.828 1 95.62 321 LYS A N 1
ATOM 2479 C CA . LYS A 1 321 ? -12.453 -23.359 -12.07 1 95.62 321 LYS A CA 1
ATOM 2480 C C . LYS A 1 321 ? -12.531 -21.891 -12.477 1 95.62 321 LYS A C 1
ATOM 2482 O O . LYS A 1 321 ? -13.609 -21.297 -12.453 1 95.62 321 LYS A O 1
ATOM 2487 N N . PHE A 1 322 ? -11.469 -21.375 -12.797 1 97.44 322 PHE A N 1
ATOM 2488 C CA . PHE A 1 322 ? -11.383 -20.016 -13.289 1 97.44 322 PHE A CA 1
ATOM 2489 C C . PHE A 1 322 ? -11.766 -19.938 -14.758 1 97.44 322 PHE A C 1
ATOM 2491 O O . PHE A 1 322 ? -11.203 -20.656 -15.594 1 97.44 322 PHE A O 1
ATOM 2498 N N . VAL A 1 323 ? -12.695 -19.094 -15.055 1 96.94 323 VAL A N 1
ATOM 2499 C CA . VAL A 1 323 ? -13.086 -18.828 -16.438 1 96.94 323 VAL A CA 1
ATOM 2500 C C . VAL A 1 323 ? -12.734 -17.391 -16.797 1 96.94 323 VAL A C 1
ATOM 2502 O O . VAL A 1 323 ? -13.344 -16.438 -16.297 1 96.94 323 VAL A O 1
ATOM 2505 N N . PRO A 1 324 ? -11.781 -17.188 -17.688 1 97.69 324 PRO A N 1
ATOM 2506 C CA . PRO A 1 324 ? -11.375 -15.828 -18.062 1 97.69 324 PRO A CA 1
ATOM 2507 C C . PRO A 1 324 ? -12.422 -15.109 -18.906 1 97.69 324 PRO A C 1
ATOM 2509 O O . PRO A 1 324 ? -13.172 -15.75 -19.641 1 97.69 324 PRO A O 1
ATOM 2512 N N . TYR A 1 325 ? -12.492 -13.789 -18.781 1 97.56 325 TYR A N 1
ATOM 2513 C CA . TYR A 1 325 ? -13.414 -12.977 -19.562 1 97.56 325 TYR A CA 1
ATOM 2514 C C . TYR A 1 325 ? -12.938 -12.828 -21 1 97.56 325 TYR A C 1
ATOM 2516 O O . TYR A 1 325 ? -13.742 -12.562 -21.906 1 97.56 325 TYR A O 1
ATOM 2524 N N . HIS A 1 326 ? -11.625 -12.93 -21.203 1 96.44 326 HIS A N 1
ATOM 2525 C CA . HIS A 1 326 ? -11.023 -12.867 -22.531 1 96.44 326 HIS A CA 1
ATOM 2526 C C . HIS A 1 326 ? -10.18 -14.109 -22.797 1 96.44 326 HIS A C 1
ATOM 2528 O O . HIS A 1 326 ? -9.328 -14.477 -22 1 96.44 326 HIS A O 1
ATOM 2534 N N . LEU A 1 327 ? -10.422 -14.695 -23.891 1 93.5 327 LEU A N 1
ATOM 2535 C CA . LEU A 1 327 ? -9.75 -15.938 -24.281 1 93.5 327 LEU A CA 1
ATOM 2536 C C . LEU A 1 327 ? -8.727 -15.688 -25.375 1 93.5 327 LEU A C 1
ATOM 2538 O O . LEU A 1 327 ? -8.867 -14.742 -26.156 1 93.5 327 LEU A O 1
ATOM 2542 N N . LEU A 1 328 ? -7.746 -16.516 -25.281 1 93.5 328 LEU A N 1
ATOM 2543 C CA . LEU A 1 328 ? -6.707 -16.438 -26.312 1 93.5 328 LEU A CA 1
ATOM 2544 C C . LEU A 1 328 ? -7.25 -16.891 -27.672 1 93.5 328 LEU A C 1
ATOM 2546 O O . LEU A 1 328 ? -8.133 -17.734 -27.734 1 93.5 328 LEU A O 1
ATOM 2550 N N . MET B 1 1 ? -30.594 4.262 11.625 1 33.78 1 MET B N 1
ATOM 2551 C CA . MET B 1 1 ? -30.125 5.484 10.984 1 33.78 1 MET B CA 1
ATOM 2552 C C . MET B 1 1 ? -30.469 5.488 9.5 1 33.78 1 MET B C 1
ATOM 2554 O O . MET B 1 1 ? -30.297 4.477 8.82 1 33.78 1 MET B O 1
ATOM 2558 N N . GLN B 1 2 ? -31.484 6.102 9.07 1 36.94 2 GLN B N 1
ATOM 2559 C CA . GLN B 1 2 ? -31.969 6.094 7.688 1 36.94 2 GLN B CA 1
ATOM 2560 C C . GLN B 1 2 ? -30.797 6.133 6.699 1 36.94 2 GLN B C 1
ATOM 2562 O O . GLN B 1 2 ? -30.016 7.082 6.699 1 36.94 2 GLN B O 1
ATOM 2567 N N . ASP B 1 3 ? -30.141 5.094 6.375 1 45.81 3 ASP B N 1
ATOM 2568 C CA . ASP B 1 3 ? -29.109 4.883 5.363 1 45.81 3 ASP B CA 1
ATOM 2569 C C . ASP B 1 3 ? -29.375 5.738 4.125 1 45.81 3 ASP B C 1
ATOM 2571 O O . ASP B 1 3 ? -30.328 5.484 3.379 1 45.81 3 ASP B O 1
ATOM 2575 N N . ASP B 1 4 ? -29.406 7.059 4.254 1 54.31 4 ASP B N 1
ATOM 2576 C CA . ASP B 1 4 ? -29.625 7.938 3.109 1 54.31 4 ASP B CA 1
ATOM 2577 C C . ASP B 1 4 ? -28.812 7.48 1.897 1 54.31 4 ASP B C 1
ATOM 2579 O O . ASP B 1 4 ? -27.578 7.48 1.928 1 54.31 4 ASP B O 1
ATOM 2583 N N . GLN B 1 5 ? -29.375 6.602 1.072 1 60.78 5 GLN B N 1
ATOM 2584 C CA . GLN B 1 5 ? -28.891 5.961 -0.149 1 60.78 5 GLN B CA 1
ATOM 2585 C C . GLN B 1 5 ? -28.031 6.922 -0.971 1 60.78 5 GLN B C 1
ATOM 2587 O O . GLN B 1 5 ? -27.188 6.492 -1.759 1 60.78 5 GLN B O 1
ATOM 2592 N N . ASP B 1 6 ? -28.141 8.25 -0.713 1 68.44 6 ASP B N 1
ATOM 2593 C CA . ASP B 1 6 ? -27.469 9.195 -1.604 1 68.44 6 ASP B CA 1
ATOM 2594 C C . ASP B 1 6 ? -26.281 9.867 -0.907 1 68.44 6 ASP B C 1
ATOM 2596 O O . ASP B 1 6 ? -25.609 10.719 -1.496 1 68.44 6 ASP B O 1
ATOM 2600 N N . LYS B 1 7 ? -26 9.305 0.29 1 86.94 7 LYS B N 1
ATOM 2601 C CA . LYS B 1 7 ? -24.953 10.008 1.031 1 86.94 7 LYS B CA 1
ATOM 2602 C C . LYS B 1 7 ? -23.562 9.578 0.565 1 86.94 7 LYS B C 1
ATOM 2604 O O . LYS B 1 7 ? -23.297 8.391 0.385 1 86.94 7 LYS B O 1
ATOM 2609 N N . SER B 1 8 ? -22.734 10.68 0.254 1 94.62 8 SER B N 1
ATOM 2610 C CA . SER B 1 8 ? -21.328 10.453 -0.071 1 94.62 8 SER B CA 1
ATOM 2611 C C . SER B 1 8 ? -20.422 10.719 1.133 1 94.62 8 SER B C 1
ATOM 2613 O O . SER B 1 8 ? -20.797 11.484 2.029 1 94.62 8 SER B O 1
ATOM 2615 N N . TYR B 1 9 ? -19.391 10 1.269 1 98.19 9 TYR B N 1
ATOM 2616 C CA . TYR B 1 9 ? -18.359 10.211 2.279 1 98.19 9 TYR B CA 1
ATOM 2617 C C . TYR B 1 9 ? -17.141 10.891 1.675 1 98.19 9 TYR B C 1
ATOM 2619 O O . TYR B 1 9 ? -16.562 10.398 0.695 1 98.19 9 TYR B O 1
ATOM 2627 N N . ARG B 1 10 ? -16.781 12.016 2.258 1 98.75 10 ARG B N 1
ATOM 2628 C CA . ARG B 1 10 ? -15.719 12.836 1.7 1 98.75 10 ARG B CA 1
ATOM 2629 C C . ARG B 1 10 ? -14.43 12.664 2.492 1 98.75 10 ARG B C 1
ATOM 2631 O O . ARG B 1 10 ? -14.414 12.844 3.713 1 98.75 10 ARG B O 1
ATOM 2638 N N . ILE B 1 11 ? -13.32 12.344 1.747 1 98.88 11 ILE B N 1
ATOM 2639 C CA . ILE B 1 11 ? -12.023 12.094 2.361 1 98.88 11 ILE B CA 1
ATOM 2640 C C . ILE B 1 11 ? -11 13.094 1.825 1 98.88 11 ILE B C 1
ATOM 2642 O O . ILE B 1 11 ? -10.922 13.328 0.616 1 98.88 11 ILE B O 1
ATOM 2646 N N . LEU B 1 12 ? -10.242 13.75 2.727 1 98.88 12 LEU B N 1
ATOM 2647 C CA . LEU B 1 12 ? -9.109 14.594 2.357 1 98.88 12 LEU B CA 1
ATOM 2648 C C . LEU B 1 12 ? -7.793 13.883 2.629 1 98.88 12 LEU B C 1
ATOM 2650 O O . LEU B 1 12 ? -7.559 13.406 3.74 1 98.88 12 LEU B O 1
ATOM 2654 N N . CYS B 1 13 ? -7.004 13.734 1.611 1 98.69 13 CYS B N 1
ATOM 2655 C CA . CYS B 1 13 ? -5.684 13.133 1.75 1 98.69 13 CYS B CA 1
ATOM 2656 C C . CYS B 1 13 ? -4.59 14.148 1.429 1 98.69 13 CYS B C 1
ATOM 2658 O O . CYS B 1 13 ? -4.621 14.789 0.379 1 98.69 13 CYS B O 1
ATOM 2660 N N . LEU B 1 14 ? -3.59 14.234 2.33 1 97.62 14 LEU B N 1
ATOM 2661 C CA . LEU B 1 14 ? -2.51 15.211 2.193 1 97.62 14 LEU B CA 1
ATOM 2662 C C . LEU B 1 14 ? -1.15 14.516 2.225 1 97.62 14 LEU B C 1
ATOM 2664 O O . LEU B 1 14 ? -0.792 13.891 3.225 1 97.62 14 LEU B O 1
ATOM 2668 N N . ASP B 1 15 ? -0.344 14.695 1.161 1 94.62 15 ASP B N 1
ATOM 2669 C CA . ASP B 1 15 ? 0.952 14.039 1.023 1 94.62 15 ASP B CA 1
ATOM 2670 C C . ASP B 1 15 ? 1.983 14.648 1.968 1 94.62 15 ASP B C 1
ATOM 2672 O O . ASP B 1 15 ? 1.834 15.797 2.4 1 94.62 15 ASP B O 1
ATOM 2676 N N . GLY B 1 16 ? 2.98 13.852 2.188 1 90.06 16 GLY B N 1
ATOM 2677 C CA . GLY B 1 16 ? 4.188 14.422 2.77 1 90.06 16 GLY B CA 1
ATOM 2678 C C . GLY B 1 16 ? 5.035 15.18 1.768 1 90.06 16 GLY B C 1
ATOM 2679 O O . GLY B 1 16 ? 4.805 15.094 0.56 1 90.06 16 GLY B O 1
ATOM 2680 N N . GLY B 1 17 ? 5.992 16 2.389 1 84.88 17 GLY B N 1
ATOM 2681 C CA . GLY B 1 17 ? 6.836 16.734 1.457 1 84.88 17 GLY B CA 1
ATOM 2682 C C . GLY B 1 17 ? 7.617 17.859 2.115 1 84.88 17 GLY B C 1
ATOM 2683 O O . GLY B 1 17 ? 8.039 18.812 1.444 1 84.88 17 GLY B O 1
ATOM 2684 N N . GLY B 1 18 ? 7.734 17.828 3.4 1 82.62 18 GLY B N 1
ATOM 2685 C CA . GLY B 1 18 ? 8.484 18.859 4.105 1 82.62 18 GLY B CA 1
ATOM 2686 C C . GLY B 1 18 ? 7.945 20.266 3.863 1 82.62 18 GLY B C 1
ATOM 2687 O O . GLY B 1 18 ? 6.754 20.516 4.031 1 82.62 18 GLY B O 1
ATOM 2688 N N . ILE B 1 19 ? 8.828 21.141 3.477 1 81.94 19 ILE B N 1
ATOM 2689 C CA . ILE B 1 19 ? 8.461 22.547 3.311 1 81.94 19 ILE B CA 1
ATOM 2690 C C . ILE B 1 19 ? 7.469 22.688 2.162 1 81.94 19 ILE B C 1
ATOM 2692 O O . ILE B 1 19 ? 6.75 23.688 2.078 1 81.94 19 ILE B O 1
ATOM 2696 N N . ARG B 1 20 ? 7.441 21.703 1.35 1 87.19 20 ARG B N 1
ATOM 2697 C CA . ARG B 1 20 ? 6.516 21.766 0.22 1 87.19 20 ARG B CA 1
ATOM 2698 C C . ARG B 1 20 ? 5.07 21.641 0.687 1 87.19 20 ARG B C 1
ATOM 2700 O O . ARG B 1 20 ? 4.141 21.828 -0.098 1 87.19 20 ARG B O 1
ATOM 2707 N N . GLY B 1 21 ? 4.91 21.375 1.944 1 90.88 21 GLY B N 1
ATOM 2708 C CA . GLY B 1 21 ? 3.59 21.391 2.555 1 90.88 21 GLY B CA 1
ATOM 2709 C C . GLY B 1 21 ? 2.898 22.734 2.451 1 90.88 21 GLY B C 1
ATOM 2710 O O . GLY B 1 21 ? 1.685 22.844 2.645 1 90.88 21 GLY B O 1
ATOM 2711 N N . VAL B 1 22 ? 3.66 23.734 2.07 1 92.31 22 VAL B N 1
ATOM 2712 C CA . VAL B 1 22 ? 3.09 25.062 1.838 1 92.31 22 VAL B CA 1
ATOM 2713 C C . VAL B 1 22 ? 2.049 24.984 0.724 1 92.31 22 VAL B C 1
ATOM 2715 O O . VAL B 1 22 ? 1.031 25.688 0.769 1 92.31 22 VAL B O 1
ATOM 2718 N N . PHE B 1 23 ? 2.248 24.141 -0.206 1 93.81 23 PHE B N 1
ATOM 2719 C CA . PHE B 1 23 ? 1.338 24.047 -1.342 1 93.81 23 PHE B CA 1
ATOM 2720 C C . PHE B 1 23 ? -0.046 23.594 -0.891 1 93.81 23 PHE B C 1
ATOM 2722 O O . PHE B 1 23 ? -1.028 24.312 -1.064 1 93.81 23 PHE B O 1
ATOM 2729 N N . PRO B 1 24 ? -0.193 22.438 -0.271 1 96.81 24 PRO B N 1
ATOM 2730 C CA . PRO B 1 24 ? -1.541 22.047 0.152 1 96.81 24 PRO B CA 1
ATOM 2731 C C . PRO B 1 24 ? -2.139 23 1.177 1 96.81 24 PRO B C 1
ATOM 2733 O O . PRO B 1 24 ? -3.35 23.234 1.18 1 96.81 24 PRO B O 1
ATOM 2736 N N . ALA B 1 25 ? -1.341 23.578 2.029 1 96.88 25 ALA B N 1
ATOM 2737 C CA . ALA B 1 25 ? -1.857 24.547 2.99 1 96.88 25 ALA B CA 1
ATOM 2738 C C . ALA B 1 25 ? -2.432 25.781 2.279 1 96.88 25 ALA B C 1
ATOM 2740 O O . ALA B 1 25 ? -3.539 26.219 2.592 1 96.88 25 ALA B O 1
ATOM 2741 N N . ALA B 1 26 ? -1.687 26.281 1.32 1 96.94 26 ALA B N 1
ATOM 2742 C CA . ALA B 1 26 ? -2.123 27.453 0.574 1 96.94 26 ALA B CA 1
ATOM 2743 C C . ALA B 1 26 ? -3.328 27.125 -0.304 1 96.94 26 ALA B C 1
ATOM 2745 O O . ALA B 1 26 ? -4.242 27.953 -0.441 1 96.94 26 ALA B O 1
ATOM 2746 N N . PHE B 1 27 ? -3.297 25.969 -0.918 1 97.69 27 PHE B N 1
ATOM 2747 C CA . PHE B 1 27 ? -4.406 25.5 -1.747 1 97.69 27 PHE B CA 1
ATOM 2748 C C . PHE B 1 27 ? -5.699 25.469 -0.947 1 97.69 27 PHE B C 1
ATOM 2750 O O . PHE B 1 27 ? -6.711 26.031 -1.365 1 97.69 27 PHE B O 1
ATOM 2757 N N . LEU B 1 28 ? -5.668 24.906 0.217 1 98.31 28 LEU B N 1
ATOM 2758 C CA . LEU B 1 28 ? -6.844 24.797 1.074 1 98.31 28 LEU B CA 1
ATOM 2759 C C . LEU B 1 28 ? -7.258 26.156 1.624 1 98.31 28 LEU B C 1
ATOM 2761 O O . LEU B 1 28 ? -8.445 26.438 1.763 1 98.31 28 LEU B O 1
ATOM 2765 N N . ALA B 1 29 ? -6.254 26.969 1.982 1 97.81 29 ALA B N 1
ATOM 2766 C CA . ALA B 1 29 ? -6.555 28.297 2.49 1 97.81 29 ALA B CA 1
ATOM 2767 C C . ALA B 1 29 ? -7.32 29.125 1.455 1 97.81 29 ALA B C 1
ATOM 2769 O O . ALA B 1 29 ? -8.266 29.828 1.795 1 97.81 29 ALA B O 1
ATOM 2770 N N . ARG B 1 30 ? -6.863 28.969 0.247 1 97.06 30 ARG B N 1
ATOM 2771 C CA . ARG B 1 30 ? -7.539 29.703 -0.82 1 97.06 30 ARG B CA 1
ATOM 2772 C C . ARG B 1 30 ? -8.969 29.203 -1.006 1 97.06 30 ARG B C 1
ATOM 2774 O O . ARG B 1 30 ? -9.898 30 -1.149 1 97.06 30 ARG B O 1
ATOM 2781 N N . LEU B 1 31 ? -9.195 27.922 -1.042 1 97.56 31 LEU B N 1
ATOM 2782 C CA . LEU B 1 31 ? -10.531 27.359 -1.153 1 97.56 31 LEU B CA 1
ATOM 2783 C C . LEU B 1 31 ? -11.414 27.812 0.008 1 97.56 31 LEU B C 1
ATOM 2785 O O . LEU B 1 31 ? -12.602 28.094 -0.179 1 97.56 31 LEU B O 1
ATOM 2789 N N . GLU B 1 32 ? -10.805 27.812 1.141 1 96.88 32 GLU B N 1
ATOM 2790 C CA . GLU B 1 32 ? -11.508 28.141 2.375 1 96.88 32 GLU B CA 1
ATOM 2791 C C . GLU B 1 32 ? -12.109 29.547 2.316 1 96.88 32 GLU B C 1
ATOM 2793 O O . GLU B 1 32 ? -13.117 29.812 2.969 1 96.88 32 GLU B O 1
ATOM 2798 N N . GLU B 1 33 ? -11.562 30.453 1.583 1 95.25 33 GLU B N 1
ATOM 2799 C CA . GLU B 1 33 ? -12.062 31.812 1.428 1 95.25 33 GLU B CA 1
ATOM 2800 C C . GLU B 1 33 ? -13.445 31.812 0.778 1 95.25 33 GLU B C 1
ATOM 2802 O O . GLU B 1 33 ? -14.18 32.812 0.869 1 95.25 33 GLU B O 1
ATOM 2807 N N . TYR B 1 34 ? -13.789 30.75 0.144 1 93.38 34 TYR B N 1
ATOM 2808 C CA . TYR B 1 34 ? -15.023 30.734 -0.629 1 93.38 34 TYR B CA 1
ATOM 2809 C C . TYR B 1 34 ? -16.094 29.906 0.072 1 93.38 34 TYR B C 1
ATOM 2811 O O . TYR B 1 34 ? -17.141 29.609 -0.508 1 93.38 34 TYR B O 1
ATOM 2819 N N . ILE B 1 35 ? -15.797 29.422 1.224 1 92.19 35 ILE B N 1
ATOM 2820 C CA . ILE B 1 35 ? -16.766 28.594 1.945 1 92.19 35 ILE B CA 1
ATOM 2821 C C . ILE B 1 35 ? -16.984 29.172 3.342 1 92.19 35 ILE B C 1
ATOM 2823 O O . ILE B 1 35 ? -16.203 30.016 3.807 1 92.19 35 ILE B O 1
ATOM 2827 N N . GLU B 1 36 ? -17.969 28.75 4.113 1 88.12 36 GLU B N 1
ATOM 2828 C CA . GLU B 1 36 ? -18.484 29.422 5.301 1 88.12 36 GLU B CA 1
ATOM 2829 C C . GLU B 1 36 ? -17.875 28.844 6.574 1 88.12 36 GLU B C 1
ATOM 2831 O O . GLU B 1 36 ? -17.922 29.484 7.633 1 88.12 36 GLU B O 1
ATOM 2836 N N . HIS B 1 37 ? -17.391 27.625 6.516 1 89.06 37 HIS B N 1
ATOM 2837 C CA . HIS B 1 37 ? -16.859 26.922 7.676 1 89.06 37 HIS B CA 1
ATOM 2838 C C . HIS B 1 37 ? -15.406 26.516 7.457 1 89.06 37 HIS B C 1
ATOM 2840 O O . HIS B 1 37 ? -14.938 26.469 6.316 1 89.06 37 HIS B O 1
ATOM 2846 N N . PRO B 1 38 ? -14.742 26.312 8.625 1 94.06 38 PRO B N 1
ATOM 2847 C CA . PRO B 1 38 ? -13.406 25.734 8.43 1 94.06 38 PRO B CA 1
ATOM 2848 C C . PRO B 1 38 ? -13.414 24.531 7.508 1 94.06 38 PRO B C 1
ATOM 2850 O O . PRO B 1 38 ? -14.281 23.656 7.625 1 94.06 38 PRO B O 1
ATOM 2853 N N . ILE B 1 39 ? -12.484 24.516 6.621 1 97.69 39 ILE B N 1
ATOM 2854 C CA . ILE B 1 39 ? -12.547 23.578 5.496 1 97.69 39 ILE B CA 1
ATOM 2855 C C . ILE B 1 39 ? -12.469 22.141 6.008 1 97.69 39 ILE B C 1
ATOM 2857 O O . ILE B 1 39 ? -13.023 21.234 5.402 1 97.69 39 ILE B O 1
ATOM 2861 N N . GLY B 1 40 ? -11.789 21.906 7.164 1 97.88 40 GLY B N 1
ATOM 2862 C CA . GLY B 1 40 ? -11.711 20.562 7.738 1 97.88 40 GLY B CA 1
ATOM 2863 C C . GLY B 1 40 ? -13.078 19.969 8.031 1 97.88 40 GLY B C 1
ATOM 2864 O O . GLY B 1 40 ? -13.242 18.75 8.023 1 97.88 40 GLY B O 1
ATOM 2865 N N . GLN B 1 41 ? -14.094 20.781 8.234 1 97 41 GLN B N 1
ATOM 2866 C CA . GLN B 1 41 ? -15.43 20.344 8.625 1 97 41 GLN B CA 1
ATOM 2867 C C . GLN B 1 41 ? -16.203 19.812 7.43 1 97 41 GLN B C 1
ATOM 2869 O O . GLN B 1 41 ? -17.297 19.25 7.59 1 97 41 GLN B O 1
ATOM 2874 N N . TYR B 1 42 ? -15.727 19.969 6.305 1 97.94 42 TYR B N 1
ATOM 2875 C CA . TYR B 1 42 ? -16.422 19.5 5.109 1 97.94 42 TYR B CA 1
ATOM 2876 C C . TYR B 1 42 ? -16.016 18.078 4.758 1 97.94 42 TYR B C 1
ATOM 2878 O O . TYR B 1 42 ? -16.562 17.484 3.83 1 97.94 42 TYR B O 1
ATOM 2886 N N . PHE B 1 43 ? -15.055 17.516 5.52 1 98.56 43 PHE B N 1
ATOM 2887 C CA . PHE B 1 43 ? -14.586 16.172 5.266 1 98.56 43 PHE B CA 1
ATOM 2888 C C . PHE B 1 43 ? -14.984 15.227 6.395 1 98.56 43 PHE B C 1
ATOM 2890 O O . PHE B 1 43 ? -15.023 15.633 7.559 1 98.56 43 PHE B O 1
ATOM 2897 N N . ASP B 1 44 ? -15.289 13.992 6.023 1 98.69 44 ASP B N 1
ATOM 2898 C CA . ASP B 1 44 ? -15.633 12.961 6.992 1 98.69 44 ASP B CA 1
ATOM 2899 C C . ASP B 1 44 ? -14.383 12.312 7.578 1 98.69 44 ASP B C 1
ATOM 2901 O O . ASP B 1 44 ? -14.414 11.781 8.688 1 98.69 44 ASP B O 1
ATOM 2905 N N . LEU B 1 45 ? -13.344 12.32 6.844 1 98.81 45 LEU B N 1
ATOM 2906 C CA . LEU B 1 45 ? -12.047 11.758 7.211 1 98.81 45 LEU B CA 1
ATOM 2907 C C . LEU B 1 45 ? -10.906 12.547 6.578 1 98.81 45 LEU B C 1
ATOM 2909 O O . LEU B 1 45 ? -10.977 12.914 5.402 1 98.81 45 LEU B O 1
ATOM 2913 N N . ILE B 1 46 ? -9.883 12.883 7.359 1 98.88 46 ILE B N 1
ATOM 2914 C CA . ILE B 1 46 ? -8.68 13.531 6.852 1 98.88 46 ILE B CA 1
ATOM 2915 C C . ILE B 1 46 ? -7.461 12.656 7.156 1 98.88 46 ILE B C 1
ATOM 2917 O O . ILE B 1 46 ? -7.258 12.242 8.297 1 98.88 46 ILE B O 1
ATOM 2921 N N . ALA B 1 47 ? -6.715 12.305 6.145 1 98.62 47 ALA B N 1
ATOM 2922 C CA . ALA B 1 47 ? -5.453 11.578 6.277 1 98.62 47 ALA B CA 1
ATOM 2923 C C . ALA B 1 47 ? -4.281 12.422 5.789 1 98.62 47 ALA B C 1
ATOM 2925 O O . ALA B 1 47 ? -4.383 13.109 4.766 1 98.62 47 ALA B O 1
ATOM 2926 N N . GLY B 1 48 ? -3.193 12.383 6.535 1 97.44 48 GLY B N 1
ATOM 2927 C CA . GLY B 1 48 ? -2.01 13.125 6.133 1 97.44 48 GLY B CA 1
ATOM 2928 C C . GLY B 1 48 ? -0.718 12.5 6.629 1 97.44 48 GLY B C 1
ATOM 2929 O O . GLY B 1 48 ? -0.673 11.945 7.723 1 97.44 48 GLY B O 1
ATOM 2930 N N . THR B 1 49 ? 0.257 12.664 5.828 1 93.94 49 THR B N 1
ATOM 2931 C CA . THR B 1 49 ? 1.573 12.141 6.176 1 93.94 49 THR B CA 1
ATOM 2932 C C . THR B 1 49 ? 2.6 13.266 6.262 1 93.94 49 THR B C 1
ATOM 2934 O O . THR B 1 49 ? 2.682 14.109 5.363 1 93.94 49 THR B O 1
ATOM 2937 N N . SER B 1 50 ? 3.475 13.203 7.332 1 91.19 50 SER B N 1
ATOM 2938 C CA . SER B 1 50 ? 4.512 14.219 7.52 1 91.19 50 SER B CA 1
ATOM 2939 C C . SER B 1 50 ? 3.914 15.617 7.539 1 91.19 50 SER B C 1
ATOM 2941 O O . SER B 1 50 ? 3.027 15.914 8.344 1 91.19 50 SER B O 1
ATOM 2943 N N . THR B 1 51 ? 4.375 16.453 6.648 1 91.62 51 THR B N 1
ATOM 2944 C CA . THR B 1 51 ? 3.805 17.797 6.633 1 91.62 51 THR B CA 1
ATOM 2945 C C . THR B 1 51 ? 2.299 17.734 6.395 1 91.62 51 THR B C 1
ATOM 2947 O O . THR B 1 51 ? 1.546 18.531 6.957 1 91.62 51 THR B O 1
ATOM 2950 N N . GLY B 1 52 ? 1.839 16.781 5.594 1 95.5 52 GLY B N 1
ATOM 2951 C CA . GLY B 1 52 ? 0.408 16.578 5.438 1 95.5 52 GLY B CA 1
ATOM 2952 C C . GLY B 1 52 ? -0.28 16.172 6.727 1 95.5 52 GLY B C 1
ATOM 2953 O O . GLY B 1 52 ? -1.445 16.5 6.945 1 95.5 52 GLY B O 1
ATOM 2954 N N . GLY B 1 53 ? 0.464 15.398 7.5 1 96.44 53 GLY B N 1
ATOM 2955 C CA . GLY B 1 53 ? -0.05 15.023 8.812 1 96.44 53 GLY B CA 1
ATOM 2956 C C . GLY B 1 53 ? -0.206 16.203 9.75 1 96.44 53 GLY B C 1
ATOM 2957 O O . GLY B 1 53 ? -1.183 16.297 10.492 1 96.44 53 GLY B O 1
ATOM 2958 N N . ILE B 1 54 ? 0.707 17.125 9.695 1 95.38 54 ILE B N 1
ATOM 2959 C CA . ILE B 1 54 ? 0.625 18.344 10.492 1 95.38 54 ILE B CA 1
ATOM 2960 C C . ILE B 1 54 ? -0.621 19.125 10.102 1 95.38 54 ILE B C 1
ATOM 2962 O O . ILE B 1 54 ? -1.396 19.547 10.961 1 95.38 54 ILE B O 1
ATOM 2966 N N . ILE B 1 55 ? -0.813 19.281 8.805 1 97.94 55 ILE B N 1
ATOM 2967 C CA . ILE B 1 55 ? -1.971 20 8.289 1 97.94 55 ILE B CA 1
ATOM 2968 C C . ILE B 1 55 ? -3.254 19.297 8.711 1 97.94 55 ILE B C 1
ATOM 2970 O O . ILE B 1 55 ? -4.203 19.922 9.18 1 97.94 55 ILE B O 1
ATOM 2974 N N . ALA B 1 56 ? -3.262 17.984 8.617 1 98.69 56 ALA B N 1
ATOM 2975 C CA . ALA B 1 56 ? -4.434 17.172 8.961 1 98.69 56 ALA B CA 1
ATOM 2976 C C . ALA B 1 56 ? -4.805 17.344 10.43 1 98.69 56 ALA B C 1
ATOM 2978 O O . ALA B 1 56 ? -5.973 17.562 10.758 1 98.69 56 ALA B O 1
ATOM 2979 N N . VAL B 1 57 ? -3.797 17.281 11.258 1 98.44 57 VAL B N 1
ATOM 2980 C CA . VAL B 1 57 ? -4.031 17.438 12.688 1 98.44 57 VAL B CA 1
ATOM 2981 C C . VAL B 1 57 ? -4.605 18.812 12.984 1 98.44 57 VAL B C 1
ATOM 2983 O O . VAL B 1 57 ? -5.59 18.938 13.719 1 98.44 57 VAL B O 1
ATOM 2986 N N . GLY B 1 58 ? -4.023 19.844 12.398 1 98.12 58 GLY B N 1
ATOM 2987 C CA . GLY B 1 58 ? -4.535 21.188 12.57 1 98.12 58 GLY B CA 1
ATOM 2988 C C . GLY B 1 58 ? -5.977 21.344 12.125 1 98.12 58 GLY B C 1
ATOM 2989 O O . GLY B 1 58 ? -6.809 21.875 12.859 1 98.12 58 GLY B O 1
ATOM 2990 N N . LEU B 1 59 ? -6.293 20.828 10.93 1 98.56 59 LEU B N 1
ATOM 2991 C CA . LEU B 1 59 ? -7.648 20.922 10.398 1 98.56 59 LEU B CA 1
ATOM 2992 C C . LEU B 1 59 ? -8.633 20.172 11.297 1 98.56 59 LEU B C 1
ATOM 2994 O O . LEU B 1 59 ? -9.727 20.672 11.57 1 98.56 59 LEU B O 1
ATOM 2998 N N . GLY B 1 60 ? -8.25 19 11.719 1 98.31 60 GLY B N 1
ATOM 2999 C CA . GLY B 1 60 ? -9.109 18.203 12.578 1 98.31 60 GLY B CA 1
ATOM 3000 C C . GLY B 1 60 ? -9.453 18.891 13.883 1 98.31 60 GLY B C 1
ATOM 3001 O O . GLY B 1 60 ? -10.555 18.719 14.414 1 98.31 60 GLY B O 1
ATOM 3002 N N . LEU B 1 61 ? -8.523 19.641 14.383 1 97.62 61 LEU B N 1
ATOM 3003 C CA . LEU B 1 61 ? -8.711 20.312 15.672 1 97.62 61 LEU B CA 1
ATOM 3004 C C . LEU B 1 61 ? -9.391 21.672 15.484 1 97.62 61 LEU B C 1
ATOM 3006 O O . LEU B 1 61 ? -9.5 22.438 16.438 1 97.62 61 LEU B O 1
ATOM 3010 N N . GLY B 1 62 ? -9.766 21.984 14.281 1 95.69 62 GLY B N 1
ATOM 3011 C CA . GLY B 1 62 ? -10.633 23.125 14.039 1 95.69 62 GLY B CA 1
ATOM 3012 C C . GLY B 1 62 ? -9.883 24.344 13.562 1 95.69 62 GLY B C 1
ATOM 3013 O O . GLY B 1 62 ? -10.477 25.422 13.398 1 95.69 62 GLY B O 1
ATOM 3014 N N . LEU B 1 63 ? -8.617 24.219 13.359 1 96.38 63 LEU B N 1
ATOM 3015 C CA . LEU B 1 63 ? -7.883 25.344 12.789 1 96.38 63 LEU B CA 1
ATOM 3016 C C . LEU B 1 63 ? -8.258 25.562 11.328 1 96.38 63 LEU B C 1
ATOM 3018 O O . LEU B 1 63 ? -8.508 24.594 10.602 1 96.38 63 LEU B O 1
ATOM 3022 N N . SER B 1 64 ? -8.242 26.859 11 1 96.75 64 SER B N 1
ATOM 3023 C CA . SER B 1 64 ? -8.438 27.156 9.586 1 96.75 64 SER B CA 1
ATOM 3024 C C . SER B 1 64 ? -7.18 26.844 8.773 1 96.75 64 SER B C 1
ATOM 3026 O O . SER B 1 64 ? -6.07 26.844 9.32 1 96.75 64 SER B O 1
ATOM 3028 N N . ALA B 1 65 ? -7.406 26.562 7.484 1 97.62 65 ALA B N 1
ATOM 3029 C CA . ALA B 1 65 ? -6.258 26.359 6.609 1 97.62 65 ALA B CA 1
ATOM 3030 C C . ALA B 1 65 ? -5.355 27.578 6.586 1 97.62 65 ALA B C 1
ATOM 3032 O O . ALA B 1 65 ? -4.133 27.469 6.488 1 97.62 65 ALA B O 1
ATOM 3033 N N . ASN B 1 66 ? -5.953 28.719 6.691 1 9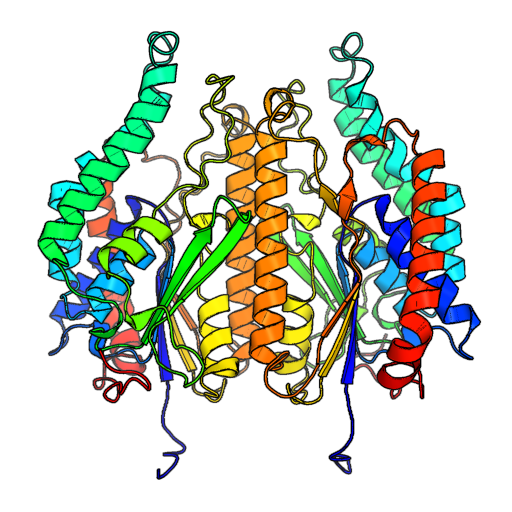5.38 66 ASN B N 1
ATOM 3034 C CA . ASN B 1 66 ? -5.195 29.953 6.703 1 95.38 66 ASN B CA 1
ATOM 3035 C C . ASN B 1 66 ? -4.289 30.062 7.926 1 95.38 66 ASN B C 1
ATOM 3037 O O . ASN B 1 66 ? -3.148 30.516 7.828 1 95.38 66 ASN B O 1
ATOM 3041 N N . GLU B 1 67 ? -4.789 29.703 9.062 1 94.75 67 GLU B N 1
ATOM 3042 C CA . GLU B 1 67 ? -3.973 29.672 10.266 1 94.75 67 GLU B CA 1
ATOM 3043 C C . GLU B 1 67 ? -2.787 28.719 10.117 1 94.75 67 GLU B C 1
ATOM 3045 O O . GLU B 1 67 ? -1.675 29.031 10.547 1 94.75 67 GLU B O 1
ATOM 3050 N N . ILE B 1 68 ? -3.029 27.641 9.516 1 95.56 68 ILE B N 1
ATOM 3051 C CA . ILE B 1 68 ? -1.98 26.641 9.305 1 95.56 68 ILE B CA 1
ATOM 3052 C C . ILE B 1 68 ? -0.952 27.188 8.312 1 95.56 68 ILE B C 1
ATOM 3054 O O . ILE B 1 68 ? 0.255 27.031 8.516 1 95.56 68 ILE B O 1
ATOM 3058 N N . LEU B 1 69 ? -1.428 27.797 7.246 1 95.44 69 LEU B N 1
ATOM 3059 C CA . LEU B 1 69 ? -0.544 28.391 6.246 1 95.44 69 LEU B CA 1
ATOM 3060 C C . LEU B 1 69 ? 0.388 29.406 6.883 1 95.44 69 LEU B C 1
ATOM 3062 O O . LEU B 1 69 ? 1.577 29.453 6.559 1 95.44 69 LEU B O 1
ATOM 3066 N N . LYS B 1 70 ? -0.076 30.188 7.75 1 93.38 70 LYS B N 1
ATOM 3067 C CA . LYS B 1 70 ? 0.722 31.203 8.438 1 93.38 70 LYS B CA 1
ATOM 3068 C C . LYS B 1 70 ? 1.87 30.562 9.211 1 93.38 70 LYS B C 1
ATOM 3070 O O . LYS B 1 70 ? 2.971 31.109 9.273 1 93.38 70 LYS B O 1
ATOM 3075 N N . LEU B 1 71 ? 1.568 29.422 9.797 1 88.81 71 LEU B N 1
ATOM 3076 C CA . LEU B 1 71 ? 2.623 28.688 10.484 1 88.81 71 LEU B CA 1
ATOM 3077 C C . LEU B 1 71 ? 3.771 28.375 9.539 1 88.81 71 LEU B C 1
ATOM 3079 O O . LEU B 1 71 ? 4.941 28.531 9.891 1 88.81 71 LEU B O 1
ATOM 3083 N N . TYR B 1 72 ? 3.479 27.922 8.344 1 87.81 72 TYR B N 1
ATOM 3084 C CA . TYR B 1 72 ? 4.496 27.578 7.359 1 87.81 72 TYR B CA 1
ATOM 3085 C C . TYR B 1 72 ? 5.227 28.812 6.863 1 87.81 72 TYR B C 1
ATOM 3087 O O . TYR B 1 72 ? 6.438 28.781 6.637 1 87.81 72 TYR B O 1
ATOM 3095 N N . GLU B 1 73 ? 4.531 29.875 6.703 1 89.06 73 GLU B N 1
ATOM 3096 C CA . GLU B 1 73 ? 5.121 31.109 6.207 1 89.06 73 GLU B CA 1
ATOM 3097 C C . GLU B 1 73 ? 6.051 31.734 7.242 1 89.06 73 GLU B C 1
ATOM 3099 O O . GLU B 1 73 ? 7.125 32.219 6.902 1 89.06 73 GLU B O 1
ATOM 3104 N N . GLU B 1 74 ? 5.652 31.688 8.422 1 87.12 74 GLU B N 1
ATOM 3105 C CA . GLU B 1 74 ? 6.387 32.375 9.477 1 87.12 74 GLU B CA 1
ATOM 3106 C C . GLU B 1 74 ? 7.504 31.516 10.039 1 87.12 74 GLU B C 1
ATOM 3108 O O . GLU B 1 74 ? 8.594 32 10.336 1 87.12 74 GLU B O 1
ATOM 3113 N N . ARG B 1 75 ? 7.266 30.234 10.164 1 83.62 75 ARG B N 1
ATOM 3114 C CA . ARG B 1 75 ? 8.211 29.375 10.875 1 83.62 75 ARG B CA 1
ATOM 3115 C C . ARG B 1 75 ? 8.859 28.359 9.922 1 83.62 75 ARG B C 1
ATOM 3117 O O . ARG B 1 75 ? 9.875 27.75 10.258 1 83.62 75 ARG B O 1
ATOM 3124 N N . GLY B 1 76 ? 8.289 28.156 8.805 1 78.38 76 GLY B N 1
ATOM 3125 C CA . GLY B 1 76 ? 8.719 27.156 7.84 1 78.38 76 GLY B CA 1
ATOM 3126 C C . GLY B 1 76 ? 10.203 27.234 7.508 1 78.38 76 GLY B C 1
ATOM 3127 O O . GLY B 1 76 ? 10.93 26.25 7.605 1 78.38 76 GLY B O 1
ATOM 3128 N N . PRO B 1 77 ? 10.672 28.469 7.145 1 72.88 77 PRO B N 1
ATOM 3129 C CA . PRO B 1 77 ? 12.086 28.594 6.785 1 72.88 77 PRO B CA 1
ATOM 3130 C C . PRO B 1 77 ? 13.023 28.141 7.902 1 72.88 77 PRO B C 1
ATOM 3132 O O . PRO B 1 77 ? 14.055 27.516 7.637 1 72.88 77 PRO B O 1
ATOM 3135 N N . ALA B 1 78 ? 12.664 28.406 9.086 1 69.75 78 ALA B N 1
ATOM 3136 C CA . ALA B 1 78 ? 13.5 28.047 10.227 1 69.75 78 ALA B CA 1
ATOM 3137 C C . ALA B 1 78 ? 13.445 26.547 10.5 1 69.75 78 ALA B C 1
ATOM 3139 O O . ALA B 1 78 ? 14.438 25.938 10.914 1 69.75 78 ALA B O 1
ATOM 3140 N N . ILE B 1 79 ? 12.297 25.953 10.234 1 68.75 79 ILE B N 1
ATOM 3141 C CA . ILE B 1 79 ? 12.039 24.562 10.578 1 68.75 79 ILE B CA 1
ATOM 3142 C C . ILE B 1 79 ? 12.594 23.656 9.492 1 68.75 79 ILE B C 1
ATOM 3144 O O . ILE B 1 79 ? 13.18 22.609 9.781 1 68.75 79 ILE B O 1
ATOM 3148 N N . PHE B 1 80 ? 12.422 24.172 8.242 1 64.5 80 PHE B N 1
ATOM 3149 C CA . PHE B 1 80 ? 12.734 23.25 7.152 1 64.5 80 PHE B CA 1
ATOM 3150 C C . PHE B 1 80 ? 14.031 23.656 6.465 1 64.5 80 PHE B C 1
ATOM 3152 O O . PHE B 1 80 ? 14.422 23.047 5.461 1 64.5 80 PHE B O 1
ATOM 3159 N N . ASP B 1 81 ? 14.734 24.953 6.688 1 54.62 81 ASP B N 1
ATOM 3160 C CA . ASP B 1 81 ? 15.969 25.484 6.105 1 54.62 81 ASP B CA 1
ATOM 3161 C C . ASP B 1 81 ? 17.094 24.453 6.188 1 54.62 81 ASP B C 1
ATOM 3163 O O . ASP B 1 81 ? 17.906 24.344 5.27 1 54.62 81 ASP B O 1
ATOM 3167 N N . GLN B 1 82 ? 17.328 24.062 7.352 1 44.06 82 GLN B N 1
ATOM 3168 C CA . GLN B 1 82 ? 18.609 23.375 7.48 1 44.06 82 GLN B CA 1
ATOM 3169 C C . GLN B 1 82 ? 18.625 22.062 6.715 1 44.06 82 GLN B C 1
ATOM 3171 O O . GLN B 1 82 ? 19.672 21.438 6.555 1 44.06 82 GLN B O 1
ATOM 3176 N N . GLN B 1 83 ? 17.562 21.797 6.242 1 40.78 83 GLN B N 1
ATOM 3177 C CA . GLN B 1 83 ? 17.547 20.562 5.465 1 40.78 83 GLN B CA 1
ATOM 3178 C C . GLN B 1 83 ? 18.266 20.734 4.133 1 40.78 83 GLN B C 1
ATOM 3180 O O . GLN B 1 83 ? 18.844 19.797 3.596 1 40.78 83 GLN B O 1
ATOM 3185 N N . HIS B 1 84 ? 18.328 22.016 3.572 1 39.72 84 HIS B N 1
ATOM 3186 C CA . HIS B 1 84 ? 18.938 22.266 2.273 1 39.72 84 HIS B CA 1
ATOM 3187 C C . HIS B 1 84 ? 20.406 22.625 2.422 1 39.72 84 HIS B C 1
ATOM 3189 O O . HIS B 1 84 ? 21.125 22.734 1.427 1 39.72 84 HIS B O 1
ATOM 3195 N N . GLY B 1 85 ? 20.906 23.25 3.586 1 33.75 85 GLY B N 1
ATOM 3196 C CA . GLY B 1 85 ? 22.25 23.812 3.568 1 33.75 85 GLY B CA 1
ATOM 3197 C C . GLY B 1 85 ? 23.312 22.797 3.205 1 33.75 85 GLY B C 1
ATOM 3198 O O . GLY B 1 85 ? 24.5 23.141 3.086 1 33.75 85 GLY B O 1
ATOM 3199 N N . THR B 1 86 ? 23.031 21.594 3.482 1 31.23 86 THR B N 1
ATOM 3200 C CA . THR B 1 86 ? 24.219 20.766 3.346 1 31.23 86 THR B CA 1
ATOM 3201 C C . THR B 1 86 ? 24.547 20.531 1.874 1 31.23 86 THR B C 1
ATOM 3203 O O . THR B 1 86 ? 25.578 19.922 1.551 1 31.23 86 THR B O 1
ATOM 3206 N N . ILE B 1 87 ? 23.688 20.828 0.985 1 30.95 87 ILE B N 1
ATOM 3207 C CA . ILE B 1 87 ? 24.234 20.594 -0.342 1 30.95 87 ILE B CA 1
ATOM 3208 C C . ILE B 1 87 ? 25.312 21.625 -0.644 1 30.95 87 ILE B C 1
ATOM 3210 O O . ILE B 1 87 ? 26.266 21.344 -1.386 1 30.95 87 ILE B O 1
ATOM 3214 N N . GLY B 1 88 ? 25.203 22.938 -0.301 1 30.28 88 GLY B N 1
ATOM 3215 C CA . GLY B 1 88 ? 26.25 23.875 -0.72 1 30.28 88 GLY B CA 1
ATOM 3216 C C . GLY B 1 88 ? 27.547 23.688 0.037 1 30.28 88 GLY B C 1
ATOM 3217 O O . GLY B 1 88 ? 28.625 24.031 -0.47 1 30.28 88 GLY B O 1
ATOM 3218 N N . ASN B 1 89 ? 27.688 23.891 1.341 1 28.61 89 ASN B N 1
ATOM 3219 C CA . ASN B 1 89 ? 29.016 24.047 1.924 1 28.61 89 ASN B CA 1
ATOM 3220 C C . ASN B 1 89 ? 29.688 22.703 2.17 1 28.61 89 ASN B C 1
ATOM 3222 O O . ASN B 1 89 ? 29.406 22.031 3.17 1 28.61 89 ASN B O 1
ATOM 3226 N N . TRP B 1 90 ? 30.156 21.984 1.221 1 30.23 90 TRP B N 1
ATOM 3227 C CA . TRP B 1 90 ? 30.984 20.781 1.165 1 30.23 90 TRP B CA 1
ATOM 3228 C C . TRP B 1 90 ? 32.125 20.859 2.168 1 30.23 90 TRP B C 1
ATOM 3230 O O . TRP B 1 90 ? 32.5 19.859 2.779 1 30.23 90 TRP B O 1
ATOM 3240 N N . LEU B 1 91 ? 32.906 22.078 2.219 1 28.48 91 LEU B N 1
ATOM 3241 C CA . LEU B 1 91 ? 34.188 22.25 2.945 1 28.48 91 LEU B CA 1
ATOM 3242 C C . LEU B 1 91 ? 33.969 22.047 4.445 1 28.48 91 LEU B C 1
ATOM 3244 O O . LEU B 1 91 ? 34.844 21.547 5.141 1 28.48 91 LEU B O 1
ATOM 3248 N N . ARG B 1 92 ? 33.062 22.719 5.082 1 30.53 92 ARG B N 1
ATOM 3249 C CA . ARG B 1 92 ? 33.031 22.719 6.543 1 30.53 92 ARG B CA 1
ATOM 3250 C C . ARG B 1 92 ? 32.438 21.422 7.078 1 30.53 92 ARG B C 1
ATOM 3252 O O . ARG B 1 92 ? 31.969 21.375 8.211 1 30.53 92 ARG B O 1
ATOM 3259 N N . GLN B 1 93 ? 32.375 20.359 6.422 1 31.23 93 GLN B N 1
ATOM 3260 C CA . GLN B 1 93 ? 31.594 19.141 6.633 1 31.23 93 GLN B CA 1
ATOM 3261 C C . GLN B 1 93 ? 32.219 18.266 7.695 1 31.23 93 GLN B C 1
ATOM 3263 O O . GLN B 1 93 ? 31.656 17.266 8.117 1 31.23 93 GLN B O 1
ATOM 3268 N N . ARG B 1 94 ? 33.562 18.25 7.781 1 34.44 94 ARG B N 1
ATOM 3269 C CA . ARG B 1 94 ? 34.219 17.422 8.773 1 34.44 94 ARG B CA 1
ATOM 3270 C C . ARG B 1 94 ? 33.719 17.719 10.18 1 34.44 94 ARG B C 1
ATOM 3272 O O . ARG B 1 94 ? 33.75 16.859 11.055 1 34.44 94 ARG B O 1
ATOM 3279 N N . TRP B 1 95 ? 33.75 18.953 10.562 1 29.45 95 TRP B N 1
ATOM 3280 C CA . TRP B 1 95 ? 33.375 19.344 11.93 1 29.45 95 TRP B CA 1
ATOM 3281 C C . TRP B 1 95 ? 31.906 19.156 12.188 1 29.45 95 TRP B C 1
ATOM 3283 O O . TRP B 1 95 ? 31.438 19.281 13.328 1 29.45 95 TRP B O 1
ATOM 3293 N N . ARG B 1 96 ? 30.922 19 11.148 1 34.16 96 ARG B N 1
ATOM 3294 C CA . ARG B 1 96 ? 29.484 19.078 11.328 1 34.16 96 ARG B CA 1
ATOM 3295 C C . ARG B 1 96 ? 28.875 17.688 11.492 1 34.16 96 ARG B C 1
ATOM 3297 O O . ARG B 1 96 ? 27.641 17.531 11.469 1 34.16 96 ARG B O 1
ATOM 3304 N N . SER B 1 97 ? 29.469 16.672 11.492 1 36.09 97 SER B N 1
ATOM 3305 C CA . SER B 1 97 ? 28.906 15.367 11.82 1 36.09 97 SER B CA 1
ATOM 3306 C C . SER B 1 97 ? 28.078 15.43 13.109 1 36.09 97 SER B C 1
ATOM 3308 O O . SER B 1 97 ? 27.016 14.812 13.203 1 36.09 97 SER B O 1
ATOM 3310 N N . ALA B 1 98 ? 28.594 15.984 14.094 1 34.81 98 ALA B N 1
ATOM 3311 C CA . ALA B 1 98 ? 27.922 16.25 15.367 1 34.81 98 ALA B CA 1
ATOM 3312 C C . ALA B 1 98 ? 26.75 17.188 15.188 1 34.81 98 ALA B C 1
ATOM 3314 O O . ALA B 1 98 ? 25.75 17.094 15.914 1 34.81 98 ALA B O 1
ATOM 3315 N N . ARG B 1 99 ? 26.719 18.031 14.219 1 36.31 99 ARG B N 1
ATOM 3316 C CA . ARG B 1 99 ? 25.703 19.062 13.992 1 36.31 99 ARG B CA 1
ATOM 3317 C C . ARG B 1 99 ? 24.5 18.484 13.266 1 36.31 99 ARG B C 1
ATOM 3319 O O . ARG B 1 99 ? 23.391 19 13.406 1 36.31 99 ARG B O 1
ATOM 3326 N N . HIS B 1 100 ? 24.703 17.469 12.406 1 40.47 100 HIS B N 1
ATOM 3327 C CA . HIS B 1 100 ? 23.578 16.844 11.734 1 40.47 100 HIS B CA 1
ATOM 3328 C C . HIS B 1 100 ? 22.625 16.172 12.734 1 40.47 100 HIS B C 1
ATOM 3330 O O . HIS B 1 100 ? 21.406 16.266 12.594 1 40.47 100 HIS B O 1
ATOM 3336 N N . TRP B 1 101 ? 23.312 15.414 13.719 1 40.84 101 TRP B N 1
ATOM 3337 C CA . TRP B 1 101 ? 22.5 14.945 14.836 1 40.84 101 TRP B CA 1
ATOM 3338 C C . TRP B 1 101 ? 21.891 16.125 15.594 1 40.84 101 TRP B C 1
ATOM 3340 O O . TRP B 1 101 ? 20.734 16.062 16 1 40.84 101 TRP B O 1
ATOM 3350 N N . VAL B 1 102 ? 22.719 17.125 15.656 1 38.19 102 VAL B N 1
ATOM 3351 C CA . VAL B 1 102 ? 22.281 18.328 16.359 1 38.19 102 VAL B CA 1
ATOM 3352 C C . VAL B 1 102 ? 21.266 19.078 15.492 1 38.19 102 VAL B C 1
ATOM 3354 O O . VAL B 1 102 ? 20.297 19.641 16.016 1 38.19 102 VAL B O 1
ATOM 3357 N N . GLY B 1 103 ? 21.406 19.062 14.195 1 39.78 103 GLY B N 1
ATOM 3358 C CA . GLY B 1 103 ? 20.469 19.719 13.289 1 39.78 103 GLY B CA 1
ATOM 3359 C C . GLY B 1 103 ? 19.094 19.078 13.289 1 39.78 103 GLY B C 1
ATOM 3360 O O . GLY B 1 103 ? 18.094 19.781 13.406 1 39.78 103 GLY B O 1
ATOM 3361 N N . SER B 1 104 ? 19.156 17.641 13.25 1 54.22 104 SER B N 1
ATOM 3362 C CA . SER B 1 104 ? 17.875 16.938 13.289 1 54.22 104 SER B CA 1
ATOM 3363 C C . SER B 1 104 ? 17.172 17.172 14.617 1 54.22 104 SER B C 1
ATOM 3365 O O . SER B 1 104 ? 15.953 17.406 14.648 1 54.22 104 SER B O 1
ATOM 3367 N N . LYS B 1 105 ? 18.062 17.328 15.625 1 51.03 105 LYS B N 1
ATOM 3368 C CA . LYS B 1 105 ? 17.5 17.594 16.938 1 51.03 105 LYS B CA 1
ATOM 3369 C C . LYS B 1 105 ? 17 19.031 17.047 1 51.03 105 LYS B C 1
ATOM 3371 O O . LYS B 1 105 ? 15.938 19.281 17.625 1 51.03 105 LYS B O 1
ATOM 3376 N N . TYR B 1 106 ? 17.688 19.938 16.516 1 48.25 106 TYR B N 1
ATOM 3377 C CA . TYR B 1 106 ? 17.297 21.344 16.531 1 48.25 106 TYR B CA 1
ATOM 3378 C C . TYR B 1 106 ? 16.047 21.578 15.703 1 48.25 106 TYR B C 1
ATOM 3380 O O . TYR B 1 106 ? 15.133 22.281 16.141 1 48.25 106 TYR B O 1
ATOM 3388 N N . GLU B 1 107 ? 15.953 20.938 14.641 1 65.69 107 GLU B N 1
ATOM 3389 C CA . GLU B 1 107 ? 14.781 21.047 13.781 1 65.69 107 GLU B CA 1
ATOM 3390 C C . GLU B 1 107 ? 13.539 20.484 14.453 1 65.69 107 GLU B C 1
ATOM 3392 O O . GLU B 1 107 ? 12.461 21.062 14.375 1 65.69 107 GLU B O 1
ATOM 3397 N N . ALA B 1 108 ? 13.867 19.5 15.242 1 75.88 108 ALA B N 1
ATOM 3398 C CA . ALA B 1 108 ? 12.742 18.906 15.953 1 75.88 108 ALA B CA 1
ATOM 3399 C C . ALA B 1 108 ? 12.258 19.797 17.094 1 75.88 108 ALA B C 1
ATOM 3401 O O . ALA B 1 108 ? 11.055 19.922 17.312 1 75.88 108 ALA B O 1
ATOM 3402 N N . THR B 1 109 ? 13.172 20.438 17.672 1 80.56 109 THR B N 1
ATOM 3403 C CA . THR B 1 109 ? 12.82 21.312 18.781 1 80.56 109 THR B CA 1
ATOM 3404 C C . THR B 1 109 ? 12.078 22.562 18.297 1 80.56 109 THR B C 1
ATOM 3406 O O . THR B 1 109 ? 11.094 22.984 18.891 1 80.56 109 THR B O 1
ATOM 3409 N N . GLU B 1 110 ? 12.523 23.125 17.234 1 83.31 110 GLU B N 1
ATOM 3410 C CA . GLU B 1 110 ? 11.875 24.297 16.688 1 83.31 110 GLU B CA 1
ATOM 3411 C C . GLU B 1 110 ? 10.484 23.969 16.156 1 83.31 110 GLU B C 1
ATOM 3413 O O . GLU B 1 110 ? 9.547 24.75 16.297 1 83.31 110 GLU B O 1
ATOM 3418 N N . LEU B 1 111 ? 10.391 22.828 15.555 1 86.25 111 LEU B N 1
ATOM 3419 C CA . LEU B 1 111 ? 9.094 22.391 15.055 1 86.25 111 LEU B CA 1
ATOM 3420 C C . LEU B 1 111 ? 8.117 22.172 16.203 1 86.25 111 LEU B C 1
ATOM 3422 O O . LEU B 1 111 ? 6.961 22.594 16.141 1 86.25 111 LEU B O 1
ATOM 3426 N N . ARG B 1 112 ? 8.602 21.562 17.219 1 90.12 112 ARG B N 1
ATOM 3427 C CA . ARG B 1 112 ? 7.727 21.297 18.359 1 90.12 112 ARG B CA 1
ATOM 3428 C C . ARG B 1 112 ? 7.234 22.609 18.984 1 90.12 112 ARG B C 1
ATOM 3430 O O . ARG B 1 112 ? 6.059 22.734 19.328 1 90.12 112 ARG B O 1
ATOM 3437 N N . ALA B 1 113 ? 8.102 23.516 19.109 1 89.88 113 ALA B N 1
ATOM 3438 C CA . ALA B 1 113 ? 7.73 24.812 19.672 1 89.88 113 ALA B CA 1
ATOM 3439 C C . ALA B 1 113 ? 6.668 25.5 18.828 1 89.88 113 ALA B C 1
ATOM 3441 O O . ALA B 1 113 ? 5.703 26.062 19.359 1 89.88 113 ALA B O 1
ATOM 3442 N N . ALA B 1 114 ? 6.855 25.484 17.594 1 88.56 114 ALA B N 1
ATOM 3443 C CA . ALA B 1 114 ? 5.895 26.078 16.672 1 88.56 114 ALA B CA 1
ATOM 3444 C C . ALA B 1 114 ? 4.531 25.406 16.781 1 88.56 114 ALA B C 1
ATOM 3446 O O . ALA B 1 114 ? 3.496 26.078 16.812 1 88.56 114 ALA B O 1
ATOM 3447 N N . LEU B 1 115 ? 4.559 24.109 16.844 1 92.62 115 LEU B N 1
ATOM 3448 C CA . LEU B 1 115 ? 3.322 23.344 16.906 1 92.62 115 LEU B CA 1
ATOM 3449 C C . LEU B 1 115 ? 2.643 23.516 18.25 1 92.62 115 LEU B C 1
ATOM 3451 O O . LEU B 1 115 ? 1.412 23.562 18.328 1 92.62 115 LEU B O 1
ATOM 3455 N N . ASP B 1 116 ? 3.459 23.641 19.266 1 92.56 116 ASP B N 1
ATOM 3456 C CA . ASP B 1 116 ? 2.91 23.891 20.594 1 92.56 116 ASP B CA 1
ATOM 3457 C C . ASP B 1 116 ? 2.152 25.203 20.641 1 92.56 116 ASP B C 1
ATOM 3459 O O . ASP B 1 116 ? 1.143 25.328 21.328 1 92.56 116 ASP B O 1
ATOM 3463 N N . GLY B 1 117 ? 2.639 26.172 19.938 1 91.06 117 GLY B N 1
ATOM 3464 C CA . GLY B 1 117 ? 2.006 27.469 19.891 1 91.06 117 GLY B CA 1
ATOM 3465 C C . GLY B 1 117 ? 0.611 27.438 19.297 1 91.06 117 GLY B C 1
ATOM 3466 O O . GLY B 1 117 ? -0.258 28.219 19.703 1 91.06 117 GLY B O 1
ATOM 3467 N N . ILE B 1 118 ? 0.371 26.484 18.406 1 91.75 118 ILE B N 1
ATOM 3468 C CA . ILE B 1 118 ? -0.899 26.5 17.688 1 91.75 118 ILE B CA 1
ATOM 3469 C C . ILE B 1 118 ? -1.798 25.375 18.188 1 91.75 118 ILE B C 1
ATOM 3471 O O . ILE B 1 118 ? -3.025 25.5 18.172 1 91.75 118 ILE B O 1
ATOM 3475 N N . LEU B 1 119 ? -1.263 24.281 18.594 1 95.31 119 LEU B N 1
ATOM 3476 C CA . LEU B 1 119 ? -2.051 23.125 19.016 1 95.31 119 LEU B CA 1
ATOM 3477 C C . LEU B 1 119 ? -2.229 23.094 20.531 1 95.31 119 LEU B C 1
ATOM 3479 O O . LEU B 1 119 ? -3.182 22.5 21.031 1 95.31 119 LEU B O 1
ATOM 3483 N N . GLY B 1 120 ? -1.243 23.719 21.219 1 93.94 120 GLY B N 1
ATOM 3484 C CA . GLY B 1 120 ? -1.294 23.703 22.672 1 93.94 120 GLY B CA 1
ATOM 3485 C C . GLY B 1 120 ? -1.279 22.297 23.25 1 93.94 120 GLY B C 1
ATOM 3486 O O . GLY B 1 120 ? -0.509 21.453 22.812 1 93.94 120 GLY B O 1
ATOM 3487 N N . GLU B 1 121 ? -2.146 22.094 24.297 1 96.12 121 GLU B N 1
ATOM 3488 C CA . GLU B 1 121 ? -2.193 20.812 25 1 96.12 121 GLU B CA 1
ATOM 3489 C C . GLU B 1 121 ? -3.35 19.953 24.516 1 96.12 121 GLU B C 1
ATOM 3491 O O . GLU B 1 121 ? -3.76 19 25.188 1 96.12 121 GLU B O 1
ATOM 3496 N N . ARG B 1 122 ? -3.832 20.312 23.391 1 97.62 122 ARG B N 1
ATOM 3497 C CA . ARG B 1 122 ? -4.965 19.562 22.859 1 97.62 122 ARG B CA 1
ATOM 3498 C C . ARG B 1 122 ? -4.555 18.141 22.5 1 97.62 122 ARG B C 1
ATOM 3500 O O . ARG B 1 122 ? -3.4 17.875 22.156 1 97.62 122 ARG B O 1
ATOM 3507 N N . ARG B 1 123 ? -5.543 17.297 22.594 1 98.06 123 ARG B N 1
ATOM 3508 C CA . ARG B 1 123 ? -5.34 15.875 22.312 1 98.06 123 ARG B CA 1
ATOM 3509 C C . ARG B 1 123 ? -6.039 15.469 21.031 1 98.06 123 ARG B C 1
ATOM 3511 O O . ARG B 1 123 ? -6.941 16.172 20.547 1 98.06 123 ARG B O 1
ATOM 3518 N N . LEU B 1 124 ? -5.633 14.352 20.453 1 97.56 124 LEU B N 1
ATOM 3519 C CA . LEU B 1 124 ? -6.238 13.852 19.234 1 97.56 124 LEU B CA 1
ATOM 3520 C C . LEU B 1 124 ? -7.734 13.625 19.422 1 97.56 124 LEU B C 1
ATOM 3522 O O . LEU B 1 124 ? -8.516 13.797 18.484 1 97.56 124 LEU B O 1
ATOM 3526 N N . GLY B 1 125 ? -8.094 13.312 20.641 1 97.88 125 GLY B N 1
ATOM 3527 C CA . GLY B 1 125 ? -9.492 13.047 20.953 1 97.88 125 GLY B CA 1
ATOM 3528 C C . GLY B 1 125 ? -10.367 14.281 20.844 1 97.88 125 GLY B C 1
ATOM 3529 O O . GLY B 1 125 ? -11.594 14.18 20.844 1 97.88 125 GLY B O 1
ATOM 3530 N N . GLU B 1 126 ? -9.789 15.445 20.781 1 98 126 GLU B N 1
ATOM 3531 C CA . GLU B 1 126 ? -10.531 16.688 20.656 1 98 126 GLU B CA 1
ATOM 3532 C C . GLU B 1 126 ? -10.805 17.031 19.203 1 98 126 GLU B C 1
ATOM 3534 O O . GLU B 1 126 ? -11.484 18.016 18.906 1 98 126 GLU B O 1
ATOM 3539 N N . SER B 1 127 ? -10.328 16.172 18.281 1 98.06 127 SER B N 1
ATOM 3540 C CA . SER B 1 127 ? -10.523 16.453 16.859 1 98.06 127 SER B CA 1
ATOM 3541 C C . SER B 1 127 ? -12.008 16.391 16.484 1 98.06 127 SER B C 1
ATOM 3543 O O . SER B 1 127 ? -12.719 15.477 16.906 1 98.06 127 SER B O 1
ATOM 3545 N N . ALA B 1 128 ? -12.43 17.344 15.703 1 97.19 128 ALA B N 1
ATOM 3546 C CA . ALA B 1 128 ? -13.812 17.391 15.234 1 97.19 128 ALA B CA 1
ATOM 3547 C C . ALA B 1 128 ? -14.008 16.516 14.008 1 97.19 128 ALA B C 1
ATOM 3549 O O . ALA B 1 128 ? -15.141 16.219 13.625 1 97.19 128 ALA B O 1
ATOM 3550 N N . THR B 1 129 ? -12.953 16.125 13.367 1 98.25 129 THR B N 1
ATOM 3551 C CA . THR B 1 129 ? -12.969 15.273 12.172 1 98.25 129 THR B CA 1
ATOM 3552 C C . THR B 1 129 ? -12.117 14.023 12.383 1 98.25 129 THR B C 1
ATOM 3554 O O . THR B 1 129 ? -11.117 14.062 13.102 1 98.25 129 THR B O 1
ATOM 3557 N N . ARG B 1 130 ? -12.578 12.883 11.797 1 98.75 130 ARG B N 1
ATOM 3558 C CA . ARG B 1 130 ? -11.766 11.672 11.852 1 98.75 130 ARG B CA 1
ATOM 3559 C C . ARG B 1 130 ? -10.391 11.906 11.234 1 98.75 130 ARG B C 1
ATOM 3561 O O . ARG B 1 130 ? -10.281 12.531 10.18 1 98.75 130 ARG B O 1
ATOM 3568 N N . LEU B 1 131 ? -9.359 11.383 11.945 1 98.81 131 LEU B N 1
ATOM 3569 C CA . LEU B 1 131 ? -7.988 11.594 11.484 1 98.81 131 LEU B CA 1
ATOM 3570 C C . LEU B 1 131 ? -7.27 10.258 11.297 1 98.81 131 LEU B C 1
ATOM 3572 O O . LEU B 1 131 ? -7.461 9.336 12.086 1 98.81 131 LEU B O 1
ATOM 3576 N N . LEU B 1 132 ? -6.492 10.164 10.281 1 98 132 LEU B N 1
ATOM 3577 C CA . LEU B 1 132 ? -5.543 9.094 9.992 1 98 132 LEU B CA 1
ATOM 3578 C C . LEU B 1 132 ? -4.152 9.656 9.734 1 98 132 LEU B C 1
ATOM 3580 O O . LEU B 1 132 ? -3.91 10.266 8.688 1 98 132 LEU B O 1
ATOM 3584 N N . ILE B 1 133 ? -3.191 9.438 10.711 1 96.44 133 ILE B N 1
ATOM 3585 C CA . ILE B 1 133 ? -1.893 10.102 10.656 1 96.44 133 ILE B CA 1
ATOM 3586 C C . ILE B 1 133 ? -0.78 9.055 10.695 1 96.44 133 ILE B C 1
ATOM 3588 O O . ILE B 1 133 ? -0.332 8.656 11.773 1 96.44 133 ILE B O 1
ATOM 3592 N N . PRO B 1 134 ? -0.306 8.648 9.5 1 93.12 134 PRO B N 1
ATOM 3593 C CA . PRO B 1 134 ? 0.801 7.695 9.477 1 93.12 134 PRO B CA 1
ATOM 3594 C C . PRO B 1 134 ? 2.094 8.273 10.047 1 93.12 134 PRO B C 1
ATOM 3596 O O . PRO B 1 134 ? 2.412 9.438 9.812 1 93.12 134 PRO B O 1
ATOM 3599 N N . ALA B 1 135 ? 2.742 7.426 10.852 1 88.12 135 ALA B N 1
ATOM 3600 C CA . ALA B 1 135 ? 4.047 7.746 11.422 1 88.12 135 ALA B CA 1
ATOM 3601 C C . ALA B 1 135 ? 4.957 6.523 11.438 1 88.12 135 ALA B C 1
ATOM 3603 O O . ALA B 1 135 ? 4.488 5.391 11.305 1 88.12 135 ALA B O 1
ATOM 3604 N N . TRP B 1 136 ? 6.238 6.801 11.492 1 77.88 136 TRP B N 1
ATOM 3605 C CA . TRP B 1 136 ? 7.211 5.719 11.578 1 77.88 136 TRP B CA 1
ATOM 3606 C C . TRP B 1 136 ? 7.621 5.469 13.023 1 77.88 136 TRP B C 1
ATOM 3608 O O . TRP B 1 136 ? 7.93 6.406 13.758 1 77.88 136 TRP B O 1
ATOM 3618 N N . HIS B 1 137 ? 7.523 4.188 13.328 1 71.56 137 HIS B N 1
ATOM 3619 C CA . HIS B 1 137 ? 8.078 3.785 14.617 1 71.56 137 HIS B CA 1
ATOM 3620 C C . HIS B 1 137 ? 9.508 3.279 14.469 1 71.56 137 HIS B C 1
ATOM 3622 O O . HIS B 1 137 ? 9.727 2.15 14.031 1 71.56 137 HIS B O 1
ATOM 3628 N N . PRO B 1 138 ? 10.445 4.059 14.852 1 60.97 138 PRO B N 1
ATOM 3629 C CA . PRO B 1 138 ? 11.844 3.764 14.531 1 60.97 138 PRO B CA 1
ATOM 3630 C C . PRO B 1 138 ? 12.344 2.482 15.195 1 60.97 138 PRO B C 1
ATOM 3632 O O . PRO B 1 138 ? 13.156 1.761 14.617 1 60.97 138 PRO B O 1
ATOM 3635 N N . ILE B 1 139 ? 11.867 2.176 16.375 1 59.44 139 ILE B N 1
ATOM 3636 C CA . ILE B 1 139 ? 12.367 1.021 17.109 1 59.44 139 ILE B CA 1
ATOM 3637 C C . ILE B 1 139 ? 11.797 -0.261 16.516 1 59.44 139 ILE B C 1
ATOM 3639 O O . ILE B 1 139 ? 12.531 -1.219 16.266 1 59.44 139 ILE B O 1
ATOM 3643 N N . LEU B 1 140 ? 10.602 -0.19 16.188 1 60.78 140 LEU B N 1
ATOM 3644 C CA . LEU B 1 140 ? 9.961 -1.4 15.695 1 60.78 140 LEU B CA 1
ATOM 3645 C C . LEU B 1 140 ? 10.039 -1.471 14.172 1 60.78 140 LEU B C 1
ATOM 3647 O O . LEU B 1 140 ? 9.648 -2.477 13.57 1 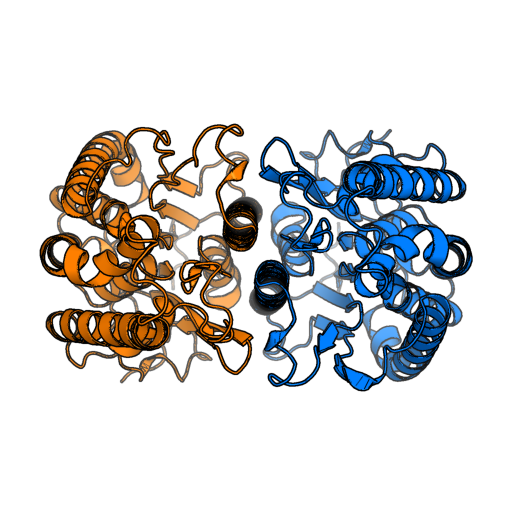60.78 140 LEU B O 1
ATOM 3651 N N . GLU B 1 141 ? 10.586 -0.44 13.602 1 64.31 141 GLU B N 1
ATOM 3652 C CA . GLU B 1 141 ? 10.727 -0.354 12.148 1 64.31 141 GLU B CA 1
ATOM 3653 C C . GLU B 1 141 ? 9.406 -0.676 11.445 1 64.31 141 GLU B C 1
ATOM 3655 O O . GLU B 1 141 ? 9.375 -1.49 10.523 1 64.31 141 GLU B O 1
ATOM 3660 N N . ARG B 1 142 ? 8.398 -0.062 12.109 1 71.12 142 ARG B N 1
ATOM 3661 C CA . ARG B 1 142 ? 7.09 -0.269 11.492 1 71.12 142 ARG B CA 1
ATOM 3662 C C . ARG B 1 142 ? 6.293 1.03 11.445 1 71.12 142 ARG B C 1
ATOM 3664 O O . ARG B 1 142 ? 6.617 1.986 12.156 1 71.12 142 ARG B O 1
ATOM 3671 N N . VAL B 1 143 ? 5.301 0.955 10.578 1 75.31 143 VAL B N 1
ATOM 3672 C CA . VAL B 1 143 ? 4.414 2.105 10.43 1 75.31 143 VAL B CA 1
ATOM 3673 C C . VAL B 1 143 ? 3.355 2.084 11.531 1 75.31 143 VAL B C 1
ATOM 3675 O O . VAL B 1 143 ? 2.771 1.038 11.82 1 75.31 143 VAL B O 1
ATOM 3678 N N . TYR B 1 144 ? 3.322 3.176 12.234 1 85.31 144 TYR B N 1
ATOM 3679 C CA . TYR B 1 144 ? 2.227 3.402 13.172 1 85.31 144 TYR B CA 1
ATOM 3680 C C . TYR B 1 144 ? 1.278 4.477 12.656 1 85.31 144 TYR B C 1
ATOM 3682 O O . TYR B 1 144 ? 1.719 5.512 12.148 1 85.31 144 TYR B O 1
ATOM 3690 N N . ILE B 1 145 ? 0.008 4.195 12.695 1 92.5 145 ILE B N 1
ATOM 3691 C CA . ILE B 1 145 ? -0.974 5.164 12.219 1 92.5 145 ILE B CA 1
ATOM 3692 C C . ILE B 1 145 ? -1.792 5.688 13.398 1 92.5 145 ILE B C 1
ATOM 3694 O O . ILE B 1 145 ? -2.553 4.938 14.016 1 92.5 145 ILE B O 1
ATOM 3698 N N . TYR B 1 146 ? -1.613 7.004 13.727 1 94.81 146 TYR B N 1
ATOM 3699 C CA . TYR B 1 146 ? -2.469 7.648 14.719 1 94.81 146 TYR B CA 1
ATOM 3700 C C . TYR B 1 146 ? -3.881 7.84 14.18 1 94.81 146 TYR B C 1
ATOM 3702 O O . TYR B 1 146 ? -4.062 8.312 13.055 1 94.81 146 TYR B O 1
ATOM 3710 N N . LYS B 1 147 ? -4.793 7.422 15.008 1 97.62 147 LYS B N 1
ATOM 3711 C CA . LYS B 1 147 ? -6.195 7.504 14.602 1 97.62 147 LYS B CA 1
ATOM 3712 C C . LYS B 1 147 ? -7.051 8.125 15.703 1 97.62 147 LYS B C 1
ATOM 3714 O O . LYS B 1 147 ? -6.805 7.91 16.891 1 97.62 147 LYS B O 1
ATOM 3719 N N . THR B 1 148 ? -8.055 8.883 15.258 1 98.31 148 THR B N 1
ATOM 3720 C CA . THR B 1 148 ? -9.109 9.234 16.203 1 98.31 148 THR B CA 1
ATOM 3721 C C . THR B 1 148 ? -9.922 8 16.594 1 98.31 148 THR B C 1
ATOM 3723 O O . THR B 1 148 ? -9.797 6.945 15.977 1 98.31 148 THR B O 1
ATOM 3726 N N . ALA B 1 149 ? -10.742 8.195 17.641 1 98 149 ALA B N 1
ATOM 3727 C CA . ALA B 1 149 ? -11.547 7.078 18.125 1 98 149 ALA B CA 1
ATOM 3728 C C . ALA B 1 149 ? -12.805 6.898 17.266 1 98 149 ALA B C 1
ATOM 3730 O O . ALA B 1 149 ? -13.914 6.883 17.797 1 98 149 ALA B O 1
ATOM 3731 N N . HIS B 1 150 ? -12.664 6.617 16.031 1 98.38 150 HIS B N 1
ATOM 3732 C CA . HIS B 1 150 ? -13.797 6.52 15.125 1 98.38 150 HIS B CA 1
ATOM 3733 C C . HIS B 1 150 ? -14.242 5.07 14.945 1 98.38 150 HIS B C 1
ATOM 3735 O O . HIS B 1 150 ? -14.984 4.754 14.016 1 98.38 150 HIS B O 1
ATOM 3741 N N . HIS B 1 151 ? -13.727 4.199 15.719 1 96.69 151 HIS B N 1
ATOM 3742 C CA . HIS B 1 151 ? -14.133 2.807 15.852 1 96.69 151 HIS B CA 1
ATOM 3743 C C . HIS B 1 151 ? -13.961 2.316 17.281 1 96.69 151 HIS B C 1
ATOM 3745 O O . HIS B 1 151 ? -13.039 2.748 17.984 1 96.69 151 HIS B O 1
ATOM 3751 N N . PRO B 1 152 ? -14.789 1.402 17.75 1 95.69 152 PRO B N 1
ATOM 3752 C CA . PRO B 1 152 ? -14.719 0.961 19.141 1 95.69 152 PRO B CA 1
ATOM 3753 C C . PRO B 1 152 ? -13.352 0.375 19.5 1 95.69 152 PRO B C 1
ATOM 3755 O O . PRO B 1 152 ? -12.93 0.463 20.656 1 95.69 152 PRO B O 1
ATOM 3758 N N . ARG B 1 153 ? -12.672 -0.139 18.625 1 93.25 153 ARG B N 1
ATOM 3759 C CA . ARG B 1 153 ? -11.406 -0.809 18.922 1 93.25 153 ARG B CA 1
ATOM 3760 C C . ARG B 1 153 ? -10.266 0.197 19.047 1 93.25 153 ARG B C 1
ATOM 3762 O O . ARG B 1 153 ? -9.156 -0.163 19.422 1 93.25 153 ARG B O 1
ATOM 3769 N N . LEU B 1 154 ? -10.539 1.399 18.656 1 95.94 154 LEU B N 1
ATOM 3770 C CA . LEU B 1 154 ? -9.516 2.438 18.703 1 95.94 154 LEU B CA 1
ATOM 3771 C C . LEU B 1 154 ? -9.5 3.127 20.062 1 95.94 154 LEU B C 1
ATOM 3773 O O . LEU B 1 154 ? -9.938 4.273 20.188 1 95.94 154 LEU B O 1
ATOM 3777 N N . GLU B 1 155 ? -8.789 2.533 21.047 1 95.44 155 GLU B N 1
ATOM 3778 C CA . GLU B 1 155 ? -8.938 2.908 22.453 1 95.44 155 GLU B CA 1
ATOM 3779 C C . GLU B 1 155 ? -7.695 3.631 22.953 1 95.44 155 GLU B C 1
ATOM 3781 O O . GLU B 1 155 ? -7.586 3.916 24.156 1 95.44 155 GLU B O 1
ATOM 3786 N N . THR B 1 156 ? -6.746 3.98 22.125 1 93.94 156 THR B N 1
ATOM 3787 C CA . THR B 1 156 ? -5.461 4.402 22.672 1 93.94 156 THR B CA 1
ATOM 3788 C C . THR B 1 156 ? -5.098 5.801 22.172 1 93.94 156 THR B C 1
ATOM 3790 O O . THR B 1 156 ? -4.848 6.703 22.984 1 93.94 156 THR B O 1
ATOM 3793 N N . ASP B 1 157 ? -5.184 6.094 20.953 1 95.38 157 ASP B N 1
ATOM 3794 C CA . ASP B 1 157 ? -4.578 7.27 20.328 1 95.38 157 ASP B CA 1
ATOM 3795 C C . ASP B 1 157 ? -5.297 8.547 20.766 1 95.38 157 ASP B C 1
ATOM 3797 O O . ASP B 1 157 ? -4.688 9.617 20.828 1 95.38 157 ASP B O 1
ATOM 3801 N N . PHE B 1 158 ? -6.562 8.453 21.078 1 96.38 158 PHE B N 1
ATOM 3802 C CA . PHE B 1 158 ? -7.355 9.648 21.328 1 96.38 158 PHE B CA 1
ATOM 3803 C C . PHE B 1 158 ? -6.828 10.391 22.547 1 96.38 158 PHE B C 1
ATOM 3805 O O . PHE B 1 158 ? -7.102 11.578 22.734 1 96.38 158 PHE B O 1
ATOM 3812 N N . ARG B 1 159 ? -5.996 9.742 23.391 1 96.75 159 ARG B N 1
ATOM 3813 C CA . ARG B 1 159 ? -5.48 10.352 24.609 1 96.75 159 ARG B CA 1
ATOM 3814 C C . ARG B 1 159 ? -4.148 11.047 24.359 1 96.75 159 ARG B C 1
ATOM 3816 O O . ARG B 1 159 ? -3.672 11.812 25.203 1 96.75 159 ARG B O 1
ATOM 3823 N N . GLN B 1 160 ? -3.609 10.836 23.219 1 96.31 160 GLN B N 1
ATOM 3824 C CA . GLN B 1 160 ? -2.293 11.391 22.922 1 96.31 160 GLN B CA 1
ATOM 3825 C C . GLN B 1 160 ? -2.387 12.875 22.578 1 96.31 160 GLN B C 1
ATOM 3827 O O . GLN B 1 160 ? -3.393 13.328 22.031 1 96.31 160 GLN B O 1
ATOM 3832 N N . LEU B 1 161 ? -1.291 13.539 22.969 1 96.94 161 LEU B N 1
ATOM 3833 C CA . LEU B 1 161 ? -1.213 14.938 22.562 1 96.94 161 LEU B CA 1
ATOM 3834 C C . LEU B 1 161 ? -1.16 15.062 21.047 1 96.94 161 LEU B C 1
ATOM 3836 O O . LEU B 1 161 ? -0.45 14.305 20.375 1 96.94 161 LEU B O 1
ATOM 3840 N N . ALA B 1 162 ? -1.959 15.992 20.547 1 97.81 162 ALA B N 1
ATOM 3841 C CA . ALA B 1 162 ? -1.964 16.234 19.109 1 97.81 162 ALA B CA 1
ATOM 3842 C C . ALA B 1 162 ? -0.568 16.578 18.594 1 97.81 162 ALA B C 1
ATOM 3844 O O . ALA B 1 162 ? -0.156 16.141 17.531 1 97.81 162 ALA B O 1
ATOM 3845 N N . VAL B 1 163 ? 0.173 17.312 19.406 1 96.38 163 VAL B N 1
ATOM 3846 C CA . VAL B 1 163 ? 1.517 17.734 19.016 1 96.38 163 VAL B CA 1
ATOM 3847 C C . VAL B 1 163 ? 2.426 16.516 18.891 1 96.38 163 VAL B C 1
ATOM 3849 O O . VAL B 1 163 ? 3.309 16.469 18.031 1 96.38 163 VAL B O 1
ATOM 3852 N N . ASP B 1 164 ? 2.207 15.539 19.688 1 93.69 164 ASP B N 1
ATOM 3853 C CA . ASP B 1 164 ? 3.018 14.328 19.625 1 93.69 164 ASP B CA 1
ATOM 3854 C C . ASP B 1 164 ? 2.758 13.57 18.328 1 93.69 164 ASP B C 1
ATOM 3856 O O . ASP B 1 164 ? 3.691 13.07 17.688 1 93.69 164 ASP B O 1
ATOM 3860 N N . ALA B 1 165 ? 1.511 13.477 17.938 1 93.75 165 ALA B N 1
ATOM 3861 C CA . ALA B 1 165 ? 1.176 12.844 16.656 1 93.75 165 ALA B CA 1
ATOM 3862 C C . ALA B 1 165 ? 1.774 13.609 15.484 1 93.75 165 ALA B C 1
ATOM 3864 O O . ALA B 1 165 ? 2.32 13.008 14.555 1 93.75 165 ALA B O 1
ATOM 3865 N N . ALA B 1 166 ? 1.669 14.898 15.562 1 94.12 166 ALA B N 1
ATOM 3866 C CA . ALA B 1 166 ? 2.221 15.75 14.516 1 94.12 166 ALA B CA 1
ATOM 3867 C C . ALA B 1 166 ? 3.736 15.594 14.422 1 94.12 166 ALA B C 1
ATOM 3869 O O . ALA B 1 166 ? 4.289 15.492 13.32 1 94.12 166 ALA B O 1
ATOM 3870 N N . MET B 1 167 ? 4.402 15.531 15.562 1 90.25 167 MET B N 1
ATOM 3871 C CA . MET B 1 167 ? 5.852 15.352 15.602 1 90.25 167 MET B CA 1
ATOM 3872 C C . MET B 1 167 ? 6.242 13.977 15.078 1 90.25 167 MET B C 1
ATOM 3874 O O . MET B 1 167 ? 7.223 13.844 14.344 1 90.25 167 MET B O 1
ATOM 3878 N N . ALA B 1 168 ? 5.484 13.016 15.43 1 88.12 168 ALA B N 1
ATOM 3879 C CA . ALA B 1 168 ? 5.789 11.641 15.039 1 88.12 168 ALA B CA 1
ATOM 3880 C C . ALA B 1 168 ? 5.715 11.477 13.523 1 88.12 168 ALA B C 1
ATOM 3882 O O . ALA B 1 168 ? 6.582 10.836 12.922 1 88.12 168 ALA B O 1
ATOM 3883 N N . THR B 1 169 ? 4.668 12.008 12.922 1 90.31 169 THR B N 1
ATOM 3884 C CA . THR B 1 169 ? 4.5 11.852 11.484 1 90.31 169 THR B CA 1
ATOM 3885 C C . THR B 1 169 ? 5.562 12.648 10.727 1 90.31 169 THR B C 1
ATOM 3887 O O . THR B 1 169 ? 5.938 12.281 9.609 1 90.31 169 THR B O 1
ATOM 3890 N N . ALA B 1 170 ? 6.094 13.688 11.32 1 85.12 170 ALA B N 1
ATOM 3891 C CA . ALA B 1 170 ? 7.07 14.555 10.672 1 85.12 170 ALA B CA 1
ATOM 3892 C C . ALA B 1 170 ? 8.492 14.039 10.875 1 85.12 170 ALA B C 1
ATOM 3894 O O . ALA B 1 170 ? 9.43 14.508 10.227 1 85.12 170 ALA B O 1
ATOM 3895 N N . ALA B 1 171 ? 8.578 13.062 11.781 1 77.5 171 ALA B N 1
ATOM 3896 C CA . ALA B 1 171 ? 9.914 12.57 12.125 1 77.5 171 ALA B CA 1
ATOM 3897 C C . ALA B 1 171 ? 10.5 11.727 11 1 77.5 171 ALA B C 1
ATOM 3899 O O . ALA B 1 171 ? 9.789 10.93 10.383 1 77.5 171 ALA B O 1
ATOM 3900 N N . ALA B 1 172 ? 11.773 12.094 10.664 1 63.94 172 ALA B N 1
ATOM 3901 C CA . ALA B 1 172 ? 12.469 11.258 9.688 1 63.94 172 ALA B CA 1
ATOM 3902 C C . ALA B 1 172 ? 12.891 9.93 10.297 1 63.94 172 ALA B C 1
ATOM 3904 O O . ALA B 1 172 ? 13.203 9.852 11.484 1 63.94 172 ALA B O 1
ATOM 3905 N N . PRO B 1 173 ? 12.844 8.82 9.461 1 58.91 173 PRO B N 1
ATOM 3906 C CA . PRO B 1 173 ? 13.344 7.555 10.008 1 58.91 173 PRO B CA 1
ATOM 3907 C C . PRO B 1 173 ? 14.797 7.633 10.461 1 58.91 173 PRO B C 1
ATOM 3909 O O . PRO B 1 173 ? 15.633 8.211 9.766 1 58.91 173 PRO B O 1
ATOM 3912 N N . THR B 1 174 ? 15.234 7.727 11.828 1 50.06 174 THR B N 1
ATOM 3913 C CA . THR B 1 174 ? 16.562 7.891 12.414 1 50.06 174 THR B CA 1
ATOM 3914 C C . THR B 1 174 ? 17.438 6.668 12.133 1 50.06 174 THR B C 1
ATOM 3916 O O . THR B 1 174 ? 18.578 6.598 12.594 1 50.06 174 THR B O 1
ATOM 3919 N N . PHE B 1 175 ? 17.25 5.656 11.406 1 45.78 175 PHE B N 1
ATOM 3920 C CA . PHE B 1 175 ? 18.172 4.523 11.43 1 45.78 175 PHE B CA 1
ATOM 3921 C C . PHE B 1 175 ? 19.484 4.883 10.75 1 45.78 175 PHE B C 1
ATOM 3923 O O . PHE B 1 175 ? 20.359 4.027 10.578 1 45.78 175 PHE B O 1
ATOM 3930 N N . LEU B 1 176 ? 19.609 5.98 10.25 1 45.31 176 LEU B N 1
ATOM 3931 C CA . LEU B 1 176 ? 20.812 6.141 9.461 1 45.31 176 LEU B CA 1
ATOM 3932 C C . LEU B 1 176 ? 22.047 6.254 10.359 1 45.31 176 LEU B C 1
ATOM 3934 O O . LEU B 1 176 ? 22.047 7.043 11.312 1 45.31 176 LEU B O 1
ATOM 3938 N N . PRO B 1 177 ? 22.734 5.07 10.367 1 40.12 177 PRO B N 1
ATOM 3939 C CA . PRO B 1 177 ? 23.953 5.195 11.172 1 40.12 177 PRO B CA 1
ATOM 3940 C C . PRO B 1 177 ? 24.594 6.582 11.086 1 40.12 177 PRO B C 1
ATOM 3942 O O . PRO B 1 177 ? 24.578 7.199 10.016 1 40.12 177 PRO B O 1
ATOM 3945 N N . ALA B 1 178 ? 24.688 7.215 12.148 1 34.75 178 ALA B N 1
ATOM 3946 C CA . ALA B 1 178 ? 25.406 8.469 12.336 1 34.75 178 ALA B CA 1
ATOM 3947 C C . ALA B 1 178 ? 26.766 8.438 11.641 1 34.75 178 ALA B C 1
ATOM 3949 O O . ALA B 1 178 ? 27.5 9.422 11.664 1 34.75 178 ALA B O 1
ATOM 3950 N N . HIS B 1 179 ? 27.312 7.254 11.297 1 34.22 179 HIS B N 1
ATOM 3951 C CA . HIS B 1 179 ? 28.719 7.43 11.008 1 34.22 179 HIS B CA 1
ATOM 3952 C C . HIS B 1 179 ? 28.922 8.273 9.75 1 34.22 179 HIS B C 1
ATOM 3954 O O . HIS B 1 179 ? 29.719 9.227 9.766 1 34.22 179 HIS B O 1
ATOM 3960 N N . ASN B 1 180 ? 29.234 7.383 8.5 1 32.41 180 ASN B N 1
ATOM 3961 C CA . ASN B 1 180 ? 29.922 8.055 7.406 1 32.41 180 ASN B CA 1
ATOM 3962 C C . ASN B 1 180 ? 29.047 9.102 6.746 1 32.41 180 ASN B C 1
ATOM 3964 O O . ASN B 1 180 ? 28.031 8.773 6.117 1 32.41 180 ASN B O 1
ATOM 3968 N N . THR B 1 181 ? 28.969 10.234 7.336 1 33.88 181 THR B N 1
ATOM 3969 C CA . THR B 1 181 ? 28.406 11.555 7.082 1 33.88 181 THR B CA 1
ATOM 3970 C C . THR B 1 181 ? 28.562 11.938 5.613 1 33.88 181 THR B C 1
ATOM 3972 O O . THR B 1 181 ? 28.266 13.07 5.227 1 33.88 181 THR B O 1
ATOM 3975 N N . SER B 1 182 ? 29.438 11.227 4.945 1 32.34 182 SER B N 1
ATOM 3976 C CA . SER B 1 182 ? 29.641 11.891 3.66 1 32.34 182 SER B CA 1
ATOM 3977 C C . SER B 1 182 ? 28.359 11.898 2.836 1 32.34 182 SER B C 1
ATOM 3979 O O . SER B 1 182 ? 28.188 12.727 1.936 1 32.34 182 SER B O 1
ATOM 3981 N N . ASP B 1 183 ? 27.766 10.734 2.803 1 33.97 183 ASP B N 1
ATOM 3982 C CA . ASP B 1 183 ? 26.703 10.719 1.807 1 33.97 183 ASP B CA 1
ATOM 3983 C C . ASP B 1 183 ? 25.391 11.219 2.402 1 33.97 183 ASP B C 1
ATOM 3985 O O . ASP B 1 183 ? 24.906 10.68 3.4 1 33.97 183 ASP B O 1
ATOM 3989 N N . GLN B 1 184 ? 25.25 12.539 2.414 1 31.67 184 GLN B N 1
ATOM 3990 C CA . GLN B 1 184 ? 24.125 13.359 2.822 1 31.67 184 GLN B CA 1
ATOM 3991 C C . GLN B 1 184 ? 22.797 12.688 2.465 1 31.67 184 GLN B C 1
ATOM 3993 O O . GLN B 1 184 ? 22.453 12.57 1.287 1 31.67 184 GLN B O 1
ATOM 3998 N N . VAL B 1 185 ? 22.594 11.523 2.971 1 35.38 185 VAL B N 1
ATOM 3999 C CA . VAL B 1 185 ? 21.266 11.023 2.674 1 35.38 185 VAL B CA 1
ATOM 4000 C C . VAL B 1 185 ? 20.219 11.867 3.404 1 35.38 185 VAL B C 1
ATOM 4002 O O . VAL B 1 185 ? 20.25 11.969 4.633 1 35.38 185 VAL B O 1
ATOM 4005 N N . GLU B 1 186 ? 19.766 12.883 2.826 1 36.22 186 GLU B N 1
ATOM 4006 C CA . GLU B 1 186 ? 18.594 13.664 3.223 1 36.22 186 GLU B CA 1
ATOM 4007 C C . GLU B 1 186 ? 17.547 12.789 3.896 1 36.22 186 GLU B C 1
ATOM 4009 O O . GLU B 1 186 ? 17.422 11.609 3.574 1 36.22 186 GLU B O 1
ATOM 4014 N N . LEU B 1 187 ? 17.016 13.289 5.055 1 36.25 187 LEU B N 1
ATOM 4015 C CA . LEU B 1 187 ? 16 12.836 6.012 1 36.25 187 LEU B CA 1
ATOM 4016 C C . LEU B 1 187 ? 14.789 12.266 5.297 1 36.25 187 LEU B C 1
ATOM 4018 O O . LEU B 1 187 ? 14.227 12.906 4.402 1 36.25 187 LEU B O 1
ATOM 4022 N N . ILE B 1 188 ? 14.836 11.047 5.066 1 41.81 188 ILE B N 1
ATOM 4023 C CA . ILE B 1 188 ? 13.648 10.312 4.656 1 41.81 188 ILE B CA 1
ATOM 4024 C C . ILE B 1 188 ? 12.562 10.453 5.727 1 41.81 188 ILE B C 1
ATOM 4026 O O . ILE B 1 188 ? 12.742 10 6.859 1 41.81 188 ILE B O 1
ATOM 4030 N N . ASP B 1 189 ? 11.797 11.641 5.859 1 44.84 189 ASP B N 1
ATOM 4031 C CA . ASP B 1 189 ? 10.68 11.828 6.785 1 44.84 189 ASP B CA 1
ATOM 4032 C C . ASP B 1 189 ? 9.672 10.688 6.68 1 44.84 189 ASP B C 1
ATOM 4034 O O . ASP B 1 189 ? 9.844 9.781 5.859 1 44.84 189 ASP B O 1
ATOM 4038 N N . GLY B 1 190 ? 8.617 10.586 7.605 1 42.91 190 GLY B N 1
ATOM 4039 C CA . GLY B 1 190 ? 7.52 9.633 7.672 1 42.91 190 GLY B CA 1
ATOM 4040 C C . GLY B 1 190 ? 7.043 9.172 6.305 1 42.91 190 GLY B C 1
ATOM 4041 O O . GLY B 1 190 ? 6.145 8.336 6.207 1 42.91 190 GLY B O 1
ATOM 4042 N N . GLY B 1 191 ? 7.715 9.805 5.281 1 47.81 191 GLY B N 1
ATOM 4043 C CA . GLY B 1 191 ? 7.281 9.586 3.912 1 47.81 191 GLY B CA 1
ATOM 4044 C C . GLY B 1 191 ? 7.699 8.234 3.363 1 47.81 191 GLY B C 1
ATOM 4045 O O . GLY B 1 191 ? 7.516 7.953 2.178 1 47.81 191 GLY B O 1
ATOM 4046 N N . VAL B 1 192 ? 8.5 7.508 4.152 1 52.09 192 VAL B N 1
ATOM 4047 C CA . VAL B 1 192 ? 9.047 6.285 3.582 1 52.09 192 VAL B CA 1
ATOM 4048 C C . VAL B 1 192 ? 7.91 5.316 3.248 1 52.09 192 VAL B C 1
ATOM 4050 O O . VAL B 1 192 ? 7.957 4.625 2.23 1 52.09 192 VAL B O 1
ATOM 4053 N N . TRP B 1 193 ? 6.746 5.398 3.982 1 58.91 193 TRP B N 1
ATOM 4054 C CA . TRP B 1 193 ? 5.832 4.281 3.77 1 58.91 193 TRP B CA 1
ATOM 4055 C C . TRP B 1 193 ? 4.477 4.773 3.27 1 58.91 193 TRP B C 1
ATOM 4057 O O . TRP B 1 193 ? 3.729 4.02 2.645 1 58.91 193 TRP B O 1
ATOM 4067 N N . ALA B 1 194 ? 4.195 5.945 3.562 1 73.56 194 ALA B N 1
ATOM 4068 C CA . ALA B 1 194 ? 2.893 6.457 3.139 1 73.56 194 ALA B CA 1
ATOM 4069 C C . ALA B 1 194 ? 2.961 7.949 2.84 1 73.56 194 ALA B C 1
ATOM 4071 O O . ALA B 1 194 ? 2.133 8.727 3.324 1 73.56 194 ALA B O 1
ATOM 4072 N N . ASN B 1 195 ? 3.885 8.125 1.919 1 82.88 195 ASN B N 1
ATOM 4073 C CA . ASN B 1 195 ? 3.963 9.547 1.587 1 82.88 195 ASN B CA 1
ATOM 4074 C C . ASN B 1 195 ? 2.643 10.062 1.02 1 82.88 195 ASN B C 1
ATOM 4076 O O . ASN B 1 195 ? 2.232 11.188 1.314 1 82.88 195 ASN B O 1
ATOM 4080 N N . ASN B 1 196 ? 2.082 9.195 0.201 1 92.38 196 ASN B N 1
ATOM 4081 C CA . ASN B 1 196 ? 0.706 9.391 -0.248 1 92.38 196 ASN B CA 1
ATOM 4082 C C . ASN B 1 196 ? -0.267 8.516 0.537 1 92.38 196 ASN B C 1
ATOM 4084 O O . ASN B 1 196 ? -0.344 7.305 0.309 1 92.38 196 ASN B O 1
ATOM 4088 N N . PRO B 1 197 ? -0.991 9.125 1.444 1 96 197 PRO B N 1
ATOM 4089 C CA . PRO B 1 197 ? -1.771 8.305 2.371 1 96 197 PRO B CA 1
ATOM 4090 C C . PRO B 1 197 ? -3.119 7.879 1.792 1 96 197 PRO B C 1
ATOM 4092 O O . PRO B 1 197 ? -3.955 7.32 2.508 1 96 197 PRO B O 1
ATOM 4095 N N . ILE B 1 198 ? -3.4 8.086 0.513 1 97.75 198 ILE B N 1
ATOM 4096 C CA . ILE B 1 198 ? -4.715 7.875 -0.079 1 97.75 198 ILE B CA 1
ATOM 4097 C C . ILE B 1 198 ? -5.105 6.402 0.037 1 97.75 198 ILE B C 1
ATOM 4099 O O . ILE B 1 198 ? -6.266 6.078 0.3 1 97.75 198 ILE B O 1
ATOM 4103 N N . GLY B 1 199 ? -4.156 5.512 -0.161 1 96.62 199 GLY B N 1
ATOM 4104 C CA . GLY B 1 199 ? -4.453 4.098 -0.021 1 96.62 199 GLY B CA 1
ATOM 4105 C C . GLY B 1 199 ? -4.898 3.715 1.378 1 96.62 199 GLY B C 1
ATOM 4106 O O . GLY B 1 199 ? -5.914 3.035 1.547 1 96.62 199 GLY B O 1
ATOM 4107 N N . ALA B 1 200 ? -4.137 4.172 2.352 1 96.19 200 ALA B N 1
ATOM 4108 C CA . ALA B 1 200 ? -4.473 3.898 3.748 1 96.19 200 ALA B CA 1
ATOM 4109 C C . ALA B 1 200 ? -5.828 4.496 4.113 1 96.19 200 ALA B C 1
ATOM 4111 O O . ALA B 1 200 ? -6.605 3.877 4.844 1 96.19 200 ALA B O 1
ATOM 4112 N N . ALA B 1 201 ? -6.113 5.645 3.584 1 98.44 201 ALA B N 1
ATOM 4113 C CA . ALA B 1 201 ? -7.363 6.328 3.896 1 98.44 201 ALA B CA 1
ATOM 4114 C C . ALA B 1 201 ? -8.562 5.566 3.344 1 98.44 201 ALA B C 1
ATOM 4116 O O . ALA B 1 201 ? -9.555 5.363 4.047 1 98.44 201 ALA B O 1
ATOM 4117 N N . VAL B 1 202 ? -8.461 5.141 2.121 1 98.56 202 VAL B N 1
ATOM 4118 C CA . VAL B 1 202 ? -9.57 4.434 1.494 1 98.56 202 VAL B CA 1
ATOM 4119 C C . VAL B 1 202 ? -9.742 3.061 2.143 1 98.56 202 VAL B C 1
ATOM 4121 O O . VAL B 1 202 ? -10.867 2.613 2.381 1 98.56 202 VAL B O 1
ATOM 4124 N N . VAL B 1 203 ? -8.633 2.432 2.479 1 97.81 203 VAL B N 1
ATOM 4125 C CA . VAL B 1 203 ? -8.672 1.156 3.186 1 97.81 203 VAL B CA 1
ATOM 4126 C C . VAL B 1 203 ? -9.367 1.337 4.535 1 97.81 203 VAL B C 1
ATOM 4128 O O . VAL B 1 203 ? -10.211 0.521 4.922 1 97.81 203 VAL B O 1
ATOM 4131 N N . GLU B 1 204 ? -9.047 2.391 5.234 1 97.88 204 GLU B N 1
ATOM 4132 C CA . GLU B 1 204 ? -9.68 2.697 6.512 1 97.88 204 GLU B CA 1
ATOM 4133 C C . GLU B 1 204 ? -11.172 2.938 6.348 1 97.88 204 GLU B C 1
ATOM 4135 O O . GLU B 1 204 ? -11.977 2.426 7.129 1 97.88 204 GLU B O 1
ATOM 4140 N N . ALA B 1 205 ? -11.547 3.662 5.348 1 98.44 205 ALA B N 1
ATOM 4141 C CA . ALA B 1 205 ? -12.945 4.012 5.09 1 98.44 205 ALA B CA 1
ATOM 4142 C C . ALA B 1 205 ? -13.773 2.766 4.801 1 98.44 205 ALA B C 1
ATOM 4144 O O . ALA B 1 205 ? -14.852 2.584 5.375 1 98.44 205 ALA B O 1
ATOM 4145 N N . VAL B 1 206 ? -13.203 1.888 4 1 97.31 206 VAL B N 1
ATOM 4146 C CA . VAL B 1 206 ? -13.945 0.707 3.572 1 97.31 206 VAL B CA 1
ATOM 4147 C C . VAL B 1 206 ? -13.859 -0.376 4.645 1 97.31 206 VAL B C 1
ATOM 4149 O O . VAL B 1 206 ? -14.875 -0.978 5.012 1 97.31 206 VAL B O 1
ATOM 4152 N N . GLY B 1 207 ? -12.742 -0.577 5.223 1 95.94 207 GLY B N 1
ATOM 4153 C CA . GLY B 1 207 ? -12.508 -1.701 6.113 1 95.94 207 GLY B CA 1
ATOM 4154 C C . GLY B 1 207 ? -12.945 -1.432 7.539 1 95.94 207 GLY B C 1
ATOM 4155 O O . GLY B 1 207 ? -13.711 -2.209 8.117 1 95.94 207 GLY B O 1
ATOM 4156 N N . THR B 1 208 ? -12.492 -0.357 8.102 1 96.06 208 THR B N 1
ATOM 4157 C CA . THR B 1 208 ? -12.742 -0.049 9.5 1 96.06 208 THR B CA 1
ATOM 4158 C C . THR B 1 208 ? -14.094 0.639 9.672 1 96.06 208 THR B C 1
ATOM 4160 O O . THR B 1 208 ? -14.898 0.245 10.523 1 96.06 208 THR B O 1
ATOM 4163 N N . LEU B 1 209 ? -14.359 1.599 8.789 1 97.31 209 LEU B N 1
ATOM 4164 C CA . LEU B 1 209 ? -15.547 2.418 8.969 1 97.31 209 LEU B CA 1
ATOM 4165 C C . LEU B 1 209 ? -16.75 1.801 8.25 1 97.31 209 LEU B C 1
ATOM 4167 O O . LEU B 1 209 ? -17.891 2.18 8.5 1 97.31 209 LEU B O 1
ATOM 4171 N N . GLY B 1 210 ? -16.469 0.902 7.289 1 95.56 210 GLY B N 1
ATOM 4172 C CA . GLY B 1 210 ? -17.547 0.191 6.609 1 95.56 210 GLY B CA 1
ATOM 4173 C C . GLY B 1 210 ? -18.297 1.061 5.625 1 95.56 210 GLY B C 1
ATOM 4174 O O . GLY B 1 210 ? -19.469 0.807 5.348 1 95.56 210 GLY B O 1
ATOM 4175 N N . TRP B 1 211 ? -17.703 2.143 5.141 1 96.75 211 TRP B N 1
ATOM 4176 C CA . TRP B 1 211 ? -18.359 3 4.16 1 96.75 211 TRP B CA 1
ATOM 4177 C C . TRP B 1 211 ? -18.406 2.33 2.793 1 96.75 211 TRP B C 1
ATOM 4179 O O . TRP B 1 211 ? -17.438 1.693 2.371 1 96.75 211 TRP B O 1
ATOM 4189 N N . PRO B 1 212 ? -19.562 2.467 2.109 1 95.12 212 PRO B N 1
ATOM 4190 C CA . PRO B 1 212 ? -19.594 1.91 0.754 1 95.12 212 PRO B CA 1
ATOM 4191 C C . PRO B 1 212 ? -18.578 2.559 -0.182 1 95.12 212 PRO B C 1
ATOM 4193 O O . PRO B 1 212 ? -18.578 3.783 -0.342 1 95.12 212 PRO B O 1
ATOM 4196 N N . ALA B 1 213 ? -17.844 1.74 -0.792 1 95.19 213 ALA B N 1
ATOM 4197 C CA . ALA B 1 213 ? -16.734 2.209 -1.621 1 95.19 213 ALA B CA 1
ATOM 4198 C C . ALA B 1 213 ? -17.234 3.129 -2.732 1 95.19 213 ALA B C 1
ATOM 4200 O O . ALA B 1 213 ? -16.578 4.121 -3.064 1 95.19 213 ALA B O 1
ATOM 4201 N N . LYS B 1 214 ? -18.359 2.85 -3.279 1 93.19 214 LYS B N 1
ATOM 4202 C CA . LYS B 1 214 ? -18.891 3.582 -4.426 1 93.19 214 LYS B CA 1
ATOM 4203 C C . LYS B 1 214 ? -19.375 4.969 -4.012 1 93.19 214 LYS B C 1
ATOM 4205 O O . LYS B 1 214 ? -19.656 5.812 -4.867 1 93.19 214 LYS B O 1
ATOM 4210 N N . ARG B 1 215 ? -19.391 5.23 -2.725 1 96.5 215 ARG B N 1
ATOM 4211 C CA . ARG B 1 215 ? -19.906 6.504 -2.227 1 96.5 215 ARG B CA 1
ATOM 4212 C C . ARG B 1 215 ? -18.781 7.371 -1.684 1 96.5 215 ARG B C 1
ATOM 4214 O O . ARG B 1 215 ? -19.016 8.414 -1.071 1 96.5 215 ARG B O 1
ATOM 4221 N N . LEU B 1 216 ? -17.609 6.918 -1.928 1 98.12 216 LEU B N 1
ATOM 4222 C CA . LEU B 1 216 ? -16.469 7.691 -1.464 1 98.12 216 LEU B CA 1
ATOM 4223 C C . LEU B 1 216 ? -16.094 8.766 -2.477 1 98.12 216 LEU B C 1
ATOM 4225 O O . LEU B 1 216 ? -16.109 8.523 -3.686 1 98.12 216 LEU B O 1
ATOM 4229 N N . LYS B 1 217 ? -15.836 9.961 -1.996 1 98.44 217 LYS B N 1
ATOM 4230 C CA . LYS B 1 217 ? -15.172 11.039 -2.725 1 98.44 217 LYS B CA 1
ATOM 4231 C C . LYS B 1 217 ? -13.875 11.453 -2.039 1 98.44 217 LYS B C 1
ATOM 4233 O O . LYS B 1 217 ? -13.875 11.828 -0.865 1 98.44 217 LYS B O 1
ATOM 4238 N N . VAL B 1 218 ? -12.805 11.359 -2.811 1 98.81 218 VAL B N 1
ATOM 4239 C CA . VAL B 1 218 ? -11.492 11.578 -2.205 1 98.81 218 VAL B CA 1
ATOM 4240 C C . VAL B 1 218 ? -10.812 12.766 -2.881 1 98.81 218 VAL B C 1
ATOM 4242 O O . VAL B 1 218 ? -10.609 12.766 -4.098 1 98.81 218 VAL B O 1
ATOM 4245 N N . LEU B 1 219 ? -10.531 13.805 -2.123 1 98.69 219 LEU B N 1
ATOM 4246 C CA . LEU B 1 219 ? -9.641 14.875 -2.555 1 98.69 219 LEU B CA 1
ATOM 4247 C C . LEU B 1 219 ? -8.219 14.633 -2.064 1 98.69 219 LEU B C 1
ATOM 4249 O O . LEU B 1 219 ? -7.961 14.656 -0.858 1 98.69 219 LEU B O 1
ATOM 4253 N N . SER B 1 220 ? -7.355 14.305 -2.969 1 98 220 SER B N 1
ATOM 4254 C CA . SER B 1 220 ? -5.957 14.023 -2.662 1 98 220 SER B CA 1
ATOM 4255 C C . SER B 1 220 ? -5.043 15.133 -3.17 1 98 220 SER B C 1
ATOM 4257 O O . SER B 1 220 ? -5.02 15.43 -4.367 1 98 220 SER B O 1
ATOM 4259 N N . ILE B 1 221 ? -4.281 15.758 -2.244 1 97.31 221 ILE B N 1
ATOM 4260 C CA . ILE B 1 221 ? -3.451 16.906 -2.605 1 97.31 221 ILE B CA 1
ATOM 4261 C C . ILE B 1 221 ? -1.98 16.562 -2.369 1 97.31 221 ILE B C 1
ATOM 4263 O O . ILE B 1 221 ? -1.596 16.172 -1.264 1 97.31 221 ILE B O 1
ATOM 4267 N N . GLY B 1 222 ? -1.189 16.688 -3.396 1 94 222 GLY B N 1
ATOM 4268 C CA . GLY B 1 222 ? 0.244 16.469 -3.307 1 94 222 GLY B CA 1
ATOM 4269 C C . GLY B 1 222 ? 1.023 17.719 -2.939 1 94 222 GLY B C 1
ATOM 4270 O O . GLY B 1 222 ? 0.435 18.734 -2.594 1 94 222 GLY B O 1
ATOM 4271 N N . THR B 1 223 ? 2.404 17.562 -2.75 1 85.62 223 THR B N 1
ATOM 4272 C CA . THR B 1 223 ? 3.273 18.688 -2.398 1 85.62 223 THR B CA 1
ATOM 4273 C C . THR B 1 223 ? 4.172 19.062 -3.572 1 85.62 223 THR B C 1
ATOM 4275 O O . THR B 1 223 ? 5.164 19.766 -3.4 1 85.62 223 THR B O 1
ATOM 4278 N N . ILE B 1 224 ? 3.807 19.047 -4.715 1 67.06 224 ILE B N 1
ATOM 4279 C CA . ILE B 1 224 ? 4.492 19.375 -5.957 1 67.06 224 ILE B CA 1
ATOM 4280 C C . ILE B 1 224 ? 5.73 18.5 -6.117 1 67.06 224 ILE B C 1
ATOM 4282 O O . ILE B 1 224 ? 6.652 18.562 -5.297 1 67.06 224 ILE B O 1
ATOM 4286 N N . ALA B 1 225 ? 5.719 17.453 -6.805 1 56.19 225 ALA B N 1
ATOM 4287 C CA . ALA B 1 225 ? 6.836 16.547 -7.055 1 56.19 225 ALA B CA 1
ATOM 4288 C C . ALA B 1 225 ? 7.914 17.219 -7.902 1 56.19 225 ALA B C 1
ATOM 4290 O O . ALA B 1 225 ? 7.602 17.922 -8.875 1 56.19 225 ALA B O 1
ATOM 4291 N N . GLU B 1 226 ? 9.078 17.625 -7.258 1 48.94 226 GLU B N 1
ATOM 4292 C CA . GLU B 1 226 ? 10.148 18.141 -8.102 1 48.94 226 GLU B CA 1
ATOM 4293 C C . GLU B 1 226 ? 10.594 17.078 -9.117 1 48.94 226 GLU B C 1
ATOM 4295 O O . GLU B 1 226 ? 10.867 15.938 -8.758 1 48.94 226 GLU B O 1
ATOM 4300 N N . VAL B 1 227 ? 10.109 17.078 -10.258 1 41.91 227 VAL B N 1
ATOM 4301 C CA . VAL B 1 227 ? 10.797 16.281 -11.258 1 41.91 227 VAL B CA 1
ATOM 4302 C C . VAL B 1 227 ? 12.305 16.547 -11.188 1 41.91 227 VAL B C 1
ATOM 4304 O O . VAL B 1 227 ? 12.734 17.703 -11.305 1 41.91 227 VAL B O 1
ATOM 4307 N N . ASN B 1 228 ? 13.031 15.812 -10.375 1 40.03 228 ASN B N 1
ATOM 4308 C CA . ASN B 1 228 ? 14.469 16.047 -10.5 1 40.03 228 ASN B CA 1
ATOM 4309 C C . ASN B 1 228 ? 14.859 16.391 -11.938 1 40.03 228 ASN B C 1
ATOM 4311 O O . ASN B 1 228 ? 14.133 16.078 -12.875 1 40.03 228 ASN B O 1
ATOM 4315 N N . ALA B 1 229 ? 16.219 17.094 -12.07 1 37.94 229 ALA B N 1
ATOM 4316 C CA . ALA B 1 229 ? 16.969 17.438 -13.281 1 37.94 229 ALA B CA 1
ATOM 4317 C C . ALA B 1 229 ? 16.953 16.297 -14.281 1 37.94 229 ALA B C 1
ATOM 4319 O O . ALA B 1 229 ? 16.906 15.117 -13.891 1 37.94 229 ALA B O 1
ATOM 4320 N N . PRO B 1 230 ? 16.875 16.609 -15.523 1 37.91 230 PRO B N 1
ATOM 4321 C CA . PRO B 1 230 ? 17.156 15.625 -16.578 1 37.91 230 PRO B CA 1
ATOM 4322 C C . PRO B 1 230 ? 18.156 14.555 -16.141 1 37.91 230 PRO B C 1
ATOM 4324 O O . PRO B 1 230 ? 18.984 14.797 -15.258 1 37.91 230 PRO B O 1
ATOM 4327 N N . PRO B 1 231 ? 17.969 13.289 -16.641 1 38.44 231 PRO B N 1
ATOM 4328 C CA . PRO B 1 231 ? 18.953 12.203 -16.531 1 38.44 231 PRO B CA 1
ATOM 4329 C C . PRO B 1 231 ? 20.391 12.711 -16.438 1 38.44 231 PRO B C 1
ATOM 4331 O O . PRO B 1 231 ? 21.281 11.984 -15.984 1 38.44 231 PRO B O 1
ATOM 4334 N N . ARG B 1 232 ? 20.672 13.805 -17.062 1 36.19 232 ARG B N 1
ATOM 4335 C CA . ARG B 1 232 ? 22.078 14.234 -17.156 1 36.19 232 ARG B CA 1
ATOM 4336 C C . ARG B 1 232 ? 22.641 14.547 -15.773 1 36.19 232 ARG B C 1
ATOM 4338 O O . ARG B 1 232 ? 23.859 14.617 -15.602 1 36.19 232 ARG B O 1
ATOM 4345 N N . TRP B 1 233 ? 21.906 15.086 -14.93 1 34.47 233 TRP B N 1
ATOM 4346 C CA . TRP B 1 233 ? 22.484 15.414 -13.633 1 34.47 233 TRP B CA 1
ATOM 4347 C C . TRP B 1 233 ? 22.203 14.328 -12.609 1 34.47 233 TRP B C 1
ATOM 4349 O O . TRP B 1 233 ? 22.391 14.531 -11.406 1 34.47 233 TRP B O 1
ATOM 4359 N N . ALA B 1 234 ? 21.438 13.242 -12.875 1 43.62 234 ALA B N 1
ATOM 4360 C CA . ALA B 1 234 ? 21.234 11.977 -12.172 1 43.62 234 ALA B CA 1
ATOM 4361 C C . ALA B 1 234 ? 22.547 11.438 -11.617 1 43.62 234 ALA B C 1
ATOM 4363 O O . ALA B 1 234 ? 22.562 10.727 -10.609 1 43.62 234 ALA B O 1
ATOM 4364 N N . GLY B 1 235 ? 23.5 11.844 -12.203 1 44.78 235 GLY B N 1
ATOM 4365 C CA . GLY B 1 235 ? 24.859 11.422 -11.852 1 44.78 235 GLY B CA 1
ATOM 4366 C C . GLY B 1 235 ? 25.312 11.938 -10.5 1 44.78 235 GLY B C 1
ATOM 4367 O O . GLY B 1 235 ? 26.266 11.43 -9.93 1 44.78 235 GLY B O 1
ATOM 4368 N N . LYS B 1 236 ? 24.641 13.109 -9.945 1 52.06 236 LYS B N 1
ATOM 4369 C CA . LYS B 1 236 ? 25.312 13.703 -8.789 1 52.06 236 LYS B CA 1
ATOM 4370 C C . LYS B 1 236 ? 24.578 13.352 -7.492 1 52.06 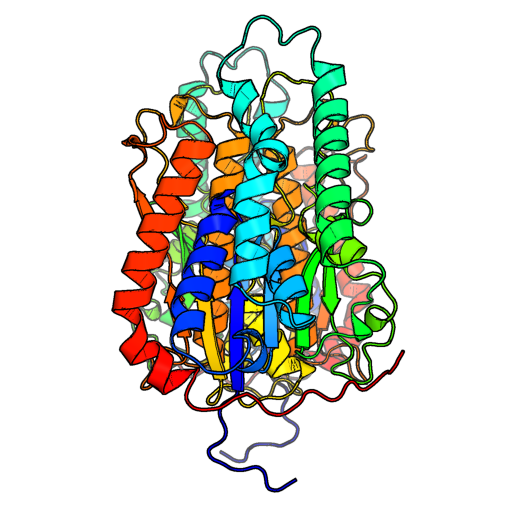236 LYS B C 1
ATOM 4372 O O . LYS B 1 236 ? 25.094 13.586 -6.398 1 52.06 236 LYS B O 1
ATOM 4377 N N . LEU B 1 237 ? 23.359 12.727 -7.566 1 58.03 237 LEU B N 1
ATOM 4378 C CA . LEU B 1 237 ? 22.688 12.406 -6.305 1 58.03 237 LEU B CA 1
ATOM 4379 C C . LEU B 1 237 ? 23.234 11.109 -5.719 1 58.03 237 LEU B C 1
ATOM 4381 O O . LEU B 1 237 ? 23.516 10.156 -6.457 1 58.03 237 LEU B O 1
ATOM 4385 N N . PRO B 1 238 ? 23.453 11.289 -4.402 1 64.75 238 PRO B N 1
ATOM 4386 C CA . PRO B 1 238 ? 23.844 10.031 -3.762 1 64.75 238 PRO B CA 1
ATOM 4387 C C . PRO B 1 238 ? 22.844 8.906 -4.02 1 64.75 238 PRO B C 1
ATOM 4389 O O . PRO B 1 238 ? 21.656 9.172 -4.238 1 64.75 238 PRO B O 1
ATOM 4392 N N . MET B 1 239 ? 23.297 7.871 -4.227 1 69.44 239 MET B N 1
ATOM 4393 C CA . MET B 1 239 ? 22.5 6.691 -4.539 1 69.44 239 MET B CA 1
ATOM 4394 C C . MET B 1 239 ? 21.328 6.555 -3.562 1 69.44 239 MET B C 1
ATOM 4396 O O . MET B 1 239 ? 20.219 6.184 -3.959 1 69.44 239 MET B O 1
ATOM 4400 N N . ALA B 1 240 ? 21.547 6.855 -2.355 1 72.56 240 ALA B N 1
ATOM 4401 C CA . ALA B 1 240 ? 20.5 6.773 -1.337 1 72.56 240 ALA B CA 1
ATOM 4402 C C . ALA B 1 240 ? 19.328 7.703 -1.669 1 72.56 240 ALA B C 1
ATOM 4404 O O . ALA B 1 240 ? 18.172 7.359 -1.44 1 72.56 240 ALA B O 1
ATOM 4405 N N . ALA B 1 241 ? 19.625 8.789 -2.23 1 71.88 241 ALA B N 1
ATOM 4406 C CA . ALA B 1 241 ? 18.578 9.75 -2.609 1 71.88 241 ALA B CA 1
ATOM 4407 C C . ALA B 1 241 ? 17.781 9.242 -3.801 1 71.88 241 ALA B C 1
ATOM 4409 O O . ALA B 1 241 ? 16.562 9.43 -3.855 1 71.88 241 ALA B O 1
ATOM 4410 N N . HIS B 1 242 ? 18.453 8.672 -4.629 1 72.75 242 HIS B N 1
ATOM 4411 C CA . HIS B 1 242 ? 17.781 8.109 -5.793 1 72.75 242 HIS B CA 1
ATOM 4412 C C . HIS B 1 242 ? 16.844 6.98 -5.391 1 72.75 242 HIS B C 1
ATOM 4414 O O . HIS B 1 242 ? 15.695 6.93 -5.852 1 72.75 242 HIS B O 1
ATOM 4420 N N . VAL B 1 243 ? 17.281 6.176 -4.492 1 75.69 243 VAL B N 1
ATOM 4421 C CA . VAL B 1 243 ? 16.5 5.039 -4.023 1 75.69 243 VAL B CA 1
ATOM 4422 C C . VAL B 1 243 ? 15.266 5.543 -3.275 1 75.69 243 VAL B C 1
ATOM 4424 O O . VAL B 1 243 ? 14.156 5.031 -3.473 1 75.69 243 VAL B O 1
ATOM 4427 N N . THR B 1 244 ? 15.445 6.492 -2.613 1 78.38 244 THR B N 1
ATOM 4428 C CA . THR B 1 244 ? 14.344 7.074 -1.855 1 78.38 244 THR B CA 1
ATOM 4429 C C . THR B 1 244 ? 13.266 7.613 -2.793 1 78.38 244 THR B C 1
ATOM 4431 O O . THR B 1 244 ? 12.078 7.367 -2.59 1 78.38 244 THR B O 1
ATOM 4434 N N . ARG B 1 245 ? 13.703 8.305 -3.752 1 76.38 245 ARG B N 1
ATOM 4435 C CA . ARG B 1 245 ? 12.766 8.891 -4.711 1 76.38 245 ARG B CA 1
ATOM 4436 C C . ARG B 1 245 ? 11.984 7.801 -5.434 1 76.38 245 ARG B C 1
ATOM 4438 O O . ARG B 1 245 ? 10.773 7.938 -5.648 1 76.38 245 ARG B O 1
ATOM 4445 N N . LEU B 1 246 ? 12.641 6.863 -5.719 1 76.69 246 LEU B N 1
ATOM 4446 C CA . LEU B 1 246 ? 12.016 5.766 -6.445 1 76.69 246 LEU B CA 1
ATOM 4447 C C . LEU B 1 246 ? 10.961 5.078 -5.59 1 76.69 246 LEU B C 1
ATOM 4449 O O . LEU B 1 246 ? 9.852 4.805 -6.059 1 76.69 246 LEU B O 1
ATOM 4453 N N . PHE B 1 247 ? 11.297 4.848 -4.379 1 79.75 247 PHE B N 1
ATOM 4454 C CA . PHE B 1 247 ? 10.375 4.16 -3.484 1 79.75 247 PHE B CA 1
ATOM 4455 C C . PHE B 1 247 ? 9.164 5.035 -3.184 1 79.75 247 PHE B C 1
ATOM 4457 O O . PHE B 1 247 ? 8.031 4.543 -3.119 1 79.75 247 PHE B O 1
ATOM 4464 N N . MET B 1 248 ? 9.406 6.246 -3.09 1 80.62 248 MET B N 1
ATOM 4465 C CA . MET B 1 248 ? 8.305 7.156 -2.803 1 80.62 248 MET B CA 1
ATOM 4466 C C . MET B 1 248 ? 7.355 7.254 -3.994 1 80.62 248 MET B C 1
ATOM 4468 O O . MET B 1 248 ? 6.137 7.277 -3.822 1 80.62 248 MET B O 1
ATOM 4472 N N . ALA B 1 249 ? 7.918 7.352 -5.141 1 78.94 249 ALA B N 1
ATOM 4473 C CA . ALA B 1 249 ? 7.102 7.387 -6.355 1 78.94 249 ALA B CA 1
ATOM 4474 C C . ALA B 1 249 ? 6.297 6.102 -6.508 1 78.94 249 ALA B C 1
ATOM 4476 O O . ALA B 1 249 ? 5.109 6.141 -6.844 1 78.94 249 ALA B O 1
ATOM 4477 N N . GLY B 1 250 ? 6.957 5.039 -6.277 1 81.38 250 GLY B N 1
ATOM 4478 C CA . GLY B 1 250 ? 6.277 3.754 -6.34 1 81.38 250 GLY B CA 1
ATOM 4479 C C . GLY B 1 250 ? 5.164 3.619 -5.32 1 81.38 250 GLY B C 1
ATOM 4480 O O . GLY B 1 250 ? 4.074 3.139 -5.641 1 81.38 250 GLY B O 1
ATOM 4481 N N . GLN B 1 251 ? 5.488 4.027 -4.148 1 84 251 GLN B N 1
ATOM 4482 C CA . GLN B 1 251 ? 4.492 3.977 -3.086 1 84 251 GLN B CA 1
ATOM 4483 C C . GLN B 1 251 ? 3.279 4.84 -3.43 1 84 251 GLN B C 1
ATOM 4485 O O . GLN B 1 251 ? 2.137 4.43 -3.211 1 84 251 GLN B O 1
ATOM 4490 N N . SER B 1 252 ? 3.518 5.996 -3.908 1 86.94 252 SER B N 1
ATOM 4491 C CA . SER B 1 252 ? 2.422 6.895 -4.262 1 86.94 252 SER B CA 1
ATOM 4492 C C . SER B 1 252 ? 1.56 6.305 -5.371 1 86.94 252 SER B C 1
ATOM 4494 O O . SER B 1 252 ? 0.329 6.34 -5.293 1 86.94 252 SER B O 1
ATOM 4496 N N . HIS B 1 253 ? 2.168 5.82 -6.332 1 86.5 253 HIS B N 1
ATOM 4497 C CA . HIS B 1 253 ? 1.442 5.215 -7.441 1 86.5 253 HIS B CA 1
ATOM 4498 C C . HIS B 1 253 ? 0.617 4.02 -6.973 1 86.5 253 HIS B C 1
ATOM 4500 O O . HIS B 1 253 ? -0.547 3.877 -7.355 1 86.5 253 HIS B O 1
ATOM 4506 N N . SER B 1 254 ? 1.221 3.189 -6.164 1 88.75 254 SER B N 1
ATOM 4507 C CA . SER B 1 254 ? 0.521 2.018 -5.648 1 88.75 254 SER B CA 1
ATOM 4508 C C . SER B 1 254 ? -0.656 2.422 -4.766 1 88.75 254 SER B C 1
ATOM 4510 O O . SER B 1 254 ? -1.723 1.806 -4.824 1 88.75 254 SER B O 1
ATOM 4512 N N . ALA B 1 255 ? -0.419 3.391 -3.951 1 92.44 255 ALA B N 1
ATOM 4513 C CA . ALA B 1 255 ? -1.483 3.879 -3.078 1 92.44 255 ALA B CA 1
ATOM 4514 C C . ALA B 1 255 ? -2.656 4.418 -3.891 1 92.44 255 ALA B C 1
ATOM 4516 O O . ALA B 1 255 ? -3.814 4.113 -3.598 1 92.44 255 ALA B O 1
ATOM 4517 N N . LEU B 1 256 ? -2.342 5.168 -4.902 1 93.06 256 LEU B N 1
ATOM 4518 C CA . LEU B 1 256 ? -3.379 5.695 -5.781 1 93.06 256 LEU B CA 1
ATOM 4519 C C . LEU B 1 256 ? -4.094 4.566 -6.516 1 93.06 256 LEU B C 1
ATOM 4521 O O . LEU B 1 256 ? -5.32 4.578 -6.637 1 93.06 256 LEU B O 1
ATOM 4525 N N . GLY B 1 257 ? -3.33 3.648 -6.98 1 92.69 257 GLY B N 1
ATOM 4526 C CA . GLY B 1 257 ? -3.922 2.5 -7.648 1 92.69 257 GLY B CA 1
ATOM 4527 C C . GLY B 1 257 ? -4.887 1.729 -6.766 1 92.69 257 GLY B C 1
ATOM 4528 O O . GLY B 1 257 ? -5.977 1.357 -7.207 1 92.69 257 GLY B O 1
ATOM 4529 N N . ALA B 1 258 ? -4.484 1.498 -5.543 1 94.44 258 ALA B N 1
ATOM 4530 C CA . ALA B 1 258 ? -5.344 0.792 -4.598 1 94.44 258 ALA B CA 1
ATOM 4531 C C . ALA B 1 258 ? -6.645 1.558 -4.363 1 94.44 258 ALA B C 1
ATOM 4533 O O . ALA B 1 258 ? -7.727 0.964 -4.344 1 94.44 258 ALA B O 1
ATOM 4534 N N . ALA B 1 259 ? -6.496 2.818 -4.23 1 97.56 259 ALA B N 1
ATOM 4535 C CA . ALA B 1 259 ? -7.676 3.65 -4.02 1 97.56 259 ALA B CA 1
ATOM 4536 C C . ALA B 1 259 ? -8.609 3.592 -5.227 1 97.56 259 ALA B C 1
ATOM 4538 O O . ALA B 1 259 ? -9.828 3.488 -5.074 1 97.56 259 ALA B O 1
ATOM 4539 N N . LYS B 1 260 ? -8.031 3.645 -6.398 1 97 260 LYS B N 1
ATOM 4540 C CA . LYS B 1 260 ? -8.828 3.584 -7.617 1 97 260 LYS B CA 1
ATOM 4541 C C . LYS B 1 260 ? -9.562 2.25 -7.73 1 97 260 LYS B C 1
ATOM 4543 O O . LYS B 1 260 ? -10.75 2.211 -8.07 1 97 260 LYS B O 1
ATOM 4548 N N . ILE B 1 261 ? -8.875 1.211 -7.387 1 96.25 261 ILE B N 1
ATOM 4549 C CA . ILE B 1 261 ? -9.445 -0.127 -7.5 1 96.25 261 ILE B CA 1
ATOM 4550 C C . ILE B 1 261 ? -10.586 -0.29 -6.504 1 96.25 261 ILE B C 1
ATOM 4552 O O . ILE B 1 261 ? -11.656 -0.804 -6.848 1 96.25 261 ILE B O 1
ATOM 4556 N N . LEU B 1 262 ? -10.43 0.164 -5.332 1 97.44 262 LEU B N 1
ATOM 4557 C CA . LEU B 1 262 ? -11.438 -0.02 -4.293 1 97.44 262 LEU B CA 1
ATOM 4558 C C . LEU B 1 262 ? -12.664 0.846 -4.562 1 97.44 262 LEU B C 1
ATOM 4560 O O . LEU B 1 262 ? -13.797 0.403 -4.367 1 97.44 262 LEU B O 1
ATOM 4564 N N . THR B 1 263 ? -12.445 2.035 -5.055 1 97.31 263 THR B N 1
ATOM 4565 C CA . THR B 1 263 ? -13.555 2.965 -5.223 1 97.31 263 THR B CA 1
ATOM 4566 C C . THR B 1 263 ? -14.227 2.764 -6.578 1 97.31 263 THR B C 1
ATOM 4568 O O . THR B 1 263 ? -15.344 3.236 -6.797 1 97.31 263 THR B O 1
ATOM 4571 N N . GLY B 1 264 ? -13.477 2.178 -7.488 1 94.62 264 GLY B N 1
ATOM 4572 C CA . GLY B 1 264 ? -13.977 2.049 -8.852 1 94.62 264 GLY B CA 1
ATOM 4573 C C . GLY B 1 264 ? -13.781 3.305 -9.68 1 94.62 264 GLY B C 1
ATOM 4574 O O . GLY B 1 264 ? -14.461 3.498 -10.688 1 94.62 264 GLY B O 1
ATOM 4575 N N . ASP B 1 265 ? -12.898 4.152 -9.219 1 96.38 265 ASP B N 1
ATOM 4576 C CA . ASP B 1 265 ? -12.609 5.387 -9.938 1 96.38 265 ASP B CA 1
ATOM 4577 C C . ASP B 1 265 ? -12.203 5.102 -11.383 1 96.38 265 ASP B C 1
ATOM 4579 O O . ASP B 1 265 ? -11.352 4.25 -11.633 1 96.38 265 ASP B O 1
ATOM 4583 N N . GLY B 1 266 ? -12.773 5.863 -12.273 1 90.31 266 GLY B N 1
ATOM 4584 C CA . GLY B 1 266 ? -12.438 5.73 -13.688 1 90.31 266 GLY B CA 1
ATOM 4585 C C . GLY B 1 266 ? -13.281 4.707 -14.414 1 90.31 266 GLY B C 1
ATOM 4586 O O . GLY B 1 266 ? -13.133 4.512 -15.617 1 90.31 266 GLY B O 1
ATOM 4587 N N . HIS B 1 267 ? -14.102 4.055 -13.75 1 88.5 267 HIS B N 1
ATOM 4588 C CA . HIS B 1 267 ? -14.969 3.055 -14.359 1 88.5 267 HIS B CA 1
ATOM 4589 C C . HIS B 1 267 ? -16.438 3.441 -14.219 1 88.5 267 HIS B C 1
ATOM 4591 O O . HIS B 1 267 ? -17.188 2.783 -13.492 1 88.5 267 HIS B O 1
ATOM 4597 N N . GLY B 1 268 ? -16.828 4.445 -14.922 1 85.25 268 GLY B N 1
ATOM 4598 C CA . GLY B 1 268 ? -18.203 4.91 -14.977 1 85.25 268 GLY B CA 1
ATOM 4599 C C . GLY B 1 268 ? -18.516 5.984 -13.953 1 85.25 268 GLY B C 1
ATOM 4600 O O . GLY B 1 268 ? -19.672 6.41 -13.82 1 85.25 268 GLY B O 1
ATOM 4601 N N . HIS B 1 269 ? -17.609 6.258 -13.078 1 90.06 269 HIS B N 1
ATOM 4602 C CA . HIS B 1 269 ? -17.766 7.371 -12.148 1 90.06 269 HIS B CA 1
ATOM 4603 C C . HIS B 1 269 ? -16.422 7.902 -11.68 1 90.06 269 HIS B C 1
ATOM 4605 O O . HIS B 1 269 ? -15.383 7.281 -11.922 1 90.06 269 HIS B O 1
ATOM 4611 N N . GLN B 1 270 ? -16.422 9.109 -11.031 1 96 270 GLN B N 1
ATOM 4612 C CA . GLN B 1 270 ? -15.227 9.711 -10.453 1 96 270 GLN B CA 1
ATOM 4613 C C . GLN B 1 270 ? -15.297 9.734 -8.93 1 96 270 GLN B C 1
ATOM 4615 O O . GLN B 1 270 ? -16.266 10.25 -8.359 1 96 270 GLN B O 1
ATOM 4620 N N . ALA B 1 271 ? -14.328 9.148 -8.359 1 98 271 ALA B N 1
ATOM 4621 C CA . ALA B 1 271 ? -14.281 9.102 -6.898 1 98 271 ALA B CA 1
ATOM 4622 C C . ALA B 1 271 ? -13.086 9.883 -6.367 1 98 271 ALA B C 1
ATOM 4624 O O . ALA B 1 271 ? -13.07 10.297 -5.207 1 98 271 ALA B O 1
ATOM 4625 N N . ILE B 1 272 ? -12.109 10.125 -7.234 1 98.38 272 ILE B N 1
ATOM 4626 C CA . ILE B 1 272 ? -10.852 10.672 -6.75 1 98.38 272 ILE B CA 1
ATOM 4627 C C . ILE B 1 272 ? -10.508 11.945 -7.523 1 98.38 272 ILE B C 1
ATOM 4629 O O . ILE B 1 272 ? -10.547 11.961 -8.758 1 98.38 272 ILE B O 1
ATOM 4633 N N . TRP B 1 273 ? -10.297 13.008 -6.84 1 97.62 273 TRP B N 1
ATOM 4634 C CA . TRP B 1 273 ? -9.742 14.258 -7.344 1 97.62 273 TRP B CA 1
ATOM 4635 C C . TRP B 1 273 ? -8.328 14.477 -6.828 1 97.62 273 TRP B C 1
ATOM 4637 O O . TRP B 1 273 ? -8.133 14.867 -5.672 1 97.62 273 TRP B O 1
ATOM 4647 N N . ARG B 1 274 ? -7.359 14.195 -7.684 1 95.88 274 ARG B N 1
ATOM 4648 C CA . ARG B 1 274 ? -5.953 14.344 -7.316 1 95.88 274 ARG B CA 1
ATOM 4649 C C . ARG B 1 274 ? -5.406 15.688 -7.793 1 95.88 274 ARG B C 1
ATOM 4651 O O . ARG B 1 274 ? -5.496 16.016 -8.977 1 95.88 274 ARG B O 1
ATOM 4658 N N . VAL B 1 275 ? -4.934 16.5 -6.887 1 94.81 275 VAL B N 1
ATOM 4659 C CA . VAL B 1 275 ? -4.281 17.766 -7.18 1 94.81 275 VAL B CA 1
ATOM 4660 C C . VAL B 1 275 ? -2.785 17.656 -6.895 1 94.81 275 VAL B C 1
ATOM 4662 O O . VAL B 1 275 ? -2.369 17.625 -5.734 1 94.81 275 VAL B O 1
ATOM 4665 N N . ASP B 1 276 ? -2.07 17.469 -7.949 1 88.38 276 ASP B N 1
ATOM 4666 C CA . ASP B 1 276 ? -0.619 17.359 -7.836 1 88.38 276 ASP B CA 1
ATOM 4667 C C . ASP B 1 276 ? 0.076 18.031 -9.023 1 88.38 276 ASP B C 1
ATOM 4669 O O . ASP B 1 276 ? -0.455 18.047 -10.133 1 88.38 276 ASP B O 1
ATOM 4673 N N . GLN B 1 277 ? 1.104 18.859 -8.773 1 78.44 277 GLN B N 1
ATOM 4674 C CA . GLN B 1 277 ? 1.822 19.516 -9.859 1 78.44 277 GLN B CA 1
ATOM 4675 C C . GLN B 1 277 ? 3.268 19.031 -9.93 1 78.44 277 GLN B C 1
ATOM 4677 O O . GLN B 1 277 ? 3.84 18.609 -8.922 1 78.44 277 GLN B O 1
ATOM 4682 N N . ILE B 1 278 ? 3.686 18.719 -11.133 1 61.25 278 ILE B N 1
ATOM 4683 C CA . ILE B 1 278 ? 5.105 18.469 -11.352 1 61.25 278 ILE B CA 1
ATOM 4684 C C . ILE B 1 278 ? 5.816 19.781 -11.664 1 61.25 278 ILE B C 1
ATOM 4686 O O . ILE B 1 278 ? 5.398 20.531 -12.562 1 61.25 278 ILE B O 1
ATOM 4690 N N . ALA B 1 279 ? 6.684 20.234 -10.672 1 56.88 279 ALA B N 1
ATOM 4691 C CA . ALA B 1 279 ? 7.418 21.453 -11 1 56.88 279 ALA B CA 1
ATOM 4692 C C . ALA B 1 279 ? 8.688 21.141 -11.781 1 56.88 279 ALA B C 1
ATOM 4694 O O . ALA B 1 279 ? 9.398 20.188 -11.453 1 56.88 279 ALA B O 1
ATOM 4695 N N . PRO B 1 280 ? 8.875 21.719 -12.969 1 48.78 280 PRO B N 1
ATOM 4696 C CA . PRO B 1 280 ? 10.117 21.516 -13.711 1 48.78 280 PRO B CA 1
ATOM 4697 C C . PRO B 1 280 ? 11.359 21.828 -12.883 1 48.78 280 PRO B C 1
ATOM 4699 O O . PRO B 1 280 ? 11.305 22.656 -11.969 1 48.78 280 PRO B O 1
ATOM 4702 N N . SER B 1 281 ? 12.453 20.922 -12.789 1 48.22 281 SER B N 1
ATOM 4703 C CA . SER B 1 281 ? 13.719 20.984 -12.062 1 48.22 281 SER B CA 1
ATOM 4704 C C . SER B 1 281 ? 14.289 22.406 -12.062 1 48.22 281 SER B C 1
ATOM 4706 O O . SER B 1 281 ? 14.961 22.812 -11.117 1 48.22 281 SER B O 1
ATOM 4708 N N . GLY B 1 282 ? 14.203 23.109 -12.945 1 41.97 282 GLY B N 1
ATOM 4709 C CA . GLY B 1 282 ? 15.086 24.234 -13.227 1 41.97 282 GLY B CA 1
ATOM 4710 C C . GLY B 1 282 ? 14.93 25.375 -12.25 1 41.97 282 GLY B C 1
ATOM 4711 O O . GLY B 1 282 ? 15.711 26.328 -12.258 1 41.97 282 GLY B O 1
ATOM 4712 N N . ARG B 1 283 ? 13.977 25.469 -11.539 1 44.19 283 ARG B N 1
ATOM 4713 C CA . ARG B 1 283 ? 13.812 26.766 -10.891 1 44.19 283 ARG B CA 1
ATOM 4714 C C . ARG B 1 283 ? 14.305 26.719 -9.445 1 44.19 283 ARG B C 1
ATOM 4716 O O . ARG B 1 283 ? 13.969 27.594 -8.641 1 44.19 283 ARG B O 1
ATOM 4723 N N . TYR B 1 284 ? 14.914 25.656 -9.016 1 45.28 284 TYR B N 1
ATOM 4724 C CA . TYR B 1 284 ? 15.242 25.438 -7.613 1 45.28 284 TYR B CA 1
ATOM 4725 C C . TYR B 1 284 ? 16.344 26.391 -7.164 1 45.28 284 TYR B C 1
ATOM 4727 O O . TYR B 1 284 ? 17.031 26.125 -6.168 1 45.28 284 TYR B O 1
ATOM 4735 N N . THR B 1 285 ? 16.719 27.25 -7.977 1 47.31 285 THR B N 1
ATOM 4736 C CA . THR B 1 285 ? 17.734 28.125 -7.406 1 47.31 285 THR B CA 1
ATOM 4737 C C . THR B 1 285 ? 17.125 29.031 -6.336 1 47.31 285 THR B C 1
ATOM 4739 O O . THR B 1 285 ? 17.797 29.922 -5.805 1 47.31 285 THR B O 1
ATOM 4742 N N . LEU B 1 286 ? 15.953 28.688 -5.91 1 51.34 286 LEU B N 1
ATOM 4743 C CA . LEU B 1 286 ? 15.352 29.641 -4.988 1 51.34 286 LEU B CA 1
ATOM 4744 C C . LEU B 1 286 ? 15.641 29.25 -3.541 1 51.34 286 LEU B C 1
ATOM 4746 O O . LEU B 1 286 ? 15.773 28.078 -3.227 1 51.34 286 LEU B O 1
ATOM 4750 N N . ASP B 1 287 ? 15.969 30.188 -2.727 1 60.56 287 ASP B N 1
ATOM 4751 C CA . ASP B 1 287 ? 16.031 29.969 -1.286 1 60.56 287 ASP B CA 1
ATOM 4752 C C . ASP B 1 287 ? 14.68 29.547 -0.733 1 60.56 287 ASP B C 1
ATOM 4754 O O . ASP B 1 287 ? 13.695 29.469 -1.477 1 60.56 287 ASP B O 1
ATOM 4758 N N . ASN B 1 288 ? 14.617 29.141 0.444 1 66.44 288 ASN B N 1
ATOM 4759 C CA . ASN B 1 288 ? 13.398 28.609 1.059 1 66.44 288 ASN B CA 1
ATOM 4760 C C . ASN B 1 288 ? 12.25 29.609 0.962 1 66.44 288 ASN B C 1
ATOM 4762 O O . ASN B 1 288 ? 11.102 29.219 0.723 1 66.44 288 ASN B O 1
ATOM 4766 N N . ALA B 1 289 ? 12.625 30.844 1.219 1 66.75 289 ALA B N 1
ATOM 4767 C CA . ALA B 1 289 ? 11.586 31.875 1.126 1 66.75 289 ALA B CA 1
ATOM 4768 C C . ALA B 1 289 ? 11.016 31.953 -0.287 1 66.75 289 ALA B C 1
ATOM 4770 O O . ALA B 1 289 ? 9.805 32.062 -0.466 1 66.75 289 ALA B O 1
ATOM 4771 N N . GLY B 1 290 ? 11.898 31.984 -1.231 1 73.25 290 GLY B N 1
ATOM 4772 C CA . GLY B 1 290 ? 11.461 32 -2.619 1 73.25 290 GLY B CA 1
ATOM 4773 C C . GLY B 1 290 ? 10.633 30.781 -2.99 1 73.25 290 GLY B C 1
ATOM 4774 O O . GLY B 1 290 ? 9.633 30.906 -3.703 1 73.25 290 GLY B O 1
ATOM 4775 N N . ARG B 1 291 ? 10.953 29.688 -2.471 1 74.88 291 ARG B N 1
ATOM 4776 C CA . ARG B 1 291 ? 10.211 28.453 -2.719 1 74.88 291 ARG B CA 1
ATOM 4777 C C . ARG B 1 291 ? 8.805 28.531 -2.131 1 74.88 291 ARG B C 1
ATOM 4779 O O . ARG B 1 291 ? 7.84 28.078 -2.75 1 74.88 291 ARG B O 1
ATOM 4786 N N . ILE B 1 292 ? 8.75 29.109 -1.018 1 82.12 292 ILE B N 1
ATOM 4787 C CA . ILE B 1 292 ? 7.465 29.25 -0.336 1 82.12 292 ILE B CA 1
ATOM 4788 C C . ILE B 1 292 ? 6.535 30.141 -1.154 1 82.12 292 ILE B C 1
ATOM 4790 O O . ILE B 1 292 ? 5.375 29.781 -1.39 1 82.12 292 ILE B O 1
ATOM 4794 N N . ALA B 1 293 ? 7.066 31.266 -1.536 1 84.94 293 ALA B N 1
ATOM 4795 C CA . ALA B 1 293 ? 6.258 32.188 -2.316 1 84.94 293 ALA B CA 1
ATOM 4796 C C . ALA B 1 293 ? 5.789 31.562 -3.621 1 84.94 293 ALA B C 1
ATOM 4798 O O . ALA B 1 293 ? 4.633 31.719 -4.02 1 84.94 293 ALA B O 1
ATOM 4799 N N . GLU B 1 294 ? 6.621 30.906 -4.215 1 84.75 294 GLU B N 1
ATOM 4800 C CA . GLU B 1 294 ? 6.277 30.25 -5.473 1 84.75 294 GLU B CA 1
ATOM 4801 C C . GLU B 1 294 ? 5.199 29.188 -5.258 1 84.75 294 GLU B C 1
ATOM 4803 O O . GLU B 1 294 ? 4.234 29.109 -6.023 1 84.75 294 GLU B O 1
ATOM 4808 N N . MET B 1 295 ? 5.344 28.391 -4.285 1 87.38 295 MET B N 1
ATOM 4809 C CA . MET B 1 295 ? 4.383 27.328 -3.998 1 87.38 295 MET B CA 1
ATOM 4810 C C . MET B 1 295 ? 3.018 27.922 -3.652 1 87.38 295 MET B C 1
ATOM 4812 O O . MET B 1 295 ? 1.986 27.391 -4.074 1 87.38 295 MET B O 1
ATOM 4816 N N . LYS B 1 296 ? 3.119 28.953 -2.918 1 91.25 296 LYS B N 1
ATOM 4817 C CA . LYS B 1 296 ? 1.873 29.625 -2.564 1 91.25 296 LYS B CA 1
ATOM 4818 C C . LYS B 1 296 ? 1.151 30.125 -3.811 1 91.25 296 LYS B C 1
ATOM 4820 O O . LYS B 1 296 ? -0.058 29.938 -3.955 1 91.25 296 LYS B O 1
ATOM 4825 N N . ASN B 1 297 ? 1.881 30.766 -4.672 1 91.5 297 ASN B N 1
ATOM 4826 C CA . ASN B 1 297 ? 1.284 31.297 -5.891 1 91.5 297 ASN B CA 1
ATOM 4827 C C . ASN B 1 297 ? 0.695 30.188 -6.758 1 91.5 297 ASN B C 1
ATOM 4829 O O . ASN B 1 297 ? -0.415 30.328 -7.277 1 91.5 297 ASN B O 1
ATOM 4833 N N . ARG B 1 298 ? 1.393 29.125 -6.867 1 90.69 298 ARG B N 1
ATOM 4834 C CA . ARG B 1 298 ? 0.901 27.984 -7.637 1 90.69 298 ARG B CA 1
ATOM 4835 C C . ARG B 1 298 ? -0.375 27.422 -7.02 1 90.69 298 ARG B C 1
ATOM 4837 O O . ARG B 1 298 ? -1.314 27.078 -7.738 1 90.69 298 ARG B O 1
ATOM 4844 N N . ALA B 1 299 ? -0.335 27.312 -5.75 1 94.31 299 ALA B N 1
ATOM 4845 C CA . ALA B 1 299 ? -1.476 26.75 -5.027 1 94.31 299 ALA B CA 1
ATOM 4846 C C . ALA B 1 299 ? -2.725 27.609 -5.234 1 94.31 299 ALA B C 1
ATOM 4848 O O . ALA B 1 299 ? -3.816 27.078 -5.453 1 94.31 299 ALA B O 1
ATOM 4849 N N . VAL B 1 300 ? -2.535 28.922 -5.188 1 94.12 300 VAL B N 1
ATOM 4850 C CA . VAL B 1 300 ? -3.654 29.844 -5.32 1 94.12 300 VAL B CA 1
ATOM 4851 C C . VAL B 1 300 ? -4.258 29.734 -6.715 1 94.12 300 VAL B C 1
ATOM 4853 O O . VAL B 1 300 ? -5.48 29.672 -6.867 1 94.12 300 VAL B O 1
ATOM 4856 N N . VAL B 1 301 ? -3.461 29.672 -7.734 1 93.75 301 VAL B N 1
ATOM 4857 C CA . VAL B 1 301 ? -3.922 29.547 -9.109 1 93.75 301 VAL B CA 1
ATOM 4858 C C . VAL B 1 301 ? -4.652 28.219 -9.305 1 93.75 301 VAL B C 1
ATOM 4860 O O . VAL B 1 301 ? -5.738 28.188 -9.883 1 93.75 301 VAL B O 1
ATOM 4863 N N . GLU B 1 302 ? -4.047 27.188 -8.75 1 94.38 302 GLU B N 1
ATOM 4864 C CA . GLU B 1 302 ? -4.652 25.859 -8.867 1 94.38 302 GLU B CA 1
ATOM 4865 C C . GLU B 1 302 ? -6.008 25.797 -8.172 1 94.38 302 GLU B C 1
ATOM 4867 O O . GLU B 1 302 ? -6.961 25.219 -8.695 1 94.38 302 GLU B O 1
ATOM 4872 N N . ALA B 1 303 ? -6.109 26.406 -7 1 96.06 303 ALA B N 1
ATOM 4873 C CA . ALA B 1 303 ? -7.355 26.438 -6.238 1 96.06 303 ALA B CA 1
ATOM 4874 C C . ALA B 1 303 ? -8.461 27.141 -7.016 1 96.06 303 ALA B C 1
ATOM 4876 O O . ALA B 1 303 ? -9.602 26.688 -7.043 1 96.06 303 ALA B O 1
ATOM 4877 N N . ARG B 1 304 ? -8.133 28.234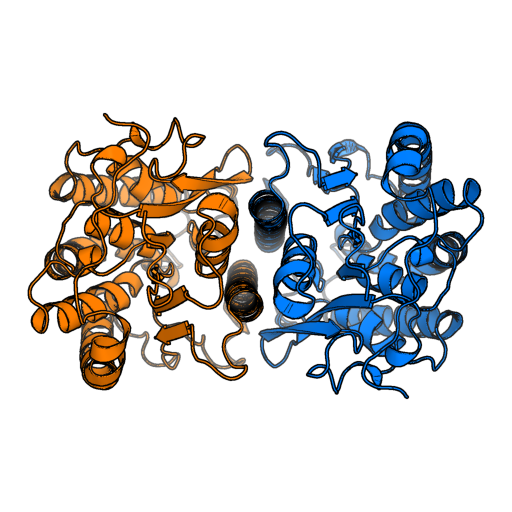 -7.617 1 94.69 304 ARG B N 1
ATOM 4878 C CA . ARG B 1 304 ? -9.102 28.984 -8.406 1 94.69 304 ARG B CA 1
ATOM 4879 C C . ARG B 1 304 ? -9.625 28.156 -9.57 1 94.69 304 ARG B C 1
ATOM 4881 O O . ARG B 1 304 ? -10.82 28.141 -9.844 1 94.69 304 ARG B O 1
ATOM 4888 N N . GLU B 1 305 ? -8.727 27.484 -10.188 1 95.25 305 GLU B N 1
ATOM 4889 C CA . GLU B 1 305 ? -9.078 26.688 -11.352 1 95.25 305 GLU B CA 1
ATOM 4890 C C . GLU B 1 305 ? -9.969 25.516 -10.961 1 95.25 305 GLU B C 1
ATOM 4892 O O . GLU B 1 305 ? -10.883 25.141 -11.695 1 95.25 305 GLU B O 1
ATOM 4897 N N . LYS B 1 306 ? -9.734 24.938 -9.82 1 96.12 306 LYS B N 1
ATOM 4898 C CA . LYS B 1 306 ? -10.414 23.719 -9.43 1 96.12 306 LYS B CA 1
ATOM 4899 C C . LYS B 1 306 ? -11.664 24.031 -8.602 1 96.12 306 LYS B C 1
ATOM 4901 O O . LYS B 1 306 ? -12.477 23.141 -8.344 1 96.12 306 LYS B O 1
ATOM 4906 N N . LEU B 1 307 ? -11.859 25.25 -8.219 1 95.56 307 LEU B N 1
ATOM 4907 C CA . LEU B 1 307 ? -12.898 25.656 -7.277 1 95.56 307 LEU B CA 1
ATOM 4908 C C . LEU B 1 307 ? -14.273 25.219 -7.762 1 95.56 307 LEU B C 1
ATOM 4910 O O . LEU B 1 307 ? -15.039 24.609 -7 1 95.56 307 LEU B O 1
ATOM 4914 N N . PRO B 1 308 ? -14.672 25.438 -9.016 1 95.12 308 PRO B N 1
ATOM 4915 C CA . PRO B 1 308 ? -16.031 25.047 -9.422 1 95.12 308 PRO B CA 1
ATOM 4916 C C . PRO B 1 308 ? -16.297 23.562 -9.242 1 95.12 308 PRO B C 1
ATOM 4918 O O . PRO B 1 308 ? -17.359 23.172 -8.727 1 95.12 308 PRO B O 1
ATOM 4921 N N . GLU B 1 309 ? -15.359 22.766 -9.602 1 96.25 309 GLU B N 1
ATOM 4922 C CA . GLU B 1 309 ? -15.516 21.312 -9.492 1 96.25 309 GLU B CA 1
ATOM 4923 C C . GLU B 1 309 ? -15.516 20.859 -8.031 1 96.25 309 GLU B C 1
ATOM 4925 O O . GLU B 1 309 ? -16.344 20.047 -7.633 1 96.25 309 GLU B O 1
ATOM 4930 N N . LEU B 1 310 ? -14.625 21.422 -7.254 1 97 310 LEU B N 1
ATOM 4931 C CA . LEU B 1 310 ? -14.492 21 -5.863 1 97 310 LEU B CA 1
ATOM 4932 C C . LEU B 1 310 ? -15.672 21.5 -5.031 1 97 310 LEU B C 1
ATOM 4934 O O . LEU B 1 310 ? -16.094 20.828 -4.086 1 97 310 LEU B O 1
ATOM 4938 N N . ARG B 1 311 ? -16.188 22.656 -5.383 1 94.94 311 ARG B N 1
ATOM 4939 C CA . ARG B 1 311 ? -17.359 23.172 -4.68 1 94.94 311 ARG B CA 1
ATOM 4940 C C . ARG B 1 311 ? -18.547 22.234 -4.836 1 94.94 311 ARG B C 1
ATOM 4942 O O . ARG B 1 311 ? -19.266 21.969 -3.875 1 94.94 311 ARG B O 1
ATOM 4949 N N . ARG B 1 312 ? -18.688 21.656 -5.988 1 94.62 312 ARG B N 1
ATOM 4950 C CA . ARG B 1 312 ? -19.812 20.781 -6.297 1 94.62 312 ARG B CA 1
ATOM 4951 C C . ARG B 1 312 ? -19.672 19.438 -5.578 1 94.62 312 ARG B C 1
ATOM 4953 O O . ARG B 1 312 ? -20.672 18.844 -5.164 1 94.62 312 ARG B O 1
ATOM 4960 N N . ASN B 1 313 ? -18.484 19 -5.344 1 96.25 313 ASN B N 1
ATOM 4961 C CA . ASN B 1 313 ? -18.281 17.625 -4.895 1 96.25 313 ASN B CA 1
ATOM 4962 C C . ASN B 1 313 ? -17.953 17.562 -3.406 1 96.25 313 ASN B C 1
ATOM 4964 O O . ASN B 1 313 ? -18.203 16.547 -2.75 1 96.25 313 ASN B O 1
ATOM 4968 N N . PHE B 1 314 ? -17.438 18.688 -2.852 1 97.62 314 PHE B N 1
ATOM 4969 C CA . PHE B 1 314 ? -16.906 18.562 -1.498 1 97.62 314 PHE B CA 1
ATOM 4970 C C . PHE B 1 314 ? -17.484 19.641 -0.588 1 97.62 314 PHE B C 1
ATOM 4972 O O . PHE B 1 314 ? -17.531 19.469 0.632 1 97.62 314 PHE B O 1
ATOM 4979 N N . PHE B 1 315 ? -17.953 20.781 -1.128 1 96.56 315 PHE B N 1
ATOM 4980 C CA . PHE B 1 315 ? -18.141 21.938 -0.246 1 96.56 315 PHE B CA 1
ATOM 4981 C C . PHE B 1 315 ? -19.594 22.422 -0.293 1 96.56 315 PHE B C 1
ATOM 4983 O O . PHE B 1 315 ? -19.859 23.578 0.021 1 96.56 315 PHE B O 1
ATOM 4990 N N . ASP B 1 316 ? -20.469 21.609 -0.708 1 92.19 316 ASP B N 1
ATOM 4991 C CA . ASP B 1 316 ? -21.875 21.969 -0.757 1 92.19 316 ASP B CA 1
ATOM 4992 C C . ASP B 1 316 ? -22.453 22.125 0.648 1 92.19 316 ASP B C 1
ATOM 4994 O O . ASP B 1 316 ? -23.281 23 0.892 1 92.19 316 ASP B O 1
ATOM 4998 N N . LYS B 1 317 ? -22.047 21.266 1.513 1 93.44 317 LYS B N 1
ATOM 4999 C CA . LYS B 1 317 ? -22.438 21.312 2.916 1 93.44 317 LYS B CA 1
ATOM 5000 C C . LYS B 1 317 ? -21.375 20.688 3.811 1 93.44 317 LYS B C 1
ATOM 5002 O O . LYS B 1 317 ? -20.594 19.844 3.355 1 93.44 317 LYS B O 1
ATOM 5007 N N . PRO B 1 318 ? -21.359 21.094 5.039 1 95.62 318 PRO B N 1
ATOM 5008 C CA . PRO B 1 318 ? -20.438 20.438 5.957 1 95.62 318 PRO B CA 1
ATOM 5009 C C . PRO B 1 318 ? -20.734 18.953 6.141 1 95.62 318 PRO B C 1
ATOM 5011 O O . PRO B 1 318 ? -21.875 18.516 5.926 1 95.62 318 PRO B O 1
ATOM 5014 N N . ALA B 1 319 ? -19.688 18.219 6.461 1 96.56 319 ALA B N 1
ATOM 5015 C CA . ALA B 1 319 ? -19.859 16.797 6.781 1 96.56 319 ALA B CA 1
ATOM 5016 C C . ALA B 1 319 ? -20.672 16.625 8.07 1 96.56 319 ALA B C 1
ATOM 5018 O O . ALA B 1 319 ? -20.781 17.562 8.867 1 96.56 319 ALA B O 1
ATOM 5019 N N . ASP B 1 320 ? -21.266 15.445 8.242 1 95.56 320 ASP B N 1
ATOM 5020 C CA . ASP B 1 320 ? -21.938 15.133 9.492 1 95.56 320 ASP B CA 1
ATOM 5021 C C . ASP B 1 320 ? -20.969 15.203 10.672 1 95.56 320 ASP B C 1
ATOM 5023 O O . ASP B 1 320 ? -19.797 14.836 10.539 1 95.56 320 ASP B O 1
ATOM 5027 N N . LYS B 1 321 ? -21.469 15.633 11.773 1 95.5 321 LYS B N 1
ATOM 5028 C CA . LYS B 1 321 ? -20.625 15.75 12.961 1 95.5 321 LYS B CA 1
ATOM 5029 C C . LYS B 1 321 ? -20.031 14.398 13.352 1 95.5 321 LYS B C 1
ATOM 5031 O O . LYS B 1 321 ? -20.75 13.391 13.391 1 95.5 321 LYS B O 1
ATOM 5036 N N . PHE B 1 322 ? -18.828 14.414 13.594 1 97.38 322 PHE B N 1
ATOM 5037 C CA . PHE B 1 322 ? -18.125 13.227 14.055 1 97.38 322 PHE B CA 1
ATOM 5038 C C . PHE B 1 322 ? -18.328 13.016 15.547 1 97.38 322 PHE B C 1
ATOM 5040 O O . PHE B 1 322 ? -18.078 13.914 16.344 1 97.38 322 PHE B O 1
ATOM 5047 N N . VAL B 1 323 ? -18.797 11.852 15.891 1 96.88 323 VAL B N 1
ATOM 5048 C CA . VAL B 1 323 ? -18.938 11.461 17.281 1 96.88 323 VAL B CA 1
ATOM 5049 C C . VAL B 1 323 ? -17.969 10.328 17.609 1 96.88 323 VAL B C 1
ATOM 5051 O O . VAL B 1 323 ? -18.141 9.203 17.141 1 96.88 323 VAL B O 1
ATOM 5054 N N . PRO B 1 324 ? -16.969 10.586 18.438 1 97.69 324 PRO B N 1
ATOM 5055 C CA . PRO B 1 324 ? -15.977 9.547 18.766 1 97.69 324 PRO B CA 1
ATOM 5056 C C . PRO B 1 324 ? -16.547 8.453 19.656 1 97.69 324 PRO B C 1
ATOM 5058 O O . PRO B 1 324 ? -17.453 8.711 20.453 1 97.69 324 PRO B O 1
ATOM 5061 N N . TYR B 1 325 ? -16.047 7.23 19.531 1 97.5 325 TYR B N 1
ATOM 5062 C CA . TYR B 1 325 ? -16.469 6.102 20.344 1 97.5 325 TYR B CA 1
ATOM 5063 C C . TYR B 1 325 ? -15.883 6.199 21.75 1 97.5 325 TYR B C 1
ATOM 5065 O O . TYR B 1 325 ? -16.422 5.633 22.703 1 97.5 325 TYR B O 1
ATOM 5073 N N . HIS B 1 326 ? -14.727 6.863 21.859 1 96.38 326 HIS B N 1
ATOM 5074 C CA . HIS B 1 326 ? -14.07 7.098 23.141 1 96.38 326 HIS B CA 1
ATOM 5075 C C . HIS B 1 326 ? -13.844 8.586 23.391 1 96.38 326 HIS B C 1
ATOM 5077 O O . HIS B 1 326 ? -13.297 9.281 22.531 1 96.38 326 HIS B O 1
ATOM 5083 N N . LEU B 1 327 ? -14.234 9.016 24.5 1 93.5 327 LEU B N 1
ATOM 5084 C CA . LEU B 1 327 ? -14.148 10.422 24.859 1 93.5 327 LEU B CA 1
ATOM 5085 C C . LEU B 1 327 ? -13.047 10.664 25.891 1 93.5 327 LEU B C 1
ATOM 5087 O O . LEU B 1 327 ? -12.711 9.758 26.656 1 93.5 327 LEU B O 1
ATOM 5091 N N . LEU B 1 328 ? -12.547 11.844 25.75 1 93.44 328 LEU B N 1
ATOM 5092 C CA . LEU B 1 328 ? -11.523 12.25 26.703 1 93.44 328 LEU B CA 1
ATOM 5093 C C . LEU B 1 328 ? -12.117 12.422 28.094 1 93.44 328 LEU B C 1
ATOM 5095 O O . LEU B 1 328 ? -13.273 12.812 28.234 1 93.44 328 LEU B O 1
#

Nearest PDB structures (foldseek):
  1oxw-assembly1_B  TM=6.433E-01  e=4.758E-13  Solanum cardiophyllum
  4pka-assembly1_X  TM=6.879E-01  e=5.670E-12  Solanum cardiophyllum
  6aun-assembly1_A  TM=6.729E-01  e=1.631E-10  Cricetulus griseus
  1oxw-assembly1_B  TM=6.562E-01  e=1.895E-13  Solanum cardiophyllum
  4pka-assembly1_X  TM=6.878E-01  e=2.067E-12  Solanum cardiophyllum

Sequence (656 aa):
MQDDQDKSYRILCLDGGGIRGVFPAAFLARLEEYIEHPIGQYFDLIAGTSTGGIIAVGLGLGLSANEILKLYEERGPAIFDQQHGTIGNWLRQRWRSARHWVGSKYEATELRAALDGILGERRLGESATRLLIPAWHPILERVYIYKTAHHPRLETDFRQLAVDAAMATAAAPTFLPAHNTSDQVELIDGGVWANNPIGAAVVEAVGTLGWPAKRLKVLSIGTIAEVNAPPRWAGKLPMAAHVTRLFMAGQSHSALGAAKILTGDGHGHQAIWRVDQIAPSGRYTLDNAGRIAEMKNRAVVEAREKLPELRRNFFDKPADKFVPYHLLMQDDQDKSYRILCLDGGGIRGVFPAAFLARLEEYIEHPIGQYFDLIAGTSTGGIIAVGLGLGLSANEILKLYEERGPAIFDQQHGTIGNWLRQRWRSARHWVGSKYEATELRAALDGILGERRLGESATRLLIPAWHPILERVYIYKTAHHPRLETDFRQLAVDAAMATAAAPTFLPAHNTSDQVELIDGGVWANNPIGAAVVEAVGTLGWPAKRLKVLSIGTIAEVNAPPRWAGKLPMAAHVTRLFMAGQSHSALGAAKILTGDGHGHQAIWRVDQIAPSGRYTLDNAGRIAEMKNRAVVEAREKLPELRRNFFDKPADKFVPYHLL

Solvent-accessible surface area (backbone atoms only — not comparable to full-atom values): 33514 Å² total; per-residue (Å²): 125,84,75,60,88,81,62,67,47,33,33,37,23,24,21,26,50,57,69,33,32,41,22,45,27,29,22,45,25,51,50,33,74,76,50,94,55,51,56,41,49,31,27,53,31,32,21,6,7,12,36,15,16,39,51,34,53,41,25,20,59,63,40,39,39,53,61,52,33,49,48,44,71,74,43,29,53,74,42,48,40,71,74,59,55,68,72,71,61,69,82,68,48,81,79,38,57,69,41,53,62,44,44,56,49,48,31,47,51,51,41,47,54,56,42,38,74,74,53,51,86,42,32,38,42,65,35,57,28,41,40,42,32,40,17,56,34,69,89,74,57,34,76,40,67,46,39,34,14,74,41,83,85,42,80,60,46,26,75,36,46,38,51,55,54,31,50,38,7,46,35,41,68,68,79,60,68,77,65,82,63,77,62,71,56,73,76,51,31,22,32,62,58,33,25,36,28,46,23,63,45,47,40,42,39,40,32,70,65,59,45,62,42,79,31,39,37,35,43,34,34,39,32,46,52,66,42,70,59,60,76,80,60,53,74,73,54,47,61,35,50,52,52,47,51,51,36,40,45,24,40,33,52,49,17,49,49,47,33,30,39,47,38,40,39,78,66,92,48,83,25,69,48,75,47,69,47,76,41,75,42,82,67,67,82,45,54,64,66,52,46,47,55,50,33,33,52,52,17,42,55,50,29,64,70,44,38,71,64,46,39,72,74,46,59,76,53,67,35,76,84,61,73,60,69,54,78,125,124,86,76,59,88,80,62,67,48,34,33,37,25,23,22,26,52,56,68,32,32,41,21,45,28,29,22,46,25,51,50,33,75,76,50,94,53,51,56,40,49,30,26,52,32,32,21,6,7,11,37,14,16,40,52,34,52,41,24,20,60,64,39,39,38,51,60,53,33,48,49,43,70,74,44,30,53,73,42,49,42,71,74,59,55,63,74,72,59,66,82,69,47,80,79,37,58,68,41,53,61,44,45,56,49,48,31,47,51,52,41,49,54,57,42,39,75,74,53,49,87,43,32,38,42,65,34,58,28,42,40,41,32,39,18,56,34,70,88,75,57,34,75,41,68,46,39,34,13,71,41,82,84,43,79,59,46,26,74,37,46,36,52,56,55,31,50,38,7,45,34,41,66,71,77,62,64,78,65,82,61,76,65,72,59,72,76,51,31,21,32,62,60,32,26,38,26,45,24,61,45,47,40,42,39,40,32,71,64,60,44,61,42,79,31,39,36,34,43,35,34,38,32,46,51,66,42,72,59,61,80,81,57,55,74,72,56,50,62,37,50,52,51,48,51,50,34,40,45,24,39,32,50,50,17,49,49,45,32,30,39,46,36,39,38,79,67,92,47,83,24,67,49,76,48,69,47,76,41,77,42,80,66,67,83,47,53,63,67,53,46,47,54,50,34,33,53,51,18,41,55,50,29,63,71,43,38,70,62,46,39,71,74,48,59,77,53,67,36,76,84,60,74,61,69,51,77,124

Radius of gyration: 24.8 Å; Cα contacts (8 Å, |Δi|>4): 1328; chains: 2; bounding box: 72×67×53 Å

Organism: NCBI:txid265959

pLDDT: mean 79.74, std 22.53, range [28.06, 98.88]

Foldseek 3Di:
DPVPVQAFAEEEWEFDDQLLLLQVLLLQLLLVVVADAAQLQLHQEYEYFASGLLCQLCSQLRHHSVVVSVLSQPQRCVLRVVLPVVVPDLPVQVVCLVVVVVVLVSSLVSLLVSSCVRQPQAAQQSGFHWYWYWFADQVVRDIDIQTHQQAVVNAPRRGHGSSVSNSRRNAFNPPPPSPPSPQSLRGNGNLLAPSTVLLVRLCCCCPGVVDQLQRAAYEYEYSAAAPADPCPCVVPHDPSNVVSVVSSVVNNVVSVVNSCVSNVDPPPDHRYHYHYHHDYNPPPVDRSNVSSVVSSVVSNVSSVVCSVVCCVPRRVDGDPTRDGPDHD/DPVPVQAFAEEEWEFDDQLLLLQVLLLQLLLVVVADAAQLQLHQEYEYFASGLLCQLCSQLRHHSVVVSVLSQPQRCVLRVVLPVVVPPLPVQVVCLVVVVVVLVSSLVSLLVSSCVRQPQAAQQSGFHWYWYWFADQVVRDIDIQTHQQAVVNAPRRGHGSSVSNSRRNAFNPPPPSPPSPQSLRGNGNLLAPSTCQLVRLCCCCPGVVDQLQRAAYEYEYSAAAPADPPVCVVPHDPSNVVSVVSSVVNNVVSVVNSCVSNVDPPPDHRYHYHYHHDYNPPPVDRSNRVSVVSSVVSNVSSVVCSVVCCVPRRVDGDPGRDGPDHD